Protein AF-A0A641AIF2-F1 (afdb_monomer_lite)

InterPro domains:
  IPR007793 DivIVA [PF05103] (24-147)

Secondary structure (DSSP, 8-state):
-------TTTGGGGTSTT-PPPPPTTTPPPHHHHHHHHHHHHHHHHHHHHHHHHHHHHHHHHHHHHHHHHHHHHHHHS--HHHHHHHHHHHHHHHHHHHHHHHHHHHHHHHHHHHHHHHHHHHHHHHHHHHHHHHHHHHHHHHHHHHHHHHHHHHHHHHHHHHHHHHHHHHHHHHHHHHHHHHHHHHHHHHHHHHHHHHHHHHHHHHHHHHHHHHHHHHHHHHHHHHHHHHHHHHHHHHHHHHHHHHHHHHHHHHHHHHHHHHHHHHHHHHHHHHHHHHHHHHHHHHHHHHHHHHHHHHHHHHHHHHHHHHHHHHHHHHHHHHHHHHHHHHHHHSTTT-TTS--------------------------------------

pLDDT: mean 80.52, std 20.73, range [28.09, 98.62]

Foldseek 3Di:
DDDDDDDPPCVCVVVCPPVDDDDDPPDDDDRVVVVVVVVVVVVVVVVVVVVVVVVVVVVVVVVVVVVVVVVVVVCVVDPDPVNVVVVVVVVVVVVVVVVVVVVVVVVVVVVVVVVVVVVVVVVVVVVVVVVVVVVVVVVVVVVVVVVVVVVVVVVVVVVVVVVVVVVVVVVVVVVVVVVVVVVVVVVVVVVVVVVVVVVVVVVVVVVVVVVVVVVVVVVVVVVVVVVVVVVVVVVVVVVVVVVVVVVVVVVVVVVVVVVVVVVVVVVVVVVVVVVVVVVVVVVVVVVVVVVVVVVVVVVVVVVVVVVVVVVVVVVVVVVVVVVVVVVVVVVVPPCPVPPPDDDDDDDDDDDDDDDDDDDDDDDDDDDDDDDDDDDDDDDD

Radius of gyration: 135.3 Å; chains: 1; bounding box: 207×60×384 Å

Structure (mmCIF, N/CA/C/O backbone):
data_AF-A0A641AIF2-F1
#
_entry.id   AF-A0A641AIF2-F1
#
loop_
_atom_site.group_PDB
_atom_site.id
_atom_site.type_symbol
_atom_site.label_atom_id
_atom_site.label_alt_id
_atom_site.label_comp_id
_atom_site.label_asym_id
_atom_site.label_entity_id
_atom_site.label_seq_id
_atom_site.pdbx_PDB_ins_code
_atom_site.Cartn_x
_atom_site.Cartn_y
_atom_site.Cartn_z
_atom_site.occupancy
_atom_site.B_iso_or_equiv
_atom_site.auth_seq_id
_atom_site.auth_comp_id
_atom_site.auth_asym_id
_atom_site.auth_atom_id
_atom_site.pdbx_PDB_model_num
ATOM 1 N N . MET A 1 1 ? 99.222 33.443 -136.476 1.00 42.41 1 MET A N 1
ATOM 2 C CA . MET A 1 1 ? 99.562 34.055 -137.776 1.00 42.41 1 MET A CA 1
ATOM 3 C C . MET A 1 1 ? 99.861 32.944 -138.768 1.00 42.41 1 MET A C 1
ATOM 5 O O . MET A 1 1 ? 100.984 32.464 -138.795 1.00 42.41 1 MET A O 1
ATOM 9 N N . SER A 1 2 ? 98.840 32.540 -139.521 1.00 39.19 2 SER A N 1
ATOM 10 C CA . SER A 1 2 ? 98.907 31.676 -140.707 1.00 39.19 2 SER A CA 1
ATOM 11 C C . SER A 1 2 ? 97.690 32.057 -141.552 1.00 39.19 2 SER A C 1
ATOM 13 O O . SER A 1 2 ? 96.603 32.155 -140.985 1.00 39.19 2 SER A O 1
ATOM 15 N N . ASP A 1 3 ? 97.852 32.328 -142.846 1.00 42.34 3 ASP A N 1
ATOM 16 C CA . ASP A 1 3 ? 96.747 32.814 -143.684 1.00 42.34 3 ASP A CA 1
ATOM 17 C C . ASP A 1 3 ? 95.771 31.709 -144.103 1.00 42.34 3 ASP A C 1
ATOM 19 O O . ASP A 1 3 ? 96.189 30.641 -144.550 1.00 42.34 3 ASP A O 1
ATOM 23 N N . GLN A 1 4 ? 94.473 32.027 -144.073 1.00 40.91 4 GLN A N 1
ATOM 24 C CA . GLN A 1 4 ? 93.466 31.431 -144.957 1.00 40.91 4 GLN A CA 1
ATOM 25 C C . GLN A 1 4 ? 92.321 32.434 -145.231 1.00 40.91 4 GLN A C 1
ATOM 27 O O . GLN A 1 4 ? 91.382 32.538 -144.439 1.00 40.91 4 GLN A O 1
ATOM 32 N N . PRO A 1 5 ? 92.362 33.186 -146.347 1.00 50.69 5 PRO A N 1
ATOM 33 C CA . PRO A 1 5 ? 91.233 34.001 -146.791 1.00 50.69 5 PRO A CA 1
ATOM 34 C C . PRO A 1 5 ? 90.191 33.108 -147.488 1.00 50.69 5 PRO A C 1
ATOM 36 O O . PRO A 1 5 ? 90.492 32.517 -148.524 1.00 50.69 5 PRO A O 1
ATOM 39 N N . GLY A 1 6 ? 88.975 32.982 -146.934 1.00 44.41 6 GLY A N 1
ATOM 40 C CA . GLY A 1 6 ? 88.009 31.998 -147.460 1.00 44.41 6 GLY A CA 1
ATOM 41 C C . GLY A 1 6 ? 86.504 32.192 -147.218 1.00 44.41 6 GLY A C 1
ATOM 42 O O . GLY A 1 6 ? 85.731 31.568 -147.938 1.00 44.41 6 GLY A O 1
ATOM 43 N N . LEU A 1 7 ? 86.048 33.025 -146.269 1.00 48.38 7 LEU A N 1
ATOM 44 C CA . LEU A 1 7 ? 84.605 33.146 -145.944 1.00 48.38 7 LEU A CA 1
ATOM 45 C C . LEU A 1 7 ? 83.919 34.449 -146.404 1.00 48.38 7 LEU A C 1
ATOM 47 O O . LEU A 1 7 ? 82.721 34.623 -146.183 1.00 48.38 7 LEU A O 1
ATOM 51 N N . SER A 1 8 ? 84.614 35.318 -147.143 1.00 51.38 8 SER A N 1
ATOM 52 C CA . SER A 1 8 ? 84.091 36.594 -147.679 1.00 51.38 8 SER A CA 1
ATOM 53 C C . SER A 1 8 ? 82.966 36.466 -148.731 1.00 51.38 8 SER A C 1
ATOM 55 O O . SER A 1 8 ? 82.612 37.451 -149.370 1.00 51.38 8 SER A O 1
ATOM 57 N N . ILE A 1 9 ? 82.421 35.263 -148.937 1.00 50.53 9 ILE A N 1
ATOM 58 C CA . ILE A 1 9 ? 81.323 34.956 -149.869 1.00 50.53 9 ILE A CA 1
ATOM 59 C C . ILE A 1 9 ? 79.959 34.888 -149.157 1.00 50.53 9 ILE A C 1
ATOM 61 O O . ILE A 1 9 ? 78.939 35.078 -149.810 1.00 50.53 9 ILE A O 1
ATOM 65 N N . PHE A 1 10 ? 79.921 34.656 -147.838 1.00 53.19 10 PHE A N 1
ATOM 66 C CA . PHE A 1 10 ? 78.660 34.510 -147.091 1.00 53.19 10 PHE A CA 1
ATOM 67 C C . PHE A 1 10 ? 78.241 35.765 -146.313 1.00 53.19 10 PHE A C 1
ATOM 69 O O . PHE A 1 10 ? 77.054 35.949 -146.058 1.00 53.19 10 PHE A O 1
ATOM 76 N N . ASP A 1 11 ? 79.171 36.665 -145.991 1.00 53.41 11 ASP A N 1
ATOM 77 C CA . ASP A 1 11 ? 78.887 37.918 -145.265 1.00 53.41 11 ASP A CA 1
ATOM 78 C C . ASP A 1 11 ? 78.024 38.903 -146.092 1.00 53.41 11 ASP A C 1
ATOM 80 O O . ASP A 1 11 ? 77.194 39.652 -145.571 1.00 53.41 11 ASP A O 1
ATOM 84 N N . SER A 1 12 ? 78.114 38.810 -147.424 1.00 51.56 12 SER A N 1
ATOM 85 C CA . SER A 1 12 ? 77.264 39.540 -148.376 1.00 51.56 12 SER A CA 1
ATOM 86 C C . SER A 1 12 ? 75.781 39.141 -148.333 1.00 51.56 12 SER A C 1
ATOM 88 O O . SER A 1 12 ? 74.952 39.877 -148.870 1.00 51.56 12 SER A O 1
ATOM 90 N N . SER A 1 13 ? 75.417 38.035 -147.666 1.00 52.59 13 SER A N 1
ATOM 91 C CA . SER A 1 13 ? 74.017 37.598 -147.508 1.00 52.59 13 SER A CA 1
ATOM 92 C C . SER A 1 13 ? 73.140 38.631 -146.787 1.00 52.59 13 SER A C 1
ATOM 94 O O . SER A 1 13 ? 71.960 38.782 -147.106 1.00 52.59 13 SER A O 1
ATOM 96 N N . SER A 1 14 ? 73.742 39.412 -145.885 1.00 52.69 14 SER A N 1
ATOM 97 C CA . SER A 1 14 ? 73.121 40.562 -145.214 1.00 52.69 14 SER A CA 1
ATOM 98 C C . SER A 1 14 ? 72.662 41.658 -146.188 1.00 52.69 14 SER A C 1
ATOM 100 O O . SER A 1 14 ? 71.681 42.349 -145.930 1.00 52.69 14 SER A O 1
ATOM 102 N N . SER A 1 15 ? 73.354 41.796 -147.323 1.00 48.53 15 SER A N 1
ATOM 103 C CA . SER A 1 15 ? 73.121 42.828 -148.342 1.00 48.53 15 SER A CA 1
ATOM 104 C C . SER A 1 15 ? 72.289 42.332 -149.532 1.00 48.53 15 SER A C 1
ATOM 106 O O . SER A 1 15 ? 71.837 43.140 -150.338 1.00 48.53 15 SER A O 1
ATOM 108 N N . SER A 1 16 ? 72.064 41.019 -149.662 1.00 53.88 16 SER A N 1
ATOM 109 C CA . SER A 1 16 ? 71.255 40.434 -150.744 1.00 53.88 16 SER A CA 1
ATOM 110 C C . SER A 1 16 ? 69.764 40.303 -150.417 1.00 53.88 16 SER A C 1
ATOM 112 O O . SER A 1 16 ? 69.002 39.850 -151.264 1.00 53.88 16 SER A O 1
ATOM 114 N N . ASN A 1 17 ? 69.322 40.689 -149.217 1.00 54.97 17 ASN A N 1
ATOM 115 C CA . ASN A 1 17 ? 67.929 40.512 -148.785 1.00 54.97 17 ASN A CA 1
ATOM 116 C C . ASN A 1 17 ? 66.923 41.432 -149.528 1.00 54.97 17 ASN A C 1
ATOM 118 O O . ASN A 1 17 ? 65.728 41.165 -149.491 1.00 54.97 17 ASN A O 1
ATOM 122 N N . ASP A 1 18 ? 67.414 42.460 -150.238 1.00 51.94 18 ASP A N 1
ATOM 123 C CA . ASP A 1 18 ? 66.660 43.333 -151.165 1.00 51.94 18 ASP A CA 1
ATOM 124 C C . ASP A 1 18 ? 66.903 42.997 -152.663 1.00 51.94 18 ASP A C 1
ATOM 126 O O . ASP A 1 18 ? 66.400 43.676 -153.563 1.00 51.94 18 ASP A O 1
ATOM 130 N N . ALA A 1 19 ? 67.696 41.964 -152.980 1.00 58.06 19 ALA A N 1
ATOM 131 C CA . ALA A 1 19 ? 68.145 41.677 -154.347 1.00 58.06 19 ALA A CA 1
ATOM 132 C C . ALA A 1 19 ? 67.113 40.870 -155.165 1.00 58.06 19 ALA A C 1
ATOM 134 O O . ALA A 1 19 ? 67.260 39.667 -155.376 1.00 58.06 19 ALA A O 1
ATOM 135 N N . SER A 1 20 ? 66.071 41.543 -155.662 1.00 58.50 20 SER A N 1
ATOM 136 C CA . SER A 1 20 ? 65.038 40.926 -156.510 1.00 58.50 20 SER A CA 1
ATOM 137 C C . SER A 1 20 ? 65.598 40.374 -157.837 1.00 58.50 20 SER A C 1
ATOM 139 O O . SER A 1 20 ? 66.307 41.068 -158.572 1.00 58.50 20 SER A O 1
ATOM 141 N N . PHE A 1 21 ? 65.254 39.125 -158.172 1.00 64.75 21 PHE A N 1
ATOM 142 C CA . PHE A 1 21 ? 65.678 38.468 -159.414 1.00 64.75 21 PHE A CA 1
ATOM 143 C C . PHE A 1 21 ? 64.967 39.056 -160.658 1.00 64.75 21 PHE A C 1
ATOM 145 O O . PHE A 1 21 ? 63.761 39.302 -160.623 1.00 64.75 21 PHE A O 1
ATOM 152 N N . PRO A 1 22 ? 65.664 39.256 -161.796 1.00 66.94 22 PRO A N 1
ATOM 153 C CA . PRO A 1 22 ? 65.098 39.935 -162.966 1.00 66.94 22 PRO A CA 1
ATOM 154 C C . PRO A 1 22 ? 64.020 39.106 -163.694 1.00 66.94 22 PRO A C 1
ATOM 156 O O . PRO A 1 22 ? 64.281 38.011 -164.193 1.00 66.94 22 PRO A O 1
ATOM 159 N N . LEU A 1 23 ? 62.808 39.662 -163.818 1.00 65.38 23 LEU A N 1
ATOM 160 C CA . LEU A 1 23 ? 61.637 38.966 -164.364 1.00 65.38 23 LEU A CA 1
ATOM 161 C C . LEU A 1 23 ? 61.704 38.765 -165.894 1.00 65.38 23 LEU A C 1
ATOM 163 O O . LEU A 1 23 ? 61.663 39.721 -166.673 1.00 65.38 23 LEU A O 1
ATOM 167 N N . ALA A 1 24 ? 61.695 37.505 -166.340 1.00 61.78 24 ALA A N 1
ATOM 168 C CA . ALA A 1 24 ? 61.659 37.130 -167.756 1.00 61.78 24 ALA A CA 1
ATOM 169 C C . ALA A 1 24 ? 60.217 36.929 -168.272 1.00 61.78 24 ALA A C 1
ATOM 171 O O . ALA A 1 24 ? 59.485 36.061 -167.803 1.00 61.78 24 ALA A O 1
ATOM 172 N N . ARG A 1 25 ? 59.808 37.686 -169.302 1.00 57.91 25 ARG A N 1
ATOM 173 C CA . ARG A 1 25 ? 58.403 37.768 -169.773 1.00 57.91 25 ARG A CA 1
ATOM 174 C C . ARG A 1 25 ? 57.797 36.506 -170.418 1.00 57.91 25 ARG A C 1
ATOM 176 O O . ARG A 1 25 ? 56.625 36.548 -170.790 1.00 57.91 25 ARG A O 1
ATOM 183 N N . ARG A 1 26 ? 58.541 35.406 -170.592 1.00 50.66 26 ARG A N 1
ATOM 184 C CA . ARG A 1 26 ? 58.003 34.126 -171.100 1.00 50.66 26 ARG A CA 1
ATOM 185 C C . ARG A 1 26 ? 58.921 32.954 -170.732 1.00 50.66 26 ARG A C 1
ATOM 187 O O . ARG A 1 26 ? 59.991 32.827 -171.314 1.00 50.66 26 ARG A O 1
ATOM 194 N N . GLY A 1 27 ? 58.481 32.089 -169.814 1.00 59.75 27 GLY A N 1
ATOM 195 C CA . GLY A 1 27 ? 59.185 30.846 -169.455 1.00 59.75 27 GLY A CA 1
ATOM 196 C C . GLY A 1 27 ? 60.202 30.938 -168.307 1.00 59.75 27 GLY A C 1
ATOM 197 O O . GLY A 1 27 ? 61.051 30.060 -168.203 1.00 59.75 27 GLY A O 1
ATOM 198 N N . GLY A 1 28 ? 60.142 31.978 -167.467 1.00 65.88 28 GLY A N 1
ATOM 199 C CA . GLY A 1 28 ? 60.872 32.007 -166.192 1.00 65.88 28 GLY A CA 1
ATOM 200 C C . GLY A 1 28 ? 60.208 31.143 -165.110 1.00 65.88 28 GLY A C 1
ATOM 201 O O . GLY A 1 28 ? 59.065 30.714 -165.272 1.00 65.88 28 GLY A O 1
ATOM 202 N N . TYR A 1 29 ? 60.923 30.912 -164.005 1.00 66.00 29 TYR A N 1
ATOM 203 C CA . TYR A 1 29 ? 60.352 30.321 -162.791 1.00 66.00 29 TYR A CA 1
ATOM 204 C C . TYR A 1 29 ? 59.322 31.260 -162.145 1.00 66.00 29 TYR A C 1
ATOM 206 O O . TYR A 1 29 ? 59.402 32.479 -162.300 1.00 66.00 29 TYR A O 1
ATOM 214 N N . ASP A 1 30 ? 58.373 30.679 -161.413 1.00 72.31 30 ASP A N 1
ATOM 215 C CA . ASP A 1 30 ? 57.391 31.407 -160.608 1.00 72.31 30 ASP A CA 1
ATOM 216 C C . ASP A 1 30 ? 58.085 32.118 -159.431 1.00 72.31 30 ASP A C 1
ATOM 218 O O . ASP A 1 30 ? 58.761 31.472 -158.625 1.00 72.31 30 ASP A O 1
ATOM 222 N N . SER A 1 31 ? 57.940 33.445 -159.351 1.00 71.69 31 SER A N 1
ATOM 223 C CA . SER A 1 31 ? 58.572 34.277 -158.319 1.00 71.69 31 SER A CA 1
ATOM 224 C C . SER A 1 31 ? 58.114 33.892 -156.921 1.00 71.69 31 SER A C 1
ATOM 226 O O . SER A 1 31 ? 58.937 33.780 -156.018 1.00 71.69 31 SER A O 1
ATOM 228 N N . ASP A 1 32 ? 56.823 33.615 -156.749 1.00 76.19 32 ASP A N 1
ATOM 229 C CA . ASP A 1 32 ? 56.238 33.387 -155.429 1.00 76.19 32 ASP A CA 1
ATOM 230 C C . ASP A 1 32 ? 56.726 32.047 -154.855 1.00 76.19 32 ASP A C 1
ATOM 232 O O . ASP A 1 32 ? 56.992 31.929 -153.655 1.00 76.19 32 ASP A O 1
ATOM 236 N N . ALA A 1 33 ? 56.929 31.058 -155.733 1.00 76.62 33 ALA A N 1
ATOM 237 C CA . ALA A 1 33 ? 57.526 29.768 -155.403 1.00 76.62 33 ALA A CA 1
ATOM 238 C C . ALA A 1 33 ? 59.029 29.877 -155.081 1.00 76.62 33 ALA A C 1
ATOM 240 O O . ALA A 1 33 ? 59.494 29.249 -154.126 1.00 76.62 33 ALA A O 1
ATOM 241 N N . VAL A 1 34 ? 59.789 30.688 -155.831 1.00 79.75 34 VAL A N 1
ATOM 242 C CA . VAL A 1 34 ? 61.215 30.938 -155.548 1.00 79.75 34 VAL A CA 1
ATOM 243 C C . VAL A 1 34 ? 61.377 31.684 -154.224 1.00 79.75 34 VAL A C 1
ATOM 245 O O . VAL A 1 34 ? 62.144 31.236 -153.376 1.00 79.75 34 VAL A O 1
ATOM 248 N N . ASP A 1 35 ? 60.608 32.743 -153.978 1.00 79.81 35 ASP A N 1
ATOM 249 C CA . ASP A 1 35 ? 60.676 33.508 -152.731 1.00 79.81 35 ASP A CA 1
ATOM 250 C C . ASP A 1 35 ? 60.191 32.687 -151.529 1.00 79.81 35 ASP A C 1
ATOM 252 O O . ASP A 1 35 ? 60.678 32.863 -150.411 1.00 79.81 35 ASP A O 1
ATOM 256 N N . ALA A 1 36 ? 59.236 31.768 -151.712 1.00 79.50 36 ALA A N 1
ATOM 257 C CA . ALA A 1 36 ? 58.882 30.790 -150.683 1.00 79.50 36 ALA A CA 1
ATOM 258 C C . ALA A 1 36 ? 60.044 29.817 -150.394 1.00 79.50 36 ALA A C 1
ATOM 260 O O . ALA A 1 36 ? 60.349 29.558 -149.225 1.00 79.50 36 ALA A O 1
ATOM 261 N N . TRP A 1 37 ? 60.740 29.324 -151.424 1.00 81.50 37 TRP A N 1
ATOM 262 C CA . TRP A 1 37 ? 61.894 28.435 -151.257 1.00 81.50 37 TRP A CA 1
ATOM 263 C C . TRP A 1 37 ? 63.092 29.145 -150.606 1.00 81.50 37 TRP A C 1
ATOM 265 O O . TRP A 1 37 ? 63.656 28.622 -149.647 1.00 81.50 37 TRP A O 1
ATOM 275 N N . VAL A 1 38 ? 63.421 30.369 -151.031 1.00 83.19 38 VAL A N 1
ATOM 276 C CA . VAL A 1 38 ? 64.496 31.194 -150.447 1.00 83.19 38 VAL A CA 1
ATOM 277 C C . VAL A 1 38 ? 64.205 31.524 -148.982 1.00 83.19 38 VAL A C 1
ATOM 279 O O . VAL A 1 38 ? 65.083 31.351 -148.139 1.00 83.19 38 VAL A O 1
ATOM 282 N N . ARG A 1 39 ? 62.967 31.912 -148.632 1.00 83.06 39 ARG A N 1
ATOM 283 C CA . ARG A 1 39 ? 62.565 32.089 -147.221 1.00 83.06 39 ARG A CA 1
ATOM 284 C C . ARG A 1 39 ? 62.699 30.796 -146.413 1.00 83.06 39 ARG A C 1
ATOM 286 O O . ARG A 1 39 ? 63.142 30.850 -145.268 1.00 83.06 39 ARG A O 1
ATOM 293 N N . THR A 1 40 ? 62.376 29.644 -147.004 1.00 84.25 40 THR A N 1
ATOM 294 C CA . THR A 1 40 ? 62.537 28.332 -146.350 1.00 84.25 40 THR A CA 1
ATOM 295 C C . THR A 1 40 ? 64.012 28.002 -146.103 1.00 84.25 40 THR A C 1
ATOM 297 O O . THR A 1 40 ? 64.371 27.644 -144.985 1.00 84.25 40 THR A O 1
ATOM 300 N N . GLN A 1 41 ? 64.882 28.181 -147.103 1.00 84.94 41 GLN A N 1
ATOM 301 C CA . GLN A 1 41 ? 66.323 27.930 -146.980 1.00 84.94 41 GLN A CA 1
ATOM 302 C C . GLN A 1 41 ? 67.024 28.912 -146.036 1.00 84.94 41 GLN A C 1
ATOM 304 O O . GLN A 1 41 ? 67.888 28.503 -145.268 1.00 84.94 41 GLN A O 1
ATOM 309 N N . ASN A 1 42 ? 66.631 30.189 -146.021 1.00 84.31 42 ASN A N 1
ATOM 310 C CA . ASN A 1 42 ? 67.172 31.152 -145.061 1.00 84.31 42 ASN A CA 1
ATOM 311 C C . ASN A 1 42 ? 66.746 30.784 -143.624 1.00 84.31 42 ASN A C 1
ATOM 313 O O . ASN A 1 42 ? 67.577 30.761 -142.724 1.00 84.31 42 ASN A O 1
ATOM 317 N N . ALA A 1 43 ? 65.489 30.373 -143.405 1.00 84.62 43 ALA A N 1
ATOM 318 C CA . ALA A 1 43 ? 65.041 29.868 -142.103 1.00 84.62 43 ALA A CA 1
ATOM 319 C C . ALA A 1 43 ? 65.747 28.563 -141.671 1.00 84.62 43 ALA A C 1
ATOM 321 O O . ALA A 1 43 ? 65.964 28.345 -140.478 1.00 84.62 43 ALA A O 1
ATOM 322 N N . GLU A 1 44 ? 66.124 27.699 -142.617 1.00 85.88 44 GLU A N 1
ATOM 323 C CA . GLU A 1 44 ? 66.931 26.501 -142.356 1.00 85.88 44 GLU A CA 1
ATOM 324 C C . GLU A 1 44 ? 68.383 26.860 -141.992 1.00 85.88 44 GLU A C 1
ATOM 326 O O . GLU A 1 44 ? 68.894 26.373 -140.984 1.00 85.88 44 GLU A O 1
ATOM 331 N N . LEU A 1 45 ? 69.010 27.793 -142.716 1.00 85.00 45 LEU A N 1
ATOM 332 C CA . LEU A 1 45 ? 70.344 28.317 -142.396 1.00 85.00 45 LEU A CA 1
ATOM 333 C C . LEU A 1 45 ? 70.396 29.013 -141.028 1.00 85.00 45 LEU A C 1
ATOM 335 O O . LEU A 1 45 ? 71.341 28.777 -140.279 1.00 85.00 45 LEU A O 1
ATOM 339 N N . GLN A 1 46 ? 69.385 29.814 -140.666 1.00 85.69 46 GLN A N 1
ATOM 340 C CA . GLN A 1 46 ? 69.303 30.423 -139.330 1.00 85.69 46 GLN A CA 1
ATOM 341 C C . GLN A 1 46 ? 69.189 29.350 -138.236 1.00 85.69 46 GLN A C 1
ATOM 343 O O . GLN A 1 46 ? 69.954 29.385 -137.278 1.00 85.69 46 GLN A O 1
ATOM 348 N N . ARG A 1 47 ? 68.336 28.325 -138.410 1.00 87.12 47 ARG A N 1
ATOM 349 C CA . ARG A 1 47 ? 68.268 27.188 -137.467 1.00 87.12 47 ARG A CA 1
ATOM 350 C C . ARG A 1 47 ? 69.608 26.476 -137.302 1.00 87.12 47 ARG A C 1
ATOM 352 O O . ARG A 1 47 ? 69.970 26.136 -136.179 1.00 87.12 47 ARG A O 1
ATOM 359 N N . VAL A 1 48 ? 70.339 26.245 -138.394 1.00 88.12 48 VAL A N 1
ATOM 360 C CA . VAL A 1 48 ? 71.667 25.617 -138.332 1.00 88.12 48 VAL A CA 1
ATOM 361 C C . VAL A 1 48 ? 72.657 26.528 -137.599 1.00 88.12 48 VAL A C 1
ATOM 363 O O . VAL A 1 48 ? 73.349 26.051 -136.701 1.00 88.12 48 VAL A O 1
ATOM 366 N N . ALA A 1 49 ? 72.681 27.829 -137.901 1.00 85.56 49 ALA A N 1
ATOM 367 C CA . ALA A 1 49 ? 73.546 28.800 -137.229 1.00 85.56 49 ALA A CA 1
ATOM 368 C C . ALA A 1 49 ? 73.261 28.907 -135.719 1.00 85.56 49 ALA A C 1
ATOM 370 O O . ALA A 1 49 ? 74.196 28.903 -134.920 1.00 85.56 49 ALA A O 1
ATOM 371 N N . ASP A 1 50 ? 71.991 28.934 -135.317 1.00 88.06 50 ASP A N 1
ATOM 372 C CA . ASP A 1 50 ? 71.599 28.985 -133.906 1.00 88.06 50 ASP A CA 1
ATOM 373 C C . ASP A 1 50 ? 71.880 27.659 -133.182 1.00 88.06 50 ASP A C 1
ATOM 375 O O . ASP A 1 50 ? 72.338 27.673 -132.041 1.00 88.06 50 ASP A O 1
ATOM 379 N N . SER A 1 51 ? 71.716 26.509 -133.851 1.00 88.50 51 SER A N 1
ATOM 380 C CA . SER A 1 51 ? 72.125 25.210 -133.291 1.00 88.50 51 SER A CA 1
ATOM 381 C C . SER A 1 51 ? 73.645 25.093 -133.108 1.00 88.50 51 SER A C 1
ATOM 383 O O . SER A 1 51 ? 74.107 24.498 -132.134 1.00 88.50 51 SER A O 1
ATOM 385 N N . LEU A 1 52 ? 74.428 25.706 -134.005 1.00 89.56 52 LEU A N 1
ATOM 386 C CA . LEU A 1 52 ? 75.885 25.751 -133.906 1.00 89.56 52 LEU A CA 1
ATOM 387 C C . LEU A 1 52 ? 76.336 26.645 -132.744 1.00 89.56 52 LEU A C 1
ATOM 389 O O . LEU A 1 52 ? 77.227 26.238 -132.004 1.00 89.56 52 LEU A O 1
ATOM 393 N N . ARG A 1 53 ? 75.699 27.811 -132.550 1.00 89.12 53 ARG A N 1
ATOM 394 C CA . ARG A 1 53 ? 75.927 28.673 -131.375 1.00 89.12 53 ARG A CA 1
ATOM 395 C C . ARG A 1 53 ? 75.615 27.935 -130.079 1.00 89.12 53 ARG A C 1
ATOM 397 O O . ARG A 1 53 ? 76.502 27.791 -129.252 1.00 89.12 53 ARG A O 1
ATOM 404 N N . ALA A 1 54 ? 74.418 27.357 -129.960 1.00 90.19 54 ALA A N 1
ATOM 405 C CA . ALA A 1 54 ? 74.016 26.619 -128.764 1.00 90.19 54 ALA A CA 1
ATOM 406 C C . ALA A 1 54 ? 75.000 25.486 -128.407 1.00 90.19 54 ALA A C 1
ATOM 408 O O . ALA A 1 54 ? 75.327 25.299 -127.239 1.00 90.19 54 ALA A O 1
ATOM 409 N N . SER A 1 55 ? 75.532 24.770 -129.406 1.00 88.44 55 SER A N 1
ATOM 410 C CA . SER A 1 55 ? 76.548 23.733 -129.182 1.00 88.44 55 SER A CA 1
ATOM 411 C C . SER A 1 55 ? 77.945 24.297 -128.860 1.00 88.44 55 SER A C 1
ATOM 413 O O . SER A 1 55 ? 78.732 23.634 -128.182 1.00 88.44 55 SER A O 1
ATOM 415 N N . GLN A 1 56 ? 78.275 25.514 -129.304 1.00 89.50 56 GLN A N 1
ATOM 416 C CA . GLN A 1 56 ? 79.499 26.222 -128.907 1.00 89.50 56 GLN A CA 1
ATOM 417 C C . GLN A 1 56 ? 79.413 26.711 -127.454 1.00 89.50 56 GLN A C 1
ATOM 419 O O . GLN A 1 56 ? 80.338 26.444 -126.689 1.00 89.50 56 GLN A O 1
ATOM 424 N N . ASP A 1 57 ? 78.284 27.301 -127.055 1.00 89.75 57 ASP A N 1
ATOM 425 C CA . ASP A 1 57 ? 78.003 27.737 -125.679 1.00 89.75 57 ASP A CA 1
ATOM 426 C C . ASP A 1 57 ? 77.994 26.533 -124.703 1.00 89.75 57 ASP A C 1
ATOM 428 O O . ASP A 1 57 ? 78.560 26.580 -123.605 1.00 89.75 57 ASP A O 1
ATOM 432 N N . GLU A 1 58 ? 77.426 25.398 -125.131 1.00 90.69 58 GLU A N 1
ATOM 433 C CA . GLU A 1 58 ? 77.500 24.114 -124.418 1.00 90.69 58 GLU A CA 1
ATOM 434 C C . GLU A 1 58 ? 78.950 23.606 -124.306 1.00 90.69 58 GLU A C 1
ATOM 436 O O . GLU A 1 58 ? 79.370 23.140 -123.249 1.00 90.69 58 GLU A O 1
ATOM 441 N N . ASN A 1 59 ? 79.768 23.738 -125.356 1.00 89.69 59 ASN A N 1
ATOM 442 C CA . ASN A 1 59 ? 81.184 23.355 -125.305 1.00 89.69 59 ASN A CA 1
ATOM 443 C C . ASN A 1 59 ? 82.024 24.259 -124.389 1.00 89.69 59 ASN A C 1
ATOM 445 O O . ASN A 1 59 ? 83.003 23.780 -123.814 1.00 89.69 59 ASN A O 1
ATOM 449 N N . GLU A 1 60 ? 81.691 25.543 -124.261 1.00 91.69 60 GLU A N 1
ATOM 450 C CA . GLU A 1 60 ? 82.389 26.474 -123.368 1.00 91.69 60 GLU A CA 1
ATOM 451 C C . GLU A 1 60 ? 82.039 26.188 -121.901 1.00 91.69 60 GLU A C 1
ATOM 453 O O . GLU A 1 60 ? 82.935 25.926 -121.097 1.00 91.69 60 GLU A O 1
ATOM 458 N N . THR A 1 61 ? 80.752 26.053 -121.575 1.00 91.31 61 THR A N 1
ATOM 459 C CA . THR A 1 61 ? 80.298 25.656 -120.226 1.00 91.31 61 THR A CA 1
ATOM 460 C C . THR A 1 61 ? 80.759 24.245 -119.818 1.00 91.31 61 THR A C 1
ATOM 462 O O . THR A 1 61 ? 81.105 24.006 -118.654 1.00 91.31 61 THR A O 1
ATOM 465 N N . LEU A 1 62 ? 80.876 23.300 -120.762 1.00 89.69 62 LEU A N 1
ATOM 466 C CA . LEU A 1 62 ? 81.515 21.998 -120.515 1.00 89.69 62 LEU A CA 1
ATOM 467 C C . LEU A 1 62 ? 83.026 22.112 -120.242 1.00 89.69 62 LEU A C 1
ATOM 469 O O . LEU A 1 62 ? 83.567 21.314 -119.476 1.00 89.69 62 LEU A O 1
ATOM 473 N N . ARG A 1 63 ? 83.731 23.097 -120.812 1.00 89.19 63 ARG A N 1
ATOM 474 C CA . ARG A 1 63 ? 85.155 23.339 -120.504 1.00 89.19 63 ARG A CA 1
ATOM 475 C C . ARG A 1 63 ? 85.333 23.965 -119.128 1.00 89.19 63 ARG A C 1
ATOM 477 O O . ARG A 1 63 ? 86.140 23.450 -118.358 1.00 89.19 63 ARG A O 1
ATOM 484 N N . GLU A 1 64 ? 84.546 24.987 -118.794 1.00 90.81 64 GLU A N 1
ATOM 485 C CA . GLU A 1 64 ? 84.562 25.611 -117.464 1.00 90.81 64 GLU A CA 1
ATOM 486 C C . GLU A 1 64 ? 84.274 24.585 -116.360 1.00 90.81 64 GLU A C 1
ATOM 488 O O . GLU A 1 64 ? 84.962 24.549 -115.338 1.00 90.81 64 GLU A O 1
ATOM 493 N N . THR A 1 65 ? 83.293 23.700 -116.562 1.00 88.19 65 THR A N 1
ATOM 494 C CA . THR A 1 65 ? 82.987 22.638 -115.589 1.00 88.19 65 THR A CA 1
ATOM 495 C C . THR A 1 65 ? 84.087 21.576 -115.506 1.00 88.19 65 THR A C 1
ATOM 497 O O . THR A 1 65 ? 84.386 21.121 -114.403 1.00 88.19 65 THR A O 1
ATOM 500 N N . ILE A 1 66 ? 84.759 21.225 -116.611 1.00 89.38 66 ILE A N 1
ATOM 501 C CA . ILE A 1 66 ? 85.950 20.354 -116.588 1.00 89.38 66 ILE A CA 1
ATOM 502 C C . ILE A 1 66 ? 87.117 21.007 -115.830 1.00 89.38 66 ILE A C 1
ATOM 504 O O . ILE A 1 66 ? 87.817 20.313 -115.095 1.00 89.38 66 ILE A O 1
ATOM 508 N N . GLU A 1 67 ? 87.340 22.313 -115.979 1.00 87.19 67 GLU A N 1
ATOM 509 C CA . GLU A 1 67 ? 88.401 23.047 -115.276 1.00 87.19 67 GLU A CA 1
ATOM 510 C C . GLU A 1 67 ? 88.116 23.129 -113.768 1.00 87.19 67 GLU A C 1
ATOM 512 O O . GLU A 1 67 ? 88.918 22.653 -112.965 1.00 87.19 67 GLU A O 1
ATOM 517 N N . ASN A 1 68 ? 86.902 23.534 -113.381 1.00 86.44 68 ASN A N 1
ATOM 518 C CA . ASN A 1 68 ? 86.444 23.504 -111.985 1.00 86.44 68 ASN A CA 1
ATOM 519 C C . ASN A 1 68 ? 86.510 22.095 -111.354 1.00 86.44 68 ASN A C 1
ATOM 521 O O . ASN A 1 68 ? 86.728 21.958 -110.148 1.00 86.44 68 ASN A O 1
ATOM 525 N N . LEU A 1 69 ? 86.307 21.027 -112.135 1.00 83.56 69 LEU A N 1
ATOM 526 C CA . LEU A 1 69 ? 86.462 19.650 -111.655 1.00 83.56 69 LEU A CA 1
ATOM 527 C C . LEU A 1 69 ? 87.934 19.239 -111.503 1.00 83.56 69 LEU A C 1
ATOM 529 O O . LEU A 1 69 ? 88.243 18.518 -110.555 1.00 83.56 69 LEU A O 1
ATOM 533 N N . LYS A 1 70 ? 88.845 19.707 -112.367 1.00 81.00 70 LYS A N 1
ATOM 534 C CA . LYS A 1 70 ? 90.294 19.477 -112.218 1.00 81.00 70 LYS A CA 1
ATOM 535 C C . LYS A 1 70 ? 90.845 20.146 -110.965 1.00 81.00 70 LYS A C 1
ATOM 537 O O . LYS A 1 70 ? 91.501 19.467 -110.182 1.00 81.00 70 LYS A O 1
ATOM 542 N N . ASP A 1 71 ? 90.516 21.414 -110.733 1.00 79.56 71 ASP A N 1
ATOM 543 C CA . ASP A 1 71 ? 90.973 22.157 -109.551 1.00 79.56 71 ASP A CA 1
ATOM 544 C C . ASP A 1 71 ? 90.523 21.471 -108.253 1.00 79.56 71 ASP A C 1
ATOM 546 O O . ASP A 1 71 ? 91.292 21.328 -107.301 1.00 79.56 71 ASP A O 1
ATOM 550 N N . ARG A 1 72 ? 89.288 20.951 -108.237 1.00 75.31 72 ARG A N 1
ATOM 551 C CA . ARG A 1 72 ? 88.755 20.152 -107.123 1.00 75.31 72 ARG A CA 1
ATOM 552 C C . ARG A 1 72 ? 89.466 18.809 -106.932 1.00 75.31 72 ARG A C 1
ATOM 554 O O . ARG A 1 72 ? 89.487 18.323 -105.806 1.00 75.31 72 ARG A O 1
ATOM 561 N N . VAL A 1 73 ? 90.027 18.208 -107.983 1.00 74.81 73 VAL A N 1
ATOM 562 C CA . VAL A 1 73 ? 90.824 16.972 -107.889 1.00 74.81 73 VAL A CA 1
ATOM 563 C C . VAL A 1 73 ? 92.250 17.275 -107.424 1.00 74.81 73 VAL A C 1
ATOM 565 O O . VAL A 1 73 ? 92.720 16.632 -106.488 1.00 74.81 73 VAL A O 1
ATOM 568 N N . GLU A 1 74 ? 92.921 18.290 -107.974 1.00 71.25 74 GLU A N 1
ATOM 569 C CA . GLU A 1 74 ? 94.277 18.656 -107.533 1.00 71.25 74 GLU A CA 1
ATOM 570 C C . GLU A 1 74 ? 94.294 19.149 -106.073 1.00 71.25 74 GLU A C 1
ATOM 572 O O . GLU A 1 74 ? 95.211 18.817 -105.319 1.00 71.25 74 GLU A O 1
ATOM 577 N N . ALA A 1 75 ? 93.237 19.836 -105.621 1.00 66.31 75 ALA A N 1
ATOM 578 C CA . ALA A 1 75 ? 93.053 20.200 -104.214 1.00 66.31 75 ALA A CA 1
ATOM 579 C C . ALA A 1 75 ? 92.922 18.989 -103.262 1.00 66.31 75 ALA A C 1
ATOM 581 O O . ALA A 1 75 ? 93.203 19.122 -102.068 1.00 66.31 75 ALA A O 1
ATOM 582 N N . VAL A 1 76 ? 92.520 17.815 -103.769 1.00 68.12 76 VAL A N 1
ATOM 583 C CA . VAL A 1 76 ? 92.486 16.547 -103.016 1.00 68.12 76 VAL A CA 1
ATOM 584 C C . VAL A 1 76 ? 93.839 15.829 -103.077 1.00 68.12 76 VAL A C 1
ATOM 586 O O . VAL A 1 76 ? 94.274 15.278 -102.067 1.00 68.12 76 VAL A O 1
ATOM 589 N N . GLU A 1 77 ? 94.541 15.867 -104.214 1.00 65.69 77 GLU A N 1
ATOM 590 C CA . GLU A 1 77 ? 95.877 15.262 -104.351 1.00 65.69 77 GLU A CA 1
ATOM 591 C C . GLU A 1 77 ? 96.980 16.024 -103.592 1.00 65.69 77 GLU A C 1
ATOM 593 O O . GLU A 1 77 ? 97.968 15.415 -103.173 1.00 65.69 77 GLU A O 1
ATOM 598 N N . LYS A 1 78 ? 96.834 17.343 -103.391 1.00 62.97 78 LYS A N 1
ATOM 599 C CA . LYS A 1 78 ? 97.835 18.204 -102.728 1.00 62.97 78 LYS A CA 1
ATOM 600 C C . LYS A 1 78 ? 97.221 19.041 -101.590 1.00 62.97 78 LYS A C 1
ATOM 602 O O . LYS A 1 78 ? 97.055 20.254 -101.743 1.00 62.97 78 LYS A O 1
ATOM 607 N N . PRO A 1 79 ? 96.912 18.441 -100.421 1.00 58.91 79 PRO A N 1
ATOM 608 C CA . PRO A 1 79 ? 96.291 19.158 -99.309 1.00 58.91 79 PRO A CA 1
ATOM 609 C C . PRO A 1 79 ? 97.150 20.322 -98.794 1.00 58.91 79 PRO A C 1
ATOM 611 O O . PRO A 1 79 ? 98.256 20.133 -98.286 1.00 58.91 79 PRO A O 1
ATOM 614 N N . THR A 1 80 ? 96.618 21.540 -98.881 1.00 64.56 80 THR A N 1
ATOM 615 C CA . THR A 1 80 ? 97.225 22.742 -98.290 1.00 64.56 80 THR A CA 1
ATOM 616 C C . THR A 1 80 ? 96.691 22.988 -96.878 1.00 64.56 80 THR A C 1
ATOM 618 O O . THR A 1 80 ? 95.557 22.640 -96.550 1.00 64.56 80 THR A O 1
ATOM 621 N N . TYR A 1 81 ? 97.498 23.625 -96.022 1.00 60.16 81 TYR A N 1
ATOM 622 C CA . TYR A 1 81 ? 97.149 23.870 -94.612 1.00 60.16 81 TYR A CA 1
ATOM 623 C C . TYR A 1 81 ? 95.878 24.734 -94.451 1.00 60.16 81 TYR A C 1
ATOM 625 O O . TYR A 1 81 ? 95.111 24.562 -93.506 1.00 60.16 81 TYR A O 1
ATOM 633 N N . THR A 1 82 ? 95.621 25.627 -95.411 1.00 72.50 82 THR A N 1
ATOM 634 C CA . THR A 1 82 ? 94.390 26.425 -95.528 1.00 72.50 82 THR A CA 1
ATOM 635 C C . THR A 1 82 ? 93.179 25.579 -95.928 1.00 72.50 82 THR A C 1
ATOM 637 O O . THR A 1 82 ? 92.111 25.736 -95.342 1.00 72.50 82 THR A O 1
ATOM 640 N N . GLY A 1 83 ? 93.341 24.640 -96.868 1.00 68.19 83 GLY A N 1
ATOM 641 C CA . GLY A 1 83 ? 92.305 23.667 -97.225 1.00 68.19 83 GLY A CA 1
ATOM 642 C C . GLY A 1 83 ? 91.918 22.772 -96.045 1.00 68.19 83 GLY A C 1
ATOM 643 O O . GLY A 1 83 ? 90.731 22.572 -95.791 1.00 68.19 83 GLY A O 1
ATOM 644 N N . LEU A 1 84 ? 92.905 22.319 -95.263 1.00 70.75 84 LEU A N 1
ATOM 645 C CA . LEU A 1 84 ? 92.667 21.539 -94.046 1.00 70.75 84 LEU A CA 1
ATOM 646 C C . LEU A 1 84 ? 91.888 22.345 -92.990 1.00 70.75 84 LEU A C 1
ATOM 648 O O . LEU A 1 84 ? 90.967 21.815 -92.376 1.00 70.75 84 LEU A O 1
ATOM 652 N N . GLY A 1 85 ? 92.213 23.633 -92.820 1.00 80.06 85 GLY A N 1
ATOM 653 C CA . GLY A 1 85 ? 91.481 24.546 -91.936 1.00 80.06 85 GLY A CA 1
ATOM 654 C C . GLY A 1 85 ? 90.028 24.771 -92.369 1.00 80.06 85 GLY A C 1
ATOM 655 O O . GLY A 1 85 ? 89.124 24.679 -91.543 1.00 80.06 85 GLY A O 1
ATOM 656 N N . ASN A 1 86 ? 89.785 24.982 -93.666 1.00 78.62 86 ASN A N 1
ATOM 657 C CA . ASN A 1 86 ? 88.429 25.121 -94.209 1.00 78.62 86 ASN A CA 1
ATOM 658 C C . ASN A 1 86 ? 87.613 23.827 -94.060 1.00 78.62 86 ASN A C 1
ATOM 660 O O . ASN A 1 86 ? 86.442 23.884 -93.690 1.00 78.62 86 ASN A O 1
ATOM 664 N N . HIS A 1 87 ? 88.221 22.660 -94.291 1.00 79.75 87 HIS A N 1
ATOM 665 C CA . HIS A 1 87 ? 87.550 21.376 -94.088 1.00 79.75 87 HIS A CA 1
ATOM 666 C C . HIS A 1 87 ? 87.258 21.109 -92.602 1.00 79.75 87 HIS A C 1
ATOM 668 O O . HIS A 1 87 ? 86.160 20.676 -92.265 1.00 79.75 87 HIS A O 1
ATOM 674 N N . ALA A 1 88 ? 88.185 21.444 -91.698 1.00 81.06 88 ALA A N 1
ATOM 675 C CA . ALA A 1 88 ? 87.957 21.363 -90.256 1.00 81.06 88 ALA A CA 1
ATOM 676 C C . ALA A 1 88 ? 86.831 22.304 -89.788 1.00 81.06 88 ALA A C 1
ATOM 678 O O . ALA A 1 88 ? 86.019 21.905 -88.960 1.00 81.06 88 ALA A O 1
ATOM 679 N N . ALA A 1 89 ? 86.727 23.514 -90.351 1.00 82.75 89 ALA A N 1
ATOM 680 C CA . ALA A 1 89 ? 85.624 24.435 -90.075 1.00 82.75 89 ALA A CA 1
ATOM 681 C C . ALA A 1 89 ? 84.272 23.913 -90.604 1.00 82.75 89 ALA A C 1
ATOM 683 O O . ALA A 1 89 ? 83.259 24.047 -89.924 1.00 82.75 89 ALA A O 1
ATOM 684 N N . GLN A 1 90 ? 84.250 23.267 -91.776 1.00 85.00 90 GLN A N 1
ATOM 685 C CA . GLN A 1 90 ? 83.050 22.605 -92.308 1.00 85.00 90 GLN A CA 1
ATOM 686 C C . GLN A 1 90 ? 82.625 21.402 -91.454 1.00 85.00 90 GLN A C 1
ATOM 688 O O . GLN A 1 90 ? 81.441 21.251 -91.165 1.00 85.00 90 GLN A O 1
ATOM 693 N N . LEU A 1 91 ? 83.576 20.571 -91.013 1.00 88.06 91 LEU A N 1
ATOM 694 C CA . LEU A 1 91 ? 83.311 19.459 -90.096 1.00 88.06 91 LEU A CA 1
ATOM 695 C C . LEU A 1 91 ? 82.826 19.950 -88.728 1.00 88.06 91 LEU A C 1
ATOM 697 O O . LEU A 1 91 ? 81.920 19.343 -88.164 1.00 88.06 91 LEU A O 1
ATOM 701 N N . LEU A 1 92 ? 83.385 21.050 -88.211 1.00 87.62 92 LEU A N 1
ATOM 702 C CA . LEU A 1 92 ? 82.929 21.666 -86.966 1.00 87.62 92 LEU A CA 1
ATOM 703 C C . LEU A 1 92 ? 81.504 22.210 -87.110 1.00 87.62 92 LEU A C 1
ATOM 705 O O . LEU A 1 92 ? 80.666 21.869 -86.288 1.00 87.62 92 LEU A O 1
ATOM 709 N N . GLY A 1 93 ? 81.198 22.958 -88.174 1.00 90.38 93 GLY A N 1
ATOM 710 C CA . GLY A 1 93 ? 79.843 23.459 -88.428 1.00 90.38 93 GLY A CA 1
ATOM 711 C C . GLY A 1 93 ? 78.811 22.339 -88.613 1.00 90.38 93 GLY A C 1
ATOM 712 O O . GLY A 1 93 ? 77.706 22.427 -88.085 1.00 90.38 93 GLY A O 1
ATOM 713 N N . LEU A 1 94 ? 79.181 21.243 -89.287 1.00 91.25 94 LEU A N 1
ATOM 714 C CA . LEU A 1 94 ? 78.327 20.057 -89.415 1.00 91.25 94 LEU A CA 1
ATOM 715 C C . LEU A 1 94 ? 78.125 19.340 -88.067 1.00 91.25 94 LEU A C 1
ATOM 717 O O . LEU A 1 94 ? 77.026 18.873 -87.780 1.00 91.25 94 LEU A O 1
ATOM 721 N N . ALA A 1 95 ? 79.160 19.273 -87.224 1.00 92.19 95 ALA A N 1
ATOM 722 C CA . ALA A 1 95 ? 79.068 18.703 -85.881 1.00 92.19 95 ALA A CA 1
ATOM 723 C C . ALA A 1 95 ? 78.279 19.599 -84.909 1.00 92.19 95 ALA A C 1
ATOM 725 O O . ALA A 1 95 ? 77.562 19.083 -84.056 1.00 92.19 95 ALA A O 1
ATOM 726 N N . GLU A 1 96 ? 78.368 20.924 -85.044 1.00 92.69 96 GLU A N 1
ATOM 727 C CA . GLU A 1 96 ? 77.547 21.891 -84.309 1.00 92.69 96 GLU A CA 1
ATOM 728 C C . GLU A 1 96 ? 76.076 21.797 -84.729 1.00 92.69 96 GLU A C 1
ATOM 730 O O . GLU A 1 96 ? 75.208 21.790 -83.854 1.00 92.69 96 GLU A O 1
ATOM 735 N N . GLN A 1 97 ? 75.801 21.627 -86.029 1.00 94.12 97 GLN A N 1
ATOM 736 C CA . GLN A 1 97 ? 74.456 21.384 -86.549 1.00 94.12 97 GLN A CA 1
ATOM 737 C C . GLN A 1 97 ? 73.882 20.047 -86.056 1.00 94.12 97 GLN A C 1
ATOM 739 O O . GLN A 1 97 ? 72.792 20.046 -85.494 1.00 94.12 97 GLN A O 1
ATOM 744 N N . GLU A 1 98 ? 74.596 18.919 -86.181 1.00 93.94 98 GLU A N 1
ATOM 745 C CA . GLU A 1 98 ? 74.108 17.629 -85.655 1.00 93.94 98 GLU A CA 1
ATOM 746 C C . GLU A 1 98 ? 73.951 17.680 -84.126 1.00 93.94 98 GLU A C 1
ATOM 748 O O . GLU A 1 98 ? 72.986 17.144 -83.590 1.00 93.94 98 GLU A O 1
ATOM 753 N N . ALA A 1 99 ? 74.831 18.378 -83.397 1.00 94.69 99 ALA A N 1
ATOM 754 C CA . ALA A 1 99 ? 74.656 18.592 -81.961 1.00 94.69 99 ALA A CA 1
ATOM 755 C C . ALA A 1 99 ? 73.423 19.457 -81.640 1.00 94.69 99 ALA A C 1
ATOM 757 O O . ALA A 1 99 ? 72.773 19.238 -80.617 1.00 94.69 99 ALA A O 1
ATOM 758 N N . GLU A 1 100 ? 73.071 20.426 -82.487 1.00 95.50 100 GLU A N 1
ATOM 759 C CA . GLU A 1 100 ? 71.824 21.179 -82.366 1.00 95.50 100 GLU A CA 1
ATOM 760 C C . GLU A 1 100 ? 70.597 20.325 -82.698 1.00 95.50 100 GLU A C 1
ATOM 762 O O . GLU A 1 100 ? 69.651 20.320 -81.912 1.00 95.50 100 GLU A O 1
ATOM 767 N N . ASP A 1 101 ? 70.624 19.537 -83.771 1.00 94.88 101 ASP A N 1
ATOM 768 C CA . ASP A 1 101 ? 69.539 18.622 -84.128 1.00 94.88 101 ASP A CA 1
ATOM 769 C C . ASP A 1 101 ? 69.345 17.515 -83.078 1.00 94.88 101 ASP A C 1
ATOM 771 O O . ASP A 1 101 ? 68.206 17.200 -82.731 1.00 94.88 101 ASP A O 1
ATOM 775 N N . VAL A 1 102 ? 70.418 16.986 -82.479 1.00 96.31 102 VAL A N 1
ATOM 776 C CA . VAL A 1 102 ? 70.359 16.058 -81.334 1.00 96.31 102 VAL A CA 1
ATOM 777 C C . VAL A 1 102 ? 69.772 16.735 -80.093 1.00 96.31 102 VAL A C 1
ATOM 779 O O . VAL A 1 102 ? 68.904 16.145 -79.450 1.00 96.31 102 VAL A O 1
ATOM 782 N N . ARG A 1 103 ? 70.172 17.974 -79.761 1.00 96.69 103 ARG A N 1
ATOM 783 C CA . ARG A 1 103 ? 69.561 18.735 -78.649 1.00 96.69 103 ARG A CA 1
ATOM 784 C C . ARG A 1 103 ? 68.074 18.987 -78.898 1.00 96.69 103 ARG A C 1
ATOM 786 O O . ARG A 1 103 ? 67.257 18.717 -78.025 1.00 96.69 103 ARG A O 1
ATOM 793 N N . ASN A 1 104 ? 67.713 19.446 -80.093 1.00 96.62 104 ASN A N 1
ATOM 794 C CA . ASN A 1 104 ? 66.333 19.731 -80.484 1.00 96.62 104 ASN A CA 1
ATOM 795 C C . ASN A 1 104 ? 65.464 18.463 -80.507 1.00 96.62 104 ASN A C 1
ATOM 797 O O . ASN A 1 104 ? 64.287 18.522 -80.155 1.00 96.62 104 ASN A O 1
ATOM 801 N N . ARG A 1 105 ? 66.035 17.312 -80.881 1.00 96.12 105 ARG A N 1
ATOM 802 C CA . ARG A 1 105 ? 65.396 15.991 -80.801 1.00 96.12 105 ARG A CA 1
ATOM 803 C C . ARG A 1 105 ? 65.166 15.579 -79.343 1.00 96.12 105 ARG A C 1
ATOM 805 O O . ARG A 1 105 ? 64.025 15.328 -78.972 1.00 96.12 105 ARG A O 1
ATOM 812 N N . ALA A 1 106 ? 66.202 15.635 -78.504 1.00 96.31 106 ALA A N 1
ATOM 813 C CA . ALA A 1 106 ? 66.118 15.289 -77.084 1.00 96.31 106 ALA A CA 1
ATOM 814 C C . ALA A 1 106 ? 65.147 16.189 -76.291 1.00 96.31 106 ALA A C 1
ATOM 816 O O . ALA A 1 106 ? 64.451 15.701 -75.405 1.00 96.31 106 ALA A O 1
ATOM 817 N N . ILE A 1 107 ? 65.051 17.484 -76.624 1.00 97.00 107 ILE A N 1
ATOM 818 C CA . ILE A 1 107 ? 64.066 18.402 -76.024 1.00 97.00 107 ILE A CA 1
ATOM 819 C C . ILE A 1 107 ? 62.637 17.980 -76.394 1.00 97.00 107 ILE A C 1
ATOM 821 O O . ILE A 1 107 ? 61.794 17.879 -75.509 1.00 97.00 107 ILE A O 1
ATOM 825 N N . ARG A 1 108 ? 62.361 17.660 -77.668 1.00 97.06 108 ARG A N 1
ATOM 826 C CA . ARG A 1 108 ? 61.030 17.181 -78.097 1.00 97.06 108 ARG A CA 1
ATOM 827 C C . ARG A 1 108 ? 60.665 15.845 -77.447 1.00 97.06 108 ARG A C 1
ATOM 829 O O . ARG A 1 108 ? 59.533 15.678 -77.007 1.00 97.06 108 ARG A O 1
ATOM 836 N N . GLU A 1 109 ? 61.616 14.918 -77.360 1.00 96.88 109 GLU A N 1
ATOM 837 C CA . GLU A 1 109 ? 61.436 13.624 -76.689 1.00 96.88 109 GLU A CA 1
ATOM 838 C C . GLU A 1 109 ? 61.156 13.798 -75.185 1.00 96.88 109 GLU A C 1
ATOM 840 O O . GLU A 1 109 ? 60.283 13.120 -74.642 1.00 96.88 109 GLU A O 1
ATOM 845 N N . ALA A 1 110 ? 61.823 14.751 -74.522 1.00 97.19 110 ALA A N 1
ATOM 846 C CA . ALA A 1 110 ? 61.549 15.111 -73.132 1.00 97.19 110 ALA A CA 1
ATOM 847 C C . ALA A 1 110 ? 60.171 15.776 -72.958 1.00 97.19 110 ALA A C 1
ATOM 849 O O . ALA A 1 110 ? 59.418 15.371 -72.075 1.00 97.19 110 ALA A O 1
ATOM 850 N N . ASP A 1 111 ? 59.798 16.730 -73.818 1.00 97.31 111 ASP A N 1
ATOM 851 C CA . ASP A 1 111 ? 58.473 17.370 -73.812 1.00 97.31 111 ASP A CA 1
ATOM 852 C C . ASP A 1 111 ? 57.344 16.351 -74.039 1.00 97.31 111 ASP A C 1
ATOM 854 O O . ASP A 1 111 ? 56.276 16.447 -73.433 1.00 97.31 111 ASP A O 1
ATOM 858 N N . GLU A 1 112 ? 57.552 15.372 -74.922 1.00 97.31 112 GLU A N 1
ATOM 859 C CA . GLU A 1 112 ? 56.620 14.264 -75.132 1.00 97.31 112 GLU A CA 1
ATOM 860 C C . GLU A 1 112 ? 56.533 13.329 -73.923 1.00 97.31 112 GLU A C 1
ATOM 862 O O . GLU A 1 112 ? 55.438 12.879 -73.586 1.00 97.31 112 GLU A O 1
ATOM 867 N N . LEU A 1 113 ? 57.660 13.022 -73.273 1.00 97.56 113 LEU A N 1
ATOM 868 C CA . LEU A 1 113 ? 57.687 12.188 -72.072 1.00 97.56 113 LEU A CA 1
ATOM 869 C C . LEU A 1 113 ? 56.990 12.880 -70.892 1.00 97.56 113 LEU A C 1
ATOM 871 O O . LEU A 1 113 ? 56.229 12.232 -70.178 1.00 97.56 113 LEU A O 1
ATOM 875 N N . VAL A 1 114 ? 57.195 14.190 -70.722 1.00 98.06 114 VAL A N 1
ATOM 876 C CA . VAL A 1 114 ? 56.496 15.000 -69.712 1.00 98.06 114 VAL A CA 1
ATOM 877 C C . VAL A 1 114 ? 54.991 14.997 -69.973 1.00 98.06 114 VAL A C 1
ATOM 879 O O . VAL A 1 114 ? 54.241 14.678 -69.058 1.00 98.06 114 VAL A O 1
ATOM 882 N N . LYS A 1 115 ? 54.538 15.239 -71.212 1.00 97.94 115 LYS A N 1
ATOM 883 C CA . LYS A 1 115 ? 53.102 15.186 -71.559 1.00 97.94 115 LYS A CA 1
ATOM 884 C C . LYS A 1 115 ? 52.484 13.820 -71.262 1.00 97.94 115 LYS A C 1
ATOM 886 O O . LYS A 1 115 ? 51.450 13.760 -70.607 1.00 97.94 115 LYS A O 1
ATOM 891 N N . LYS A 1 116 ? 53.146 12.725 -71.658 1.00 97.50 116 LYS A N 1
ATOM 892 C CA . LYS A 1 116 ? 52.688 11.352 -71.368 1.00 97.50 116 LYS A CA 1
ATOM 893 C C . LYS A 1 116 ? 52.599 11.103 -69.856 1.00 97.50 116 LYS A C 1
ATOM 895 O O . LYS A 1 116 ? 51.589 10.592 -69.385 1.00 97.50 116 LYS A O 1
ATOM 900 N N . ALA A 1 117 ? 53.589 11.545 -69.078 1.00 97.25 117 ALA A N 1
ATOM 901 C CA . ALA A 1 117 ? 53.563 11.441 -67.618 1.00 97.25 117 ALA A CA 1
ATOM 902 C C . ALA A 1 117 ? 52.480 12.325 -66.960 1.00 97.25 117 ALA A C 1
ATOM 904 O O . ALA A 1 117 ? 51.889 11.929 -65.955 1.00 97.25 117 ALA A O 1
ATOM 905 N N . GLU A 1 118 ? 52.184 13.506 -67.511 1.00 97.88 118 GLU A N 1
ATOM 906 C CA . GLU A 1 118 ? 51.096 14.378 -67.050 1.00 97.88 118 GLU A CA 1
ATOM 907 C C . GLU A 1 118 ? 49.711 13.791 -67.362 1.00 97.88 118 GLU A C 1
ATOM 909 O O . GLU A 1 118 ? 48.829 13.835 -66.499 1.00 97.88 118 GLU A O 1
ATOM 914 N N . GLU A 1 119 ? 49.538 13.194 -68.546 1.00 97.81 119 GLU A N 1
ATOM 915 C CA . GLU A 1 119 ? 48.342 12.456 -68.973 1.00 97.81 119 GLU A CA 1
ATOM 916 C C . GLU A 1 119 ? 48.117 11.204 -68.109 1.00 97.81 119 GLU A C 1
ATOM 918 O O . GLU A 1 119 ? 47.030 11.023 -67.556 1.00 97.81 119 GLU A O 1
ATOM 923 N N . GLU A 1 120 ? 49.147 10.380 -67.897 1.00 97.50 120 GLU A N 1
ATOM 924 C CA . GLU A 1 120 ? 49.102 9.222 -66.995 1.00 97.50 120 GLU A CA 1
ATOM 925 C C . GLU A 1 120 ? 48.771 9.640 -65.556 1.00 97.50 120 GLU A C 1
ATOM 927 O O . GLU A 1 120 ? 47.861 9.083 -64.936 1.00 97.50 120 GLU A O 1
ATOM 932 N N . ALA A 1 121 ? 49.424 10.681 -65.030 1.00 97.75 121 ALA A N 1
ATOM 933 C CA . ALA A 1 121 ? 49.109 11.212 -63.708 1.00 97.75 121 ALA A CA 1
ATOM 934 C C . ALA A 1 121 ? 47.690 11.806 -63.639 1.00 97.75 121 ALA A C 1
ATOM 936 O O . ALA A 1 121 ? 47.052 11.757 -62.587 1.00 97.75 121 ALA A O 1
ATOM 937 N N . ALA A 1 122 ? 47.165 12.393 -64.720 1.00 97.75 122 ALA A N 1
ATOM 938 C CA . ALA A 1 122 ? 45.777 12.852 -64.786 1.00 97.75 122 ALA A CA 1
ATOM 939 C C . ALA A 1 122 ? 44.794 11.672 -64.741 1.00 97.75 122 ALA A C 1
ATOM 941 O O . ALA A 1 122 ? 43.857 11.715 -63.945 1.00 97.75 122 ALA A O 1
ATOM 942 N N . MET A 1 123 ? 45.049 10.597 -65.495 1.00 98.06 123 MET A N 1
ATOM 943 C CA . MET A 1 123 ? 44.243 9.372 -65.455 1.00 98.06 123 MET A CA 1
ATOM 944 C C . MET A 1 123 ? 44.260 8.718 -64.067 1.00 98.06 123 MET A C 1
ATOM 946 O O . MET A 1 123 ? 43.194 8.439 -63.526 1.00 98.06 123 MET A O 1
ATOM 950 N N . VAL A 1 124 ? 45.434 8.563 -63.442 1.00 98.06 124 VAL A N 1
ATOM 951 C CA . VAL A 1 124 ? 45.567 7.986 -62.087 1.00 98.06 124 VAL A CA 1
ATOM 952 C C . VAL A 1 124 ? 44.869 8.843 -61.022 1.00 98.06 124 VAL A C 1
ATOM 954 O O . VAL A 1 124 ? 44.266 8.305 -60.095 1.00 98.06 124 VAL A O 1
ATOM 957 N N . ARG A 1 125 ? 44.896 10.178 -61.144 1.00 98.12 125 ARG A N 1
ATOM 958 C CA . ARG A 1 125 ? 44.129 11.070 -60.251 1.00 98.12 125 ARG A CA 1
ATOM 959 C C . ARG A 1 125 ? 42.621 10.967 -60.492 1.00 98.12 125 ARG A C 1
ATOM 961 O O . ARG A 1 125 ? 41.861 11.017 -59.529 1.00 98.12 125 ARG A O 1
ATOM 968 N N . ALA A 1 126 ? 42.184 10.813 -61.741 1.00 97.94 126 ALA A N 1
ATOM 969 C CA . ALA A 1 126 ? 40.772 10.661 -62.080 1.00 97.94 126 ALA A CA 1
ATOM 970 C C . ALA A 1 126 ? 40.192 9.340 -61.548 1.00 97.94 126 ALA A C 1
ATOM 972 O O . ALA A 1 126 ? 39.137 9.363 -60.915 1.00 97.94 126 ALA A O 1
ATOM 973 N N . THR A 1 127 ? 40.894 8.213 -61.723 1.00 97.81 127 THR A N 1
ATOM 974 C CA . THR A 1 127 ? 40.462 6.917 -61.174 1.00 97.81 127 THR A CA 1
ATOM 975 C C . THR A 1 127 ? 40.489 6.915 -59.649 1.00 97.81 127 THR A C 1
ATOM 977 O O . THR A 1 127 ? 39.482 6.583 -59.037 1.00 97.81 127 THR A O 1
ATOM 980 N N . ALA A 1 128 ? 41.566 7.392 -59.013 1.00 98.00 128 ALA A N 1
ATOM 981 C CA . ALA A 1 128 ? 41.643 7.455 -57.551 1.00 98.00 128 ALA A CA 1
ATOM 982 C C . ALA A 1 128 ? 40.551 8.345 -56.921 1.00 98.00 128 ALA A C 1
ATOM 984 O O . ALA A 1 128 ? 40.058 8.039 -55.834 1.00 98.00 128 ALA A O 1
ATOM 985 N N . ASN A 1 129 ? 40.143 9.428 -57.596 1.00 97.88 129 ASN A N 1
ATOM 986 C CA . ASN A 1 129 ? 39.001 10.236 -57.169 1.00 97.88 129 ASN A CA 1
ATOM 987 C C . ASN A 1 129 ? 37.675 9.480 -57.334 1.00 97.88 129 ASN A C 1
ATOM 989 O O . ASN A 1 129 ? 36.880 9.475 -56.397 1.00 97.88 129 ASN A O 1
ATOM 993 N N . HIS A 1 130 ? 37.459 8.815 -58.474 1.00 97.94 130 HIS A N 1
ATOM 994 C CA . HIS A 1 130 ? 36.249 8.031 -58.738 1.00 97.94 130 HIS A CA 1
ATOM 995 C C . HIS A 1 130 ? 36.079 6.876 -57.740 1.00 97.94 130 HIS A C 1
ATOM 997 O O . HIS A 1 130 ? 35.027 6.760 -57.113 1.00 97.94 130 HIS A O 1
ATOM 1003 N N . ASP A 1 131 ? 37.134 6.094 -57.502 1.00 98.00 131 ASP A N 1
ATOM 1004 C CA . ASP A 1 131 ? 37.149 5.011 -56.515 1.00 98.00 131 ASP A CA 1
ATOM 1005 C C . ASP A 1 131 ? 36.843 5.552 -55.107 1.00 98.00 131 ASP A C 1
ATOM 1007 O O . ASP A 1 131 ? 36.077 4.960 -54.346 1.00 98.00 131 ASP A O 1
ATOM 1011 N N . ALA A 1 132 ? 37.395 6.718 -54.750 1.00 98.12 132 ALA A N 1
ATOM 1012 C CA . ALA A 1 132 ? 37.131 7.365 -53.468 1.00 98.12 132 ALA A CA 1
ATOM 1013 C C . ALA A 1 132 ? 35.713 7.966 -53.368 1.00 98.12 132 ALA A C 1
ATOM 1015 O O . ALA A 1 132 ? 35.190 8.114 -52.262 1.00 98.12 132 ALA A O 1
ATOM 1016 N N . GLU A 1 133 ? 35.077 8.347 -54.473 1.00 98.00 133 GLU A N 1
ATOM 1017 C CA . GLU A 1 133 ? 33.662 8.737 -54.514 1.00 98.00 133 GLU A CA 1
ATOM 1018 C C . GLU A 1 133 ? 32.750 7.512 -54.380 1.00 98.00 133 GLU A C 1
ATOM 1020 O O . GLU A 1 133 ? 31.828 7.536 -53.565 1.00 98.00 133 GLU A O 1
ATOM 1025 N N . GLU A 1 134 ? 33.052 6.410 -55.070 1.00 98.31 134 GLU A N 1
ATOM 1026 C CA . GLU A 1 134 ? 32.285 5.165 -54.969 1.00 98.31 134 GLU A CA 1
ATOM 1027 C C . GLU A 1 134 ? 32.371 4.554 -53.559 1.00 98.31 134 GLU A C 1
ATOM 1029 O O . GLU A 1 134 ? 31.350 4.193 -52.969 1.00 98.31 134 GLU A O 1
ATOM 1034 N N . MET A 1 135 ? 33.570 4.517 -52.963 1.00 97.81 135 MET A N 1
ATOM 1035 C CA . MET A 1 135 ? 33.782 4.091 -51.572 1.00 97.81 135 MET A CA 1
ATOM 1036 C C . MET A 1 135 ? 32.961 4.931 -50.581 1.00 97.81 135 MET A C 1
ATOM 1038 O O . MET A 1 135 ? 32.366 4.378 -49.656 1.00 97.81 135 MET A O 1
ATOM 1042 N N . ARG A 1 136 ? 32.883 6.257 -50.780 1.00 98.00 136 ARG A N 1
ATOM 1043 C CA . ARG A 1 136 ? 32.036 7.139 -49.956 1.00 98.00 136 ARG A CA 1
ATOM 1044 C C . ARG A 1 136 ? 30.551 6.865 -50.182 1.00 98.00 136 ARG A C 1
ATOM 1046 O O . ARG A 1 136 ? 29.813 6.808 -49.206 1.00 98.00 136 ARG A O 1
ATOM 1053 N N . GLY A 1 137 ? 30.122 6.656 -51.428 1.00 98.19 137 GLY A N 1
ATOM 1054 C CA . GLY A 1 137 ? 28.738 6.313 -51.765 1.00 98.19 137 GLY A CA 1
ATOM 1055 C C . GLY A 1 137 ? 28.276 5.029 -51.072 1.00 98.19 137 GLY A C 1
ATOM 1056 O O . GLY A 1 137 ? 27.270 5.044 -50.366 1.00 98.19 137 GLY A O 1
ATOM 1057 N N . ARG A 1 138 ? 29.061 3.948 -51.183 1.00 98.38 138 ARG A N 1
ATOM 1058 C CA . ARG A 1 138 ? 28.809 2.678 -50.477 1.00 98.38 138 ARG A CA 1
ATOM 1059 C C . ARG A 1 138 ? 28.748 2.875 -48.958 1.00 98.38 138 ARG A C 1
ATOM 1061 O O . ARG A 1 138 ? 27.803 2.418 -48.325 1.00 98.38 138 ARG A O 1
ATOM 1068 N N . ALA A 1 139 ? 29.709 3.603 -48.384 1.00 98.06 139 ALA A N 1
ATOM 1069 C CA . ALA A 1 139 ? 29.757 3.857 -46.944 1.00 98.06 139 ALA A CA 1
ATOM 1070 C C . ALA A 1 139 ? 28.560 4.679 -46.429 1.00 98.06 139 ALA A C 1
ATOM 1072 O O . ALA A 1 139 ? 28.093 4.430 -45.320 1.00 98.06 139 ALA A O 1
ATOM 1073 N N . VAL A 1 140 ? 28.039 5.632 -47.214 1.00 98.44 140 VAL A N 1
ATOM 1074 C CA . VAL A 1 140 ? 26.813 6.373 -46.870 1.00 98.44 140 VAL A CA 1
ATOM 1075 C C . VAL A 1 140 ? 25.601 5.442 -46.875 1.00 98.44 140 VAL A C 1
ATOM 1077 O O . VAL A 1 140 ? 24.879 5.419 -45.882 1.00 98.44 140 VAL A O 1
ATOM 1080 N N . VAL A 1 141 ? 25.420 4.622 -47.917 1.00 98.50 141 VAL A N 1
ATOM 1081 C CA . VAL A 1 141 ? 24.305 3.657 -47.990 1.00 98.50 141 VAL A CA 1
ATOM 1082 C C . VAL A 1 141 ? 24.355 2.666 -46.823 1.00 98.50 141 VAL A C 1
ATOM 1084 O O . VAL A 1 141 ? 23.362 2.508 -46.119 1.00 98.50 141 VAL A O 1
ATOM 1087 N N . GLU A 1 142 ? 25.519 2.080 -46.526 1.00 98.38 142 GLU A N 1
ATOM 1088 C CA . GLU A 1 142 ? 25.688 1.191 -45.367 1.00 98.38 142 GLU A CA 1
ATOM 1089 C C . GLU A 1 142 ? 25.353 1.870 -44.027 1.00 98.38 142 GLU A C 1
ATOM 1091 O O . GLU A 1 142 ? 24.853 1.217 -43.108 1.00 98.38 142 GLU A O 1
ATOM 1096 N N . LEU A 1 143 ? 25.663 3.162 -43.872 1.00 98.44 143 LEU A N 1
ATOM 1097 C CA . LEU A 1 143 ? 25.344 3.923 -42.662 1.00 98.44 143 LEU A CA 1
ATOM 1098 C C . LEU A 1 143 ? 23.855 4.271 -42.577 1.00 98.44 143 LEU A C 1
ATOM 1100 O O . LEU A 1 143 ? 23.306 4.268 -41.476 1.00 98.44 143 LEU A O 1
ATOM 1104 N N . GLU A 1 144 ? 23.191 4.536 -43.701 1.00 98.31 144 GLU A N 1
ATOM 1105 C CA . GLU A 1 144 ? 21.743 4.759 -43.760 1.00 98.31 144 GLU A CA 1
ATOM 1106 C C . GLU A 1 144 ? 20.960 3.467 -43.483 1.00 98.31 144 GLU A C 1
ATOM 1108 O O . GLU A 1 144 ? 20.022 3.491 -42.685 1.00 98.31 144 GLU A O 1
ATOM 1113 N N . GLU A 1 145 ? 21.392 2.325 -44.027 1.00 98.50 145 GLU A N 1
ATOM 1114 C CA . GLU A 1 145 ? 20.823 1.004 -43.728 1.00 98.50 145 GLU A CA 1
ATOM 1115 C C . GLU A 1 145 ? 20.972 0.639 -42.245 1.00 98.50 145 GLU A C 1
ATOM 1117 O O . GLU A 1 145 ? 19.981 0.317 -41.586 1.00 98.50 145 GLU A O 1
ATOM 1122 N N . LYS A 1 146 ? 22.182 0.762 -41.679 1.00 98.44 146 LYS A N 1
ATOM 1123 C CA . LYS A 1 146 ? 22.433 0.494 -40.248 1.00 98.44 146 LYS A CA 1
ATOM 1124 C C . LYS A 1 146 ? 21.678 1.472 -39.347 1.00 98.44 146 LYS A C 1
ATOM 1126 O O . LYS A 1 146 ? 21.163 1.073 -38.307 1.00 98.44 146 LYS A O 1
ATOM 1131 N N . ARG A 1 147 ? 21.559 2.745 -39.743 1.00 98.38 147 ARG A N 1
ATOM 1132 C CA . ARG A 1 147 ? 20.740 3.735 -39.027 1.00 98.38 147 ARG A CA 1
ATOM 1133 C C . ARG A 1 147 ? 19.259 3.368 -39.058 1.00 98.38 147 ARG A C 1
ATOM 1135 O O . ARG A 1 147 ? 18.596 3.536 -38.040 1.00 98.38 147 ARG A O 1
ATOM 1142 N N . LYS A 1 148 ? 18.742 2.888 -40.193 1.00 98.50 148 LYS A N 1
ATOM 1143 C CA . LYS A 1 148 ? 17.354 2.429 -40.313 1.00 98.50 148 LYS A CA 1
ATOM 1144 C C . LYS A 1 148 ? 17.103 1.229 -39.400 1.00 98.50 148 LYS A C 1
ATOM 1146 O O . LYS A 1 148 ? 16.184 1.290 -38.595 1.00 98.50 148 LYS A O 1
ATOM 1151 N N . GLN A 1 149 ? 17.964 0.211 -39.458 1.00 98.50 149 GLN A N 1
ATOM 1152 C CA . GLN A 1 149 ? 17.891 -0.975 -38.595 1.00 98.50 149 GLN A CA 1
ATOM 1153 C C . GLN A 1 149 ? 17.873 -0.592 -37.109 1.00 98.50 149 GLN A C 1
ATOM 1155 O O . GLN A 1 149 ? 16.962 -0.983 -36.394 1.00 98.50 149 GLN A O 1
ATOM 1160 N N . LEU A 1 150 ? 18.799 0.266 -36.663 1.00 98.38 150 LEU A N 1
ATOM 1161 C CA . LEU A 1 150 ? 18.857 0.721 -35.267 1.00 98.38 150 LEU A CA 1
ATOM 1162 C C . LEU A 1 150 ? 17.642 1.556 -34.823 1.00 98.38 150 LEU A C 1
ATOM 1164 O O . LEU A 1 150 ? 17.376 1.632 -33.625 1.00 98.38 150 LEU A O 1
ATOM 1168 N N . LEU A 1 151 ? 16.920 2.197 -35.748 1.00 98.38 151 LEU A N 1
ATOM 1169 C CA . LEU A 1 151 ? 15.658 2.880 -35.445 1.00 98.38 151 LEU A CA 1
ATOM 1170 C C . LEU A 1 151 ? 14.494 1.885 -35.371 1.00 98.38 151 LEU A C 1
ATOM 1172 O O . LEU A 1 151 ? 13.727 1.943 -34.417 1.00 98.38 151 LEU A O 1
ATOM 1176 N N . GLU A 1 152 ? 14.406 0.942 -36.311 1.00 98.50 152 GLU A N 1
ATOM 1177 C CA . GLU A 1 152 ? 13.393 -0.123 -36.309 1.00 98.50 152 GLU A CA 1
ATOM 1178 C C . GLU A 1 152 ? 13.529 -1.025 -35.062 1.00 98.50 152 GLU A C 1
ATOM 1180 O O . GLU A 1 152 ? 12.532 -1.307 -34.396 1.00 98.50 152 GLU A O 1
ATOM 1185 N N . ASP A 1 153 ? 14.759 -1.378 -34.668 1.00 98.31 153 ASP A N 1
ATOM 1186 C CA . ASP A 1 153 ? 15.064 -2.095 -33.421 1.00 98.31 153 ASP A CA 1
ATOM 1187 C C . ASP A 1 153 ? 14.672 -1.279 -32.174 1.00 98.31 153 ASP A C 1
ATOM 1189 O O . ASP A 1 153 ? 14.092 -1.818 -31.231 1.00 98.31 153 ASP A O 1
ATOM 1193 N N . ALA A 1 154 ? 14.968 0.027 -32.146 1.00 98.31 154 ALA A N 1
ATOM 1194 C CA . ALA A 1 154 ? 14.646 0.888 -31.006 1.00 98.31 154 ALA A CA 1
ATOM 1195 C C . ALA A 1 154 ? 13.133 1.125 -30.853 1.00 98.31 154 ALA A C 1
ATOM 1197 O O . ALA A 1 154 ? 12.629 1.158 -29.729 1.00 98.31 154 ALA A O 1
ATOM 1198 N N . GLU A 1 155 ? 12.402 1.259 -31.962 1.00 98.25 155 GLU A N 1
ATOM 1199 C CA . GLU A 1 155 ? 10.940 1.353 -31.972 1.00 98.25 155 GLU A CA 1
ATOM 1200 C C . GLU A 1 155 ? 10.294 0.037 -31.511 1.00 98.25 155 GLU A C 1
ATOM 1202 O O . GLU A 1 155 ? 9.372 0.073 -30.692 1.00 98.25 155 GLU A O 1
ATOM 1207 N N . ALA A 1 156 ? 10.823 -1.118 -31.934 1.00 98.38 156 ALA A N 1
ATOM 1208 C CA . ALA A 1 156 ? 10.383 -2.429 -31.455 1.00 98.38 156 ALA A CA 1
ATOM 1209 C C . ALA A 1 156 ? 10.633 -2.610 -29.946 1.00 98.38 156 ALA A C 1
ATOM 1211 O O . ALA A 1 156 ? 9.700 -2.911 -29.202 1.00 98.38 156 ALA A O 1
ATOM 1212 N N . MET A 1 157 ? 11.851 -2.333 -29.460 1.00 98.06 157 MET A N 1
ATOM 1213 C CA . MET A 1 157 ? 12.174 -2.401 -28.026 1.00 98.06 157 MET A CA 1
ATOM 1214 C C . MET A 1 157 ? 11.315 -1.447 -27.185 1.00 98.06 157 MET A C 1
ATOM 1216 O O . MET A 1 157 ? 10.946 -1.781 -26.058 1.00 98.06 157 MET A O 1
ATOM 1220 N N . HIS A 1 158 ? 10.975 -0.267 -27.713 1.00 98.38 158 HIS A N 1
ATOM 1221 C CA . HIS A 1 158 ? 10.069 0.664 -27.044 1.00 98.38 158 HIS A CA 1
ATOM 1222 C C . HIS A 1 158 ? 8.627 0.133 -27.005 1.00 98.38 158 HIS A C 1
ATOM 1224 O O . HIS A 1 158 ? 7.971 0.240 -25.969 1.00 98.38 158 HIS A O 1
ATOM 1230 N N . ALA A 1 159 ? 8.128 -0.457 -28.096 1.00 98.38 159 ALA A N 1
ATOM 1231 C CA . ALA A 1 159 ? 6.796 -1.061 -28.142 1.00 98.38 159 ALA A CA 1
ATOM 1232 C C . ALA A 1 159 ? 6.663 -2.238 -27.157 1.00 98.38 159 ALA A C 1
ATOM 1234 O O . ALA A 1 159 ? 5.713 -2.265 -26.372 1.00 98.38 159 ALA A O 1
ATOM 1235 N N . ASP A 1 160 ? 7.646 -3.143 -27.130 1.00 98.25 160 ASP A N 1
ATOM 1236 C CA . ASP A 1 160 ? 7.703 -4.268 -26.187 1.00 98.25 160 ASP A CA 1
ATOM 1237 C C . ASP A 1 160 ? 7.766 -3.784 -24.729 1.00 98.25 160 ASP A C 1
ATOM 1239 O O . ASP A 1 160 ? 7.058 -4.303 -23.862 1.00 98.25 160 ASP A O 1
ATOM 1243 N N . ALA A 1 161 ? 8.571 -2.752 -24.445 1.00 98.19 161 ALA A N 1
ATOM 1244 C CA . ALA A 1 161 ? 8.665 -2.164 -23.110 1.00 98.19 161 ALA A CA 1
ATOM 1245 C C . ALA A 1 161 ? 7.339 -1.525 -22.661 1.00 98.19 161 ALA A C 1
ATOM 1247 O O . ALA A 1 161 ? 6.914 -1.745 -21.524 1.00 98.19 161 ALA A O 1
ATOM 1248 N N . VAL A 1 162 ? 6.659 -0.779 -23.541 1.00 98.50 162 VAL A N 1
ATOM 1249 C CA . VAL A 1 162 ? 5.334 -0.206 -23.251 1.00 98.50 162 VAL A CA 1
ATOM 1250 C C . VAL A 1 162 ? 4.331 -1.321 -22.964 1.00 98.50 162 VAL A C 1
ATOM 1252 O O . VAL A 1 162 ? 3.756 -1.327 -21.875 1.00 98.50 162 VAL A O 1
ATOM 1255 N N . ALA A 1 163 ? 4.191 -2.301 -23.862 1.00 98.38 163 ALA A N 1
ATOM 1256 C CA . ALA A 1 163 ? 3.266 -3.422 -23.693 1.00 98.38 163 ALA A CA 1
ATOM 1257 C C . ALA A 1 163 ? 3.513 -4.182 -22.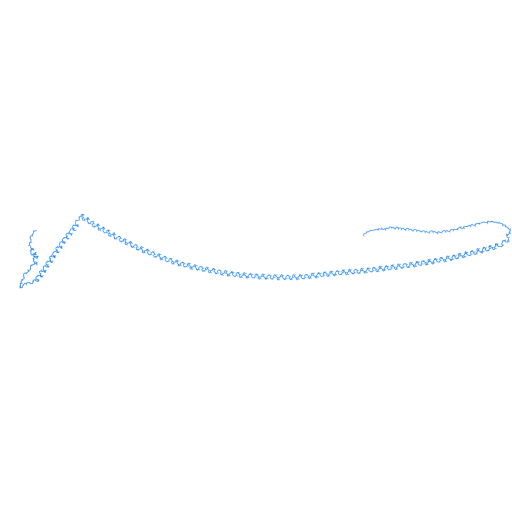377 1.00 98.38 163 ALA A C 1
ATOM 1259 O O . ALA A 1 163 ? 2.577 -4.432 -21.620 1.00 98.38 163 ALA A O 1
ATOM 1260 N N . HIS A 1 164 ? 4.777 -4.456 -22.036 1.00 98.25 164 HIS A N 1
ATOM 1261 C CA . HIS A 1 164 ? 5.128 -5.104 -20.774 1.00 98.25 164 HIS A CA 1
ATOM 1262 C C . HIS A 1 164 ? 4.744 -4.261 -19.543 1.00 98.25 164 HIS A C 1
ATOM 1264 O O . HIS A 1 164 ? 4.247 -4.806 -18.555 1.00 98.25 164 HIS A O 1
ATOM 1270 N N . THR A 1 165 ? 4.919 -2.933 -19.586 1.00 98.44 165 THR A N 1
ATOM 1271 C CA . THR A 1 165 ? 4.468 -2.058 -18.486 1.00 98.44 165 THR A CA 1
ATOM 1272 C C . THR A 1 165 ? 2.946 -1.960 -18.381 1.00 98.44 165 THR A C 1
ATOM 1274 O O . THR A 1 165 ? 2.430 -1.868 -17.265 1.00 98.44 165 THR A O 1
ATOM 1277 N N . GLU A 1 166 ? 2.215 -2.030 -19.497 1.00 98.38 166 GLU A N 1
ATOM 1278 C CA . GLU A 1 166 ? 0.750 -2.070 -19.500 1.00 98.38 166 GLU A CA 1
ATOM 1279 C C . GLU A 1 166 ? 0.220 -3.399 -18.942 1.00 98.38 166 GLU A C 1
ATOM 1281 O O . GLU A 1 166 ? -0.671 -3.376 -18.092 1.00 98.38 166 GLU A O 1
ATOM 1286 N N . ASP A 1 167 ? 0.819 -4.537 -19.307 1.00 98.44 167 ASP A N 1
ATOM 1287 C CA . ASP A 1 167 ? 0.484 -5.855 -18.749 1.00 98.44 167 ASP A CA 1
ATOM 1288 C C . ASP A 1 167 ? 0.758 -5.935 -17.240 1.00 98.44 167 ASP A C 1
ATOM 1290 O O . ASP A 1 167 ? -0.117 -6.352 -16.471 1.00 98.44 167 ASP A O 1
ATOM 1294 N N . LEU A 1 168 ? 1.939 -5.484 -16.790 1.00 98.50 168 LEU A N 1
ATOM 1295 C CA . LEU A 1 168 ? 2.287 -5.415 -15.365 1.00 98.50 168 LEU A CA 1
ATOM 1296 C C . LEU A 1 168 ? 1.326 -4.505 -14.594 1.00 98.50 168 LEU A C 1
ATOM 1298 O O . LEU A 1 168 ? 0.876 -4.859 -13.501 1.00 98.50 168 LEU A O 1
ATOM 1302 N N . ARG A 1 169 ? 0.964 -3.350 -15.164 1.00 98.56 169 ARG A N 1
ATOM 1303 C CA . ARG A 1 169 ? -0.022 -2.445 -14.568 1.00 98.56 169 ARG A CA 1
ATOM 1304 C C . ARG A 1 169 ? -1.401 -3.101 -14.497 1.00 98.56 169 ARG A C 1
ATOM 1306 O O . ARG A 1 169 ? -2.028 -3.067 -13.441 1.00 98.56 169 ARG A O 1
ATOM 1313 N N . ALA A 1 170 ? -1.863 -3.732 -15.573 1.00 98.38 170 ALA A N 1
ATOM 1314 C CA . ALA A 1 170 ? -3.146 -4.423 -15.609 1.00 98.38 170 ALA A CA 1
ATOM 1315 C C . ALA A 1 170 ? -3.179 -5.618 -14.642 1.00 98.38 170 ALA A C 1
ATOM 1317 O O . ALA A 1 170 ? -4.229 -5.931 -14.082 1.00 98.38 170 ALA A O 1
ATOM 1318 N N . GLN A 1 171 ? -2.055 -6.311 -14.425 1.00 98.38 171 GLN A N 1
ATOM 1319 C CA . GLN A 1 171 ? -1.919 -7.325 -13.376 1.00 98.38 171 GLN A CA 1
ATOM 1320 C C . GLN A 1 171 ? -2.031 -6.695 -11.980 1.00 98.38 171 GLN A C 1
ATOM 1322 O O . GLN A 1 171 ? -2.894 -7.109 -11.209 1.00 98.38 171 GLN A O 1
ATOM 1327 N N . ALA A 1 172 ? -1.249 -5.655 -11.682 1.00 98.12 172 ALA A N 1
ATOM 1328 C CA . ALA A 1 172 ? -1.276 -4.977 -10.385 1.00 98.12 172 ALA A CA 1
ATOM 1329 C C . ALA A 1 172 ? -2.654 -4.367 -10.055 1.00 98.12 172 ALA A C 1
ATOM 1331 O O . ALA A 1 172 ? -3.106 -4.441 -8.913 1.00 98.12 172 ALA A O 1
ATOM 1332 N N . GLU A 1 173 ? -3.369 -3.816 -11.043 1.00 98.31 173 GLU A N 1
ATOM 1333 C CA . GLU A 1 173 ? -4.741 -3.319 -10.873 1.00 98.31 173 GLU A CA 1
ATOM 1334 C C . GLU A 1 173 ? -5.737 -4.459 -10.576 1.00 98.31 173 GLU A C 1
ATOM 1336 O O . GLU A 1 173 ? -6.601 -4.302 -9.708 1.00 98.31 173 GLU A O 1
ATOM 1341 N N . ARG A 1 174 ? -5.588 -5.633 -11.215 1.00 98.50 174 ARG A N 1
ATOM 1342 C CA . ARG A 1 174 ? -6.389 -6.839 -10.920 1.00 98.50 174 ARG A CA 1
ATOM 1343 C C . ARG A 1 174 ? -6.107 -7.391 -9.521 1.00 98.50 174 ARG A C 1
ATOM 1345 O O . ARG A 1 174 ? -7.051 -7.677 -8.788 1.00 98.50 174 ARG A O 1
ATOM 1352 N N . GLU A 1 175 ? -4.841 -7.509 -9.131 1.00 98.44 175 GLU A N 1
ATOM 1353 C CA . GLU A 1 175 ? -4.436 -7.977 -7.798 1.00 98.44 175 GLU A CA 1
ATOM 1354 C C . GLU A 1 175 ? -4.911 -7.012 -6.701 1.00 98.44 175 GLU A C 1
ATOM 1356 O O . GLU A 1 175 ? -5.528 -7.436 -5.723 1.00 98.44 175 GLU A O 1
ATOM 1361 N N . ALA A 1 176 ? -4.741 -5.700 -6.894 1.00 98.31 176 ALA A N 1
ATOM 1362 C CA . ALA A 1 176 ? -5.237 -4.689 -5.964 1.00 98.31 176 ALA A CA 1
ATOM 1363 C C . ALA A 1 176 ? -6.772 -4.699 -5.835 1.00 98.31 176 ALA A C 1
ATOM 1365 O O . ALA A 1 176 ? -7.294 -4.452 -4.746 1.00 98.31 176 ALA A O 1
ATOM 1366 N N . ALA A 1 177 ? -7.509 -4.997 -6.912 1.00 98.19 177 ALA A N 1
ATOM 1367 C CA . ALA A 1 177 ? -8.960 -5.173 -6.860 1.00 98.19 177 ALA A CA 1
ATOM 1368 C C . ALA A 1 177 ? -9.366 -6.442 -6.085 1.00 98.19 177 ALA A C 1
ATOM 1370 O O . ALA A 1 177 ? -10.283 -6.385 -5.267 1.00 98.19 177 ALA A O 1
ATOM 1371 N N . GLN A 1 178 ? -8.660 -7.562 -6.281 1.00 98.44 178 GLN A N 1
ATOM 1372 C CA . GLN A 1 178 ? -8.896 -8.807 -5.538 1.00 98.44 178 GLN A CA 1
ATOM 1373 C C . GLN A 1 178 ? -8.614 -8.644 -4.038 1.00 98.44 178 GLN A C 1
ATOM 1375 O O . GLN A 1 178 ? -9.445 -9.030 -3.218 1.00 98.44 178 GLN A O 1
ATOM 1380 N N . VAL A 1 179 ? -7.491 -8.016 -3.669 1.00 98.44 179 VAL A N 1
ATOM 1381 C CA . VAL A 1 179 ? -7.127 -7.759 -2.264 1.00 98.44 179 VAL A CA 1
ATOM 1382 C C . VAL A 1 179 ? -8.136 -6.829 -1.583 1.00 98.44 179 VAL A C 1
ATOM 1384 O O . VAL A 1 179 ? -8.514 -7.082 -0.440 1.00 98.44 179 VAL A O 1
ATOM 1387 N N . LYS A 1 180 ? -8.631 -5.792 -2.277 1.00 98.44 180 LYS A N 1
ATOM 1388 C CA . LYS A 1 180 ? -9.712 -4.932 -1.758 1.00 98.44 180 LYS A CA 1
ATOM 1389 C C . LYS A 1 180 ? -11.000 -5.716 -1.523 1.00 98.44 180 LYS A C 1
ATOM 1391 O O . LYS A 1 180 ? -11.548 -5.638 -0.430 1.00 98.44 180 LYS A O 1
ATOM 1396 N N . LEU A 1 181 ? -11.443 -6.506 -2.503 1.00 98.62 181 LEU A N 1
ATOM 1397 C CA . LEU A 1 181 ? -12.665 -7.305 -2.388 1.00 98.62 181 LEU A CA 1
ATOM 1398 C C . LEU A 1 181 ? -12.580 -8.328 -1.242 1.00 98.62 181 LEU A C 1
ATOM 1400 O O . LEU A 1 181 ? -13.547 -8.492 -0.502 1.00 98.62 181 LEU A O 1
ATOM 1404 N N . ALA A 1 182 ? -11.426 -8.977 -1.059 1.00 98.38 182 ALA A N 1
ATOM 1405 C CA . ALA A 1 182 ? -11.186 -9.874 0.070 1.00 98.38 182 ALA A CA 1
ATOM 1406 C C . ALA A 1 182 ? -11.245 -9.124 1.414 1.00 98.38 182 ALA A C 1
ATOM 1408 O O . ALA A 1 182 ? -11.989 -9.522 2.306 1.00 98.38 182 ALA A O 1
ATOM 1409 N N . ALA A 1 183 ? -10.549 -7.988 1.537 1.00 98.31 183 ALA A N 1
ATOM 1410 C CA . ALA A 1 183 ? -10.557 -7.177 2.755 1.00 98.31 183 ALA A CA 1
ATOM 1411 C C . ALA A 1 183 ? -11.950 -6.604 3.094 1.00 98.31 183 ALA A C 1
ATOM 1413 O O . ALA A 1 183 ? -12.308 -6.503 4.267 1.00 98.31 183 ALA A O 1
ATOM 1414 N N . GLU A 1 184 ? -12.757 -6.254 2.088 1.00 98.38 184 GLU A N 1
ATOM 1415 C CA . GLU A 1 184 ? -14.151 -5.831 2.262 1.00 98.38 184 GLU A CA 1
ATOM 1416 C C . GLU A 1 184 ? -15.039 -6.984 2.757 1.00 98.38 184 GLU A C 1
ATOM 1418 O O . GLU A 1 184 ? -15.824 -6.790 3.690 1.00 98.38 184 GLU A O 1
ATOM 1423 N N . GLN A 1 185 ? -14.875 -8.190 2.201 1.00 98.56 185 GLN A N 1
ATOM 1424 C CA . GLN A 1 185 ? -15.583 -9.393 2.654 1.00 98.56 185 GLN A CA 1
ATOM 1425 C C . GLN A 1 185 ? -15.186 -9.785 4.082 1.00 98.56 185 GLN A C 1
ATOM 1427 O O . GLN A 1 185 ? -16.065 -10.024 4.908 1.00 98.56 185 GLN A O 1
ATOM 1432 N N . ASP A 1 186 ? -13.896 -9.778 4.419 1.00 98.31 186 ASP A N 1
ATOM 1433 C CA . ASP A 1 186 ? -13.413 -10.073 5.772 1.00 98.31 186 ASP A CA 1
ATOM 1434 C C . ASP A 1 186 ? -13.890 -9.028 6.789 1.00 98.31 186 ASP A C 1
ATOM 1436 O O . ASP A 1 186 ? -14.366 -9.383 7.870 1.00 98.31 186 ASP A O 1
ATOM 1440 N N . ALA A 1 187 ? -13.871 -7.739 6.433 1.00 98.31 187 ALA A N 1
ATOM 1441 C CA . ALA A 1 187 ? -14.428 -6.680 7.272 1.00 98.31 187 ALA A CA 1
ATOM 1442 C C . ALA A 1 187 ? -15.951 -6.821 7.460 1.00 98.31 187 ALA A C 1
ATOM 1444 O O . ALA A 1 187 ? -16.464 -6.551 8.551 1.00 98.31 187 ALA A O 1
ATOM 1445 N N . GLN A 1 188 ? -16.688 -7.261 6.435 1.00 98.44 188 GLN A N 1
ATOM 1446 C CA . GLN A 1 188 ? -18.118 -7.560 6.544 1.00 98.44 188 GLN A CA 1
ATOM 1447 C C . GLN A 1 188 ? -18.371 -8.789 7.431 1.00 98.44 188 GLN A C 1
ATOM 1449 O O . GLN A 1 188 ? -19.225 -8.730 8.318 1.00 98.44 188 GLN A O 1
ATOM 1454 N N . ASN A 1 189 ? -17.605 -9.866 7.254 1.00 98.31 189 ASN A N 1
ATOM 1455 C CA . ASN A 1 189 ? -17.684 -11.084 8.060 1.00 98.31 189 ASN A CA 1
ATOM 1456 C C . ASN A 1 189 ? -17.389 -10.796 9.540 1.00 98.31 189 ASN A C 1
ATOM 1458 O O . ASN A 1 189 ? -18.173 -11.189 10.404 1.00 98.31 189 ASN A O 1
ATOM 1462 N N . ALA A 1 190 ? -16.332 -10.034 9.836 1.00 98.19 190 ALA A N 1
ATOM 1463 C CA . ALA A 1 190 ? -15.985 -9.612 11.192 1.00 98.19 190 ALA A CA 1
ATOM 1464 C C . ALA A 1 190 ? -17.083 -8.742 11.834 1.00 98.19 190 ALA A C 1
ATOM 1466 O O . ALA A 1 190 ? -17.456 -8.965 12.986 1.00 98.19 190 ALA A O 1
ATOM 1467 N N . ARG A 1 191 ? -17.671 -7.795 11.084 1.00 98.31 191 ARG A N 1
ATOM 1468 C CA . ARG A 1 191 ? -18.809 -6.978 11.555 1.00 98.31 191 ARG A CA 1
ATOM 1469 C C . ARG A 1 191 ? -20.050 -7.822 11.849 1.00 98.31 191 ARG A C 1
ATOM 1471 O O . ARG A 1 191 ? -20.715 -7.581 12.854 1.00 98.31 191 ARG A O 1
ATOM 1478 N N . LEU A 1 192 ? -20.362 -8.809 11.008 1.00 98.50 192 LEU A N 1
ATOM 1479 C CA . LEU A 1 192 ? -21.486 -9.726 11.225 1.00 98.50 192 LEU A CA 1
ATOM 1480 C C . LEU A 1 192 ? -21.239 -10.666 12.415 1.00 98.50 192 LEU A C 1
ATOM 1482 O O . LEU A 1 192 ? -22.170 -10.922 13.176 1.00 98.50 192 LEU A O 1
ATOM 1486 N N . GLY A 1 193 ? -20.001 -11.131 12.611 1.00 98.38 193 GLY A N 1
ATOM 1487 C CA . GLY A 1 193 ? -19.579 -11.888 13.794 1.00 98.38 193 GLY A CA 1
ATOM 1488 C C . GLY A 1 193 ? -19.776 -11.088 15.080 1.00 98.38 193 GLY A C 1
ATOM 1489 O O . GLY A 1 193 ? -20.594 -11.465 15.915 1.00 98.38 193 GLY A O 1
ATOM 1490 N N . ALA A 1 194 ? -19.141 -9.917 15.175 1.00 98.12 194 ALA A N 1
ATOM 1491 C CA . ALA A 1 194 ? -19.244 -9.035 16.338 1.00 98.12 194 ALA A CA 1
ATOM 1492 C C . ALA A 1 194 ? -20.692 -8.593 16.634 1.00 98.12 194 ALA A C 1
ATOM 1494 O O . ALA A 1 194 ? -21.082 -8.484 17.794 1.00 98.12 194 ALA A O 1
ATOM 1495 N N . THR A 1 195 ? -21.523 -8.384 15.603 1.00 98.12 195 THR A N 1
ATOM 1496 C CA . THR A 1 195 ? -22.953 -8.074 15.794 1.00 98.12 195 THR A CA 1
ATOM 1497 C C . THR A 1 195 ? -23.684 -9.244 16.459 1.00 98.12 195 THR A C 1
ATOM 1499 O O . THR A 1 195 ? -24.367 -9.041 17.460 1.00 98.12 195 THR A O 1
ATOM 1502 N N . ARG A 1 196 ? -23.481 -10.477 15.970 1.00 98.44 196 ARG A N 1
ATOM 1503 C CA . ARG A 1 196 ? -24.075 -11.694 16.553 1.00 98.44 196 ARG A CA 1
ATOM 1504 C C . ARG A 1 196 ? -23.578 -11.956 17.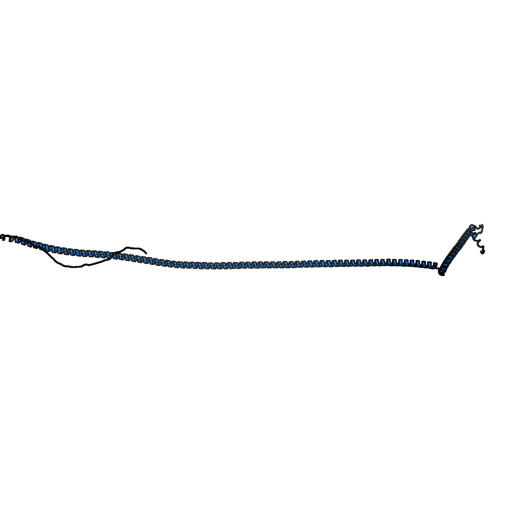973 1.00 98.44 196 ARG A C 1
ATOM 1506 O O . ARG A 1 196 ? -24.367 -12.369 18.815 1.00 98.44 196 ARG A O 1
ATOM 1513 N N . GLU A 1 197 ? -22.303 -11.708 18.254 1.00 98.12 197 GLU A N 1
ATOM 1514 C CA . GLU A 1 197 ? -21.730 -11.828 19.601 1.00 98.12 197 GLU A CA 1
ATOM 1515 C C . GLU A 1 197 ? -22.362 -10.820 20.571 1.00 98.12 197 GLU A C 1
ATOM 1517 O O . GLU A 1 197 ? -22.765 -11.196 21.67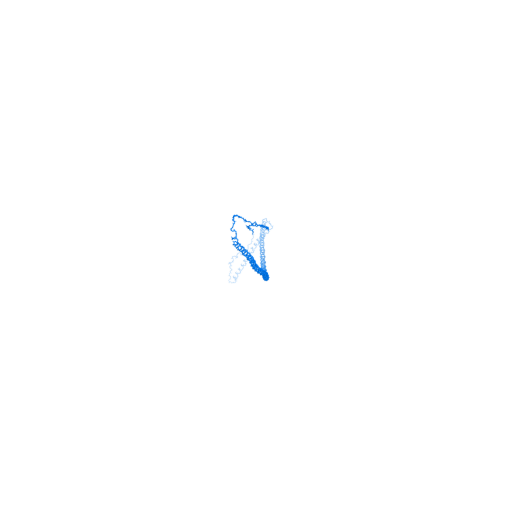0 1.00 98.12 197 GLU A O 1
ATOM 1522 N N . VAL A 1 198 ? -22.547 -9.561 20.153 1.00 98.38 198 VAL A N 1
ATOM 1523 C CA . VAL A 1 198 ? -23.246 -8.536 20.949 1.00 98.38 198 VAL A CA 1
ATOM 1524 C C . VAL A 1 198 ? -24.720 -8.892 21.172 1.00 98.38 198 VAL A C 1
ATOM 1526 O O . VAL A 1 198 ? -25.233 -8.699 22.275 1.00 98.38 198 VAL A O 1
ATOM 1529 N N . GLU A 1 199 ? -25.411 -9.435 20.168 1.00 98.06 199 GLU A N 1
ATOM 1530 C CA . GLU A 1 199 ? -26.793 -9.920 20.302 1.00 98.06 199 GLU A CA 1
ATOM 1531 C C . GLU A 1 199 ? -26.893 -11.119 21.258 1.00 98.06 199 GLU A C 1
ATOM 1533 O O . GLU A 1 199 ? -27.764 -11.137 22.129 1.00 98.06 199 GLU A O 1
ATOM 1538 N N . GLN A 1 200 ? -25.975 -12.086 21.164 1.00 98.25 200 GLN A N 1
ATOM 1539 C CA . GLN A 1 200 ? -25.907 -13.236 22.071 1.00 98.25 200 GLN A CA 1
ATOM 1540 C C . GLN A 1 200 ? -25.578 -12.819 23.510 1.00 98.25 200 GLN A C 1
ATOM 1542 O O . GLN A 1 200 ? -26.222 -13.306 24.439 1.00 98.25 200 GLN A O 1
ATOM 1547 N N . ALA A 1 201 ? -24.633 -11.894 23.701 1.00 97.94 201 ALA A N 1
ATOM 1548 C CA . ALA A 1 201 ? -24.269 -11.362 25.012 1.00 97.94 201 ALA A CA 1
ATOM 1549 C C . ALA A 1 201 ? -25.431 -10.592 25.660 1.00 97.94 201 ALA A C 1
ATOM 1551 O O . ALA A 1 201 ? -25.711 -10.791 26.841 1.00 97.94 201 ALA A O 1
ATOM 1552 N N . ARG A 1 202 ? -26.168 -9.780 24.887 1.00 98.06 202 ARG A N 1
ATOM 1553 C CA . ARG A 1 202 ? -27.409 -9.134 25.353 1.00 98.06 202 ARG A CA 1
ATOM 1554 C C . ARG A 1 202 ? -28.462 -10.167 25.742 1.00 98.06 202 ARG A C 1
ATOM 1556 O O . ARG A 1 202 ? -28.945 -10.139 26.865 1.00 98.06 202 ARG A O 1
ATOM 1563 N N . ALA A 1 203 ? -28.737 -11.139 24.872 1.00 98.06 203 ALA A N 1
ATOM 1564 C CA . ALA A 1 203 ? -29.707 -12.194 25.152 1.00 98.06 203 ALA A CA 1
ATOM 1565 C C . ALA A 1 203 ? -29.299 -13.104 26.329 1.00 98.06 203 ALA A C 1
ATOM 1567 O O . ALA A 1 203 ? -30.161 -13.746 26.926 1.00 98.06 203 ALA A O 1
ATOM 1568 N N . ALA A 1 204 ? -28.009 -13.217 26.664 1.00 97.88 204 ALA A N 1
ATOM 1569 C CA . ALA A 1 204 ? -27.534 -13.863 27.889 1.00 97.88 204 ALA A CA 1
ATOM 1570 C C . ALA A 1 204 ? -27.793 -12.984 29.124 1.00 97.88 204 ALA A C 1
ATOM 1572 O O . ALA A 1 204 ? -28.480 -13.428 30.040 1.00 97.88 204 ALA A O 1
ATOM 1573 N N . ALA A 1 205 ? -27.358 -11.721 29.099 1.00 97.88 205 ALA A N 1
ATOM 1574 C CA . ALA A 1 205 ? -27.571 -10.771 30.190 1.00 97.88 205 ALA A CA 1
ATOM 1575 C C . ALA A 1 205 ? -29.064 -10.547 30.504 1.00 97.88 205 ALA A C 1
ATOM 1577 O O . ALA A 1 205 ? -29.447 -10.497 31.670 1.00 97.88 205 ALA A O 1
ATOM 1578 N N . ASP A 1 206 ? -29.933 -10.478 29.491 1.00 98.00 206 ASP A N 1
ATOM 1579 C CA . ASP A 1 206 ? -31.384 -10.373 29.679 1.00 98.00 206 ASP A CA 1
ATOM 1580 C C . ASP A 1 206 ? -31.956 -11.609 30.396 1.00 98.00 206 ASP A C 1
ATOM 1582 O O . ASP A 1 206 ? -32.786 -11.469 31.299 1.00 98.00 206 ASP A O 1
ATOM 1586 N N . ARG A 1 207 ? -31.479 -12.820 30.060 1.00 98.06 207 ARG A N 1
ATOM 1587 C CA . ARG A 1 207 ? -31.858 -14.058 30.766 1.00 98.06 207 ARG A CA 1
ATOM 1588 C C . ARG A 1 207 ? -31.403 -14.017 32.222 1.00 98.06 207 ARG A C 1
ATOM 1590 O O . ARG A 1 207 ? -32.253 -14.138 33.102 1.00 98.06 207 ARG A O 1
ATOM 1597 N N . GLU A 1 208 ? -30.126 -13.737 32.479 1.00 98.00 208 GLU A N 1
ATOM 1598 C CA . GLU A 1 208 ? -29.572 -13.596 33.835 1.00 98.00 208 GLU A CA 1
ATOM 1599 C C . GLU A 1 208 ? -30.344 -12.556 34.667 1.00 98.00 208 GLU A C 1
ATOM 1601 O O . GLU A 1 208 ? -30.698 -12.813 35.818 1.00 98.00 208 GLU A O 1
ATOM 1606 N N . VAL A 1 209 ? -30.707 -11.412 34.076 1.00 98.25 209 VAL A N 1
ATOM 1607 C CA . VAL A 1 209 ? -31.530 -10.382 34.728 1.00 98.25 209 VAL A CA 1
ATOM 1608 C C . VAL A 1 209 ? -32.949 -10.884 35.023 1.00 98.25 209 VAL A C 1
ATOM 1610 O O . VAL A 1 209 ? -33.485 -10.575 36.091 1.00 98.25 209 VAL A O 1
ATOM 1613 N N . THR A 1 210 ? -33.583 -11.660 34.136 1.00 98.06 210 THR A N 1
ATOM 1614 C CA . THR A 1 210 ? -34.900 -12.262 34.433 1.00 98.06 210 THR A CA 1
ATOM 1615 C C . THR A 1 210 ? -34.830 -13.345 35.510 1.00 98.06 210 THR A C 1
ATOM 1617 O O . THR A 1 210 ? -35.709 -13.394 36.374 1.00 98.06 210 THR A O 1
ATOM 1620 N N . GLU A 1 211 ? -33.774 -14.157 35.527 1.00 97.81 211 GLU A N 1
ATOM 1621 C CA . GLU A 1 211 ? -33.552 -15.196 36.535 1.00 97.81 211 GLU A CA 1
ATOM 1622 C C . GLU A 1 211 ? -33.254 -14.58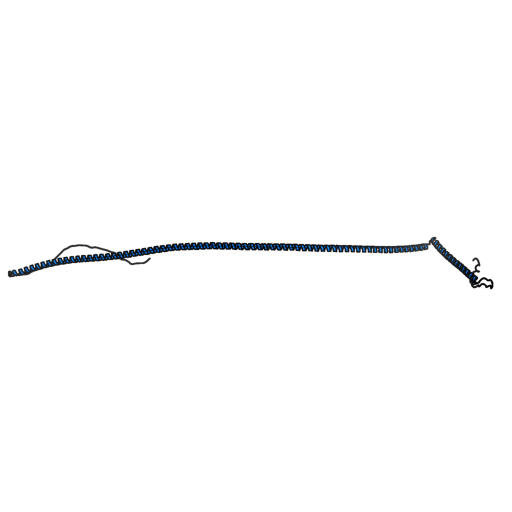1 37.908 1.00 97.81 211 GLU A C 1
ATOM 1624 O O . GLU A 1 211 ? -33.922 -14.922 38.885 1.00 97.81 211 GLU A O 1
ATOM 1629 N N . ALA A 1 212 ? -32.368 -13.584 37.981 1.00 97.38 212 ALA A N 1
ATOM 1630 C CA . ALA A 1 212 ? -32.092 -12.832 39.205 1.00 97.38 212 ALA A CA 1
ATOM 1631 C C . ALA A 1 212 ? -33.345 -12.116 39.744 1.00 97.38 212 ALA A C 1
ATOM 1633 O O . ALA A 1 212 ? -33.609 -12.146 40.947 1.00 97.38 212 ALA A O 1
ATOM 1634 N N . ARG A 1 213 ? -34.177 -11.528 38.869 1.00 97.50 213 ARG A N 1
ATOM 1635 C CA . ARG A 1 213 ? -35.477 -10.943 39.261 1.00 97.50 213 ARG A CA 1
ATOM 1636 C C . ARG A 1 213 ? -36.445 -11.994 39.808 1.00 97.50 213 ARG A C 1
ATOM 1638 O O . ARG A 1 213 ? -37.143 -11.709 40.779 1.00 97.50 213 ARG A O 1
ATOM 1645 N N . ARG A 1 214 ? -36.484 -13.196 39.220 1.00 97.94 214 ARG A N 1
ATOM 1646 C CA . ARG A 1 214 ? -37.301 -14.325 39.696 1.00 97.94 214 ARG A CA 1
ATOM 1647 C C . ARG A 1 214 ? -36.825 -14.827 41.063 1.00 97.94 214 ARG A C 1
ATOM 1649 O O . ARG A 1 214 ? -37.665 -15.021 41.937 1.00 97.94 214 ARG A O 1
ATOM 1656 N N . VAL A 1 215 ? -35.517 -14.997 41.267 1.00 97.75 215 VAL A N 1
ATOM 1657 C CA . VAL A 1 215 ? -34.942 -15.383 42.570 1.00 97.75 215 VAL A CA 1
ATOM 1658 C C . VAL A 1 215 ? -35.274 -14.328 43.626 1.00 97.75 215 VAL A C 1
ATOM 1660 O O . VAL A 1 215 ? -35.881 -14.661 44.639 1.00 97.75 215 VAL A O 1
ATOM 1663 N N . LEU A 1 216 ? -35.013 -13.047 43.343 1.00 97.56 216 LEU A N 1
ATOM 1664 C CA . LEU A 1 216 ? -35.317 -11.940 44.255 1.00 97.56 216 LEU A CA 1
ATOM 1665 C C . LEU A 1 216 ? -36.816 -11.833 44.594 1.00 97.56 216 LEU A C 1
ATOM 1667 O O . LEU A 1 216 ? -37.167 -11.433 45.703 1.00 97.56 216 LEU A O 1
ATOM 1671 N N . ALA A 1 217 ? -37.714 -12.171 43.663 1.00 97.12 217 ALA A N 1
ATOM 1672 C CA . ALA A 1 217 ? -39.151 -12.220 43.934 1.00 97.12 217 ALA A CA 1
ATOM 1673 C C . ALA A 1 217 ? -39.511 -13.354 44.911 1.00 97.12 217 ALA A C 1
ATOM 1675 O O . ALA A 1 217 ? -40.236 -13.111 45.875 1.00 97.12 217 ALA A O 1
ATOM 1676 N N . VAL A 1 218 ? -38.957 -14.555 44.710 1.00 97.81 218 VAL A N 1
ATOM 1677 C CA . VAL A 1 218 ? -39.151 -15.707 45.609 1.00 97.81 218 VAL A CA 1
ATOM 1678 C C . VAL A 1 218 ? -38.546 -15.443 46.992 1.00 97.81 218 VAL A C 1
ATOM 1680 O O . VAL A 1 218 ? -39.179 -15.750 47.997 1.00 97.81 218 VAL A O 1
ATOM 1683 N N . GLU A 1 219 ? -37.367 -14.824 47.077 1.00 96.94 219 GLU A N 1
ATOM 1684 C CA . GLU A 1 219 ? -36.756 -14.446 48.359 1.00 96.94 219 GLU A CA 1
ATOM 1685 C C . GLU A 1 219 ? -37.570 -13.383 49.102 1.00 96.94 219 GLU A C 1
ATOM 1687 O O . GLU A 1 219 ? -37.781 -13.511 50.307 1.00 96.94 219 GLU A O 1
ATOM 1692 N N . LYS A 1 220 ? -38.080 -12.364 48.396 1.00 97.06 220 LYS A N 1
ATOM 1693 C CA . LYS A 1 220 ? -38.981 -11.361 48.985 1.00 97.06 220 LYS A CA 1
ATOM 1694 C C . LYS A 1 220 ? -40.274 -11.985 49.495 1.00 97.06 220 LYS A C 1
ATOM 1696 O O . LYS A 1 220 ? -40.716 -11.624 50.581 1.00 97.06 220 LYS A O 1
ATOM 1701 N N . GLU A 1 221 ? -40.859 -12.927 48.758 1.00 96.69 221 GLU A N 1
ATOM 1702 C CA . GLU A 1 221 ? -42.039 -13.655 49.226 1.00 96.69 221 GLU A CA 1
ATOM 1703 C C . GLU A 1 221 ? -41.710 -14.527 50.448 1.00 96.69 221 GLU A C 1
ATOM 1705 O O . GLU A 1 221 ? -42.445 -14.494 51.434 1.00 96.69 221 GLU A O 1
ATOM 1710 N N . ARG A 1 222 ? -40.579 -15.245 50.434 1.00 97.31 222 ARG A N 1
ATOM 1711 C CA . ARG A 1 222 ? -40.106 -16.059 51.565 1.00 97.31 222 ARG A CA 1
ATOM 1712 C C . ARG A 1 222 ? -39.930 -15.212 52.829 1.00 97.31 222 ARG A C 1
ATOM 1714 O O . ARG A 1 222 ? -40.438 -15.588 53.878 1.00 97.31 222 ARG A O 1
ATOM 1721 N N . LEU A 1 223 ? -39.266 -14.060 52.715 1.00 96.75 223 LEU A N 1
ATOM 1722 C CA . LEU A 1 223 ? -39.051 -13.120 53.820 1.00 96.75 223 LEU A CA 1
ATOM 1723 C C . LEU A 1 223 ? -40.357 -12.464 54.295 1.00 96.75 223 LEU A C 1
ATOM 1725 O O . LEU A 1 223 ? -40.527 -12.257 55.492 1.00 96.75 223 LEU A O 1
ATOM 1729 N N . ALA A 1 224 ? -41.296 -12.166 53.392 1.00 96.56 224 ALA A N 1
ATOM 1730 C CA . ALA A 1 224 ? -42.607 -11.629 53.762 1.00 96.56 224 ALA A CA 1
ATOM 1731 C C . ALA A 1 224 ? -43.464 -12.661 54.517 1.00 96.56 224 ALA A C 1
ATOM 1733 O O . ALA A 1 224 ? -44.102 -12.311 55.510 1.00 96.56 224 ALA A O 1
ATOM 1734 N N . ARG A 1 225 ? -43.439 -13.934 54.093 1.00 96.75 225 ARG A N 1
ATOM 1735 C CA . ARG A 1 225 ? -44.077 -15.048 54.815 1.00 96.75 225 ARG A CA 1
ATOM 1736 C C . ARG A 1 225 ? -43.432 -15.256 56.185 1.00 96.75 225 ARG A C 1
ATOM 1738 O O . ARG A 1 225 ? -44.137 -15.204 57.181 1.00 96.75 225 ARG A O 1
ATOM 1745 N N . GLU A 1 226 ? -42.104 -15.358 56.248 1.00 97.00 226 GLU A N 1
ATOM 1746 C CA . GLU A 1 226 ? -41.340 -15.508 57.497 1.00 97.00 226 GLU A CA 1
ATOM 1747 C C . GLU A 1 226 ? -41.608 -14.352 58.483 1.00 97.00 226 GLU A C 1
ATOM 1749 O O . GLU A 1 226 ? -41.827 -14.582 59.671 1.00 97.00 226 GLU A O 1
ATOM 1754 N N . ALA A 1 227 ? -41.669 -13.104 58.009 1.00 96.75 227 ALA A N 1
ATOM 1755 C CA . ALA A 1 227 ? -42.038 -11.954 58.836 1.00 96.75 227 ALA A CA 1
ATOM 1756 C C . ALA A 1 227 ? -43.501 -12.018 59.317 1.00 96.75 227 ALA A C 1
ATOM 1758 O O . ALA A 1 227 ? -43.780 -11.699 60.473 1.00 96.75 227 ALA A O 1
ATOM 1759 N N . SER A 1 228 ? -44.431 -12.458 58.461 1.00 96.69 228 SER A N 1
ATOM 1760 C CA . SER A 1 228 ? -45.849 -12.626 58.806 1.00 96.69 228 SER A CA 1
ATOM 1761 C C . SER A 1 228 ? -46.081 -13.759 59.811 1.00 96.69 228 SER A C 1
ATOM 1763 O O . SER A 1 228 ? -46.873 -13.599 60.735 1.00 96.69 228 SER A O 1
ATOM 1765 N N . GLU A 1 229 ? -45.390 -14.888 59.659 1.00 96.69 229 GLU A N 1
ATOM 1766 C CA . GLU A 1 229 ? -45.443 -16.047 60.557 1.00 96.69 229 GLU A CA 1
ATOM 1767 C C . GLU A 1 229 ? -44.852 -15.700 61.930 1.00 96.69 229 GLU A C 1
ATOM 1769 O O . GLU A 1 229 ? -45.476 -15.965 62.960 1.00 96.69 229 GLU A O 1
ATOM 1774 N N . ASN A 1 230 ? -43.708 -15.007 61.961 1.00 96.06 230 ASN A N 1
ATOM 1775 C CA . ASN A 1 230 ? -43.124 -14.490 63.199 1.00 96.06 230 ASN A CA 1
ATOM 1776 C C . ASN A 1 230 ? -44.033 -13.453 63.883 1.00 96.06 230 ASN A C 1
ATOM 1778 O O . ASN A 1 230 ? -44.191 -13.492 65.102 1.00 96.06 230 ASN A O 1
ATOM 1782 N N . HIS A 1 231 ? -44.676 -12.556 63.124 1.00 96.44 231 HIS A N 1
ATOM 1783 C CA . HIS A 1 231 ? -45.629 -11.591 63.678 1.00 96.44 231 HIS A CA 1
ATOM 1784 C C . HIS A 1 231 ? -46.890 -12.269 64.234 1.00 96.44 231 HIS A C 1
ATOM 1786 O O . HIS A 1 231 ? -47.331 -11.926 65.329 1.00 96.44 231 HIS A O 1
ATOM 1792 N N . ALA A 1 232 ? -47.441 -13.261 63.528 1.00 97.00 232 ALA A N 1
ATOM 1793 C CA . ALA A 1 232 ? -48.584 -14.041 63.994 1.00 97.00 232 ALA A CA 1
ATOM 1794 C C . ALA A 1 232 ? -48.249 -14.838 65.266 1.00 97.00 232 ALA A C 1
ATOM 1796 O O . ALA A 1 232 ? -49.007 -14.788 66.229 1.00 97.00 232 ALA A O 1
ATOM 1797 N N . SER A 1 233 ? -47.083 -15.492 65.310 1.00 97.06 233 SER A N 1
ATOM 1798 C CA . SER A 1 233 ? -46.582 -16.197 66.498 1.00 97.06 233 SER A CA 1
ATOM 1799 C C . SER A 1 233 ? -46.380 -15.249 67.686 1.00 97.06 233 SER A C 1
ATOM 1801 O O . SER A 1 233 ? -46.808 -15.551 68.800 1.00 97.06 233 SER A O 1
ATOM 1803 N N . ALA A 1 234 ? -45.805 -14.063 67.459 1.00 96.38 234 ALA A N 1
ATOM 1804 C CA . ALA A 1 234 ? -45.661 -13.041 68.494 1.00 96.38 234 ALA A CA 1
ATOM 1805 C C . ALA A 1 234 ? -47.022 -12.531 69.004 1.00 96.38 234 ALA A C 1
ATOM 1807 O O . ALA A 1 234 ? -47.197 -12.391 70.212 1.00 96.38 234 ALA A O 1
ATOM 1808 N N . MET A 1 235 ? -47.996 -12.309 68.113 1.00 96.75 235 MET A N 1
ATOM 1809 C CA . MET A 1 235 ? -49.365 -11.914 68.474 1.00 96.75 235 MET A CA 1
ATOM 1810 C C . MET A 1 235 ? -50.131 -13.019 69.215 1.00 96.75 235 MET A C 1
ATOM 1812 O O . MET A 1 235 ? -50.894 -12.729 70.133 1.00 96.75 235 MET A O 1
ATOM 1816 N N . GLU A 1 236 ? -49.914 -14.291 68.877 1.00 97.12 236 GLU A N 1
ATOM 1817 C CA . GLU A 1 236 ? -50.488 -15.419 69.617 1.00 97.12 236 GLU A CA 1
ATOM 1818 C C . GLU A 1 236 ? -49.872 -15.529 71.023 1.00 97.12 236 GLU A C 1
ATOM 1820 O O . GLU A 1 236 ? -50.579 -15.771 72.002 1.00 97.12 236 GLU A O 1
ATOM 1825 N N . GLN A 1 237 ? -48.560 -15.306 71.151 1.00 96.62 237 GLN A N 1
ATOM 1826 C CA . GLN A 1 237 ? -47.860 -15.297 72.438 1.00 96.62 237 GLN A CA 1
ATOM 1827 C C . GLN A 1 237 ? -48.295 -14.123 73.326 1.00 96.62 237 GLN A C 1
ATOM 1829 O O . GLN A 1 237 ? -48.586 -14.336 74.504 1.00 96.62 237 GLN A O 1
ATOM 1834 N N . THR A 1 238 ? -48.403 -12.901 72.791 1.00 95.25 238 THR A N 1
ATOM 1835 C CA . THR A 1 238 ? -48.921 -11.755 73.560 1.00 95.25 238 THR A CA 1
ATOM 1836 C C . THR A 1 238 ? -50.402 -11.923 73.888 1.00 95.25 238 THR A C 1
ATOM 1838 O O . THR A 1 238 ? -50.791 -11.642 75.018 1.00 95.25 238 THR A O 1
ATOM 1841 N N . GLY A 1 239 ? -51.211 -12.465 72.972 1.00 96.81 239 GLY A N 1
ATOM 1842 C CA . GLY A 1 239 ? -52.611 -12.817 73.223 1.00 96.81 239 GLY A CA 1
ATOM 1843 C C . GLY A 1 239 ? -52.769 -13.809 74.379 1.00 96.81 239 GLY A C 1
ATOM 1844 O O . GLY A 1 239 ? -53.557 -13.562 75.290 1.00 96.81 239 GLY A O 1
ATOM 1845 N N . LYS A 1 240 ? -51.956 -14.874 74.411 1.00 96.56 240 LYS A N 1
ATOM 1846 C CA . LYS A 1 240 ? -51.901 -15.820 75.539 1.00 96.56 240 LYS A CA 1
ATOM 1847 C C . LYS A 1 240 ? -51.479 -15.138 76.837 1.00 96.56 240 LYS A C 1
ATOM 1849 O O . LYS A 1 240 ? -52.137 -15.339 77.848 1.00 96.56 240 LYS A O 1
ATOM 1854 N N . LEU A 1 241 ? -50.437 -14.301 76.822 1.00 95.50 241 LEU A N 1
ATOM 1855 C CA . LEU A 1 241 ? -49.988 -13.563 78.011 1.00 95.50 241 LEU A CA 1
ATOM 1856 C C . LEU A 1 241 ? -51.056 -12.593 78.545 1.00 95.50 241 LEU A C 1
ATOM 1858 O O . LEU A 1 241 ? -51.212 -12.478 79.760 1.00 95.50 241 LEU A O 1
ATOM 1862 N N . VAL A 1 242 ? -51.817 -11.934 77.665 1.00 96.94 242 VAL A N 1
ATOM 1863 C CA . VAL A 1 242 ? -52.953 -11.076 78.042 1.00 96.94 242 VAL A CA 1
ATOM 1864 C C . VAL A 1 242 ? -54.108 -11.910 78.596 1.00 96.94 242 VAL A C 1
ATOM 1866 O O . VAL A 1 242 ? -54.640 -11.561 79.644 1.00 96.94 242 VAL A O 1
ATOM 1869 N N . GLN A 1 243 ? -54.456 -13.041 77.976 1.00 96.81 243 GLN A N 1
ATOM 1870 C CA . GLN A 1 243 ? -55.493 -13.948 78.481 1.00 96.81 243 GLN A CA 1
ATOM 1871 C C . GLN A 1 243 ? -55.124 -14.538 79.855 1.00 96.81 243 GLN A C 1
ATOM 1873 O O . GLN A 1 243 ? -55.972 -14.611 80.748 1.00 96.81 243 GLN A O 1
ATOM 1878 N N . ASP A 1 244 ? -53.857 -14.903 80.059 1.00 95.25 244 ASP A N 1
ATOM 1879 C CA . ASP A 1 244 ? -53.313 -15.332 81.349 1.00 95.25 244 ASP A CA 1
ATOM 1880 C C . ASP A 1 244 ? -53.393 -14.207 82.389 1.00 95.25 244 ASP A C 1
ATOM 1882 O O . ASP A 1 244 ? -53.829 -14.439 83.516 1.00 95.25 244 ASP A O 1
ATOM 1886 N N . ALA A 1 245 ? -53.004 -12.982 82.021 1.00 94.12 245 ALA A N 1
ATOM 1887 C CA . ALA A 1 245 ? -53.071 -11.817 82.899 1.00 94.12 245 ALA A CA 1
ATOM 1888 C C . ALA A 1 245 ? -54.520 -11.465 83.276 1.00 94.12 245 ALA A C 1
ATOM 1890 O O . ALA A 1 245 ? -54.804 -11.269 84.455 1.00 94.12 245 ALA A O 1
ATOM 1891 N N . GLU A 1 246 ? -55.451 -11.473 82.319 1.00 95.50 246 GLU A N 1
ATOM 1892 C CA . GLU A 1 246 ? -56.888 -11.315 82.562 1.00 95.50 246 GLU A CA 1
ATOM 1893 C C . GLU A 1 246 ? -57.439 -12.403 83.486 1.00 95.50 246 GLU A C 1
ATOM 1895 O O . GLU A 1 246 ? -58.238 -12.111 84.371 1.00 95.50 246 GLU A O 1
ATOM 1900 N N . THR A 1 247 ? -57.035 -13.659 83.291 1.00 96.06 247 THR A N 1
ATOM 1901 C CA . THR A 1 247 ? -57.508 -14.784 84.111 1.00 96.06 247 THR A CA 1
ATOM 1902 C C . THR A 1 247 ? -56.970 -14.677 85.537 1.00 96.06 247 THR A C 1
ATOM 1904 O O . THR A 1 247 ? -57.717 -14.865 86.496 1.00 96.06 247 THR A O 1
ATOM 1907 N N . ARG A 1 248 ? -55.700 -14.284 85.702 1.00 94.44 248 ARG A N 1
ATOM 1908 C CA . ARG A 1 248 ? -55.093 -13.997 87.011 1.00 94.44 248 ARG A CA 1
ATOM 1909 C C . ARG A 1 248 ? -55.738 -12.784 87.688 1.00 94.44 248 ARG A C 1
ATOM 1911 O O . ARG A 1 248 ? -55.934 -12.833 88.898 1.00 94.44 248 ARG A O 1
ATOM 1918 N N . ALA A 1 249 ? -56.097 -11.744 86.931 1.00 94.69 249 ALA A N 1
ATOM 1919 C CA . ALA A 1 249 ? -56.800 -10.563 87.432 1.00 94.69 249 ALA A CA 1
ATOM 1920 C C . ALA A 1 249 ? -58.225 -10.904 87.890 1.00 94.69 249 ALA A C 1
ATOM 1922 O O . ALA A 1 249 ? -58.564 -10.636 89.037 1.00 94.69 249 ALA A O 1
ATOM 1923 N N . LYS A 1 250 ? -59.020 -11.601 87.066 1.00 94.75 250 LYS A N 1
ATOM 1924 C CA . LYS A 1 250 ? -60.370 -12.079 87.429 1.00 94.75 250 LYS A CA 1
ATOM 1925 C C . LYS A 1 250 ? -60.329 -12.965 88.677 1.00 94.75 250 LYS A C 1
ATOM 1927 O O . LYS A 1 250 ? -61.049 -12.703 89.632 1.00 94.75 250 LYS A O 1
ATOM 1932 N N . ALA A 1 251 ? -59.397 -13.917 88.732 1.00 94.12 251 ALA A N 1
ATOM 1933 C CA . ALA A 1 251 ? -59.203 -14.768 89.904 1.00 94.12 251 ALA A CA 1
ATOM 1934 C C . ALA A 1 251 ? -58.654 -14.018 91.137 1.00 94.12 251 ALA A C 1
ATOM 1936 O O . ALA A 1 251 ? -58.683 -14.572 92.236 1.00 94.12 251 ALA A O 1
ATOM 1937 N N . ALA A 1 252 ? -58.101 -12.809 90.986 1.00 93.38 252 ALA A N 1
ATOM 1938 C CA . ALA A 1 252 ? -57.711 -11.937 92.095 1.00 93.38 252 ALA A CA 1
ATOM 1939 C C . ALA A 1 252 ? -58.887 -11.062 92.559 1.00 93.38 252 ALA A C 1
ATOM 1941 O O . ALA A 1 252 ? -59.102 -10.955 93.763 1.00 93.38 252 ALA A O 1
ATOM 1942 N N . ASP A 1 253 ? -59.690 -10.526 91.634 1.00 93.50 253 ASP A N 1
ATOM 1943 C CA . ASP A 1 253 ? -60.944 -9.815 91.920 1.00 93.50 253 ASP A CA 1
ATOM 1944 C C . ASP A 1 253 ? -61.961 -10.721 92.628 1.00 93.50 253 ASP A C 1
ATOM 1946 O O . ASP A 1 253 ? -62.624 -10.296 93.572 1.00 93.50 253 ASP A O 1
ATOM 1950 N N . GLU A 1 254 ? -62.080 -11.981 92.202 1.00 94.31 254 GLU A N 1
ATOM 1951 C CA . GLU A 1 254 ? -62.933 -12.986 92.843 1.00 94.31 254 GLU A CA 1
ATOM 1952 C C . GLU A 1 254 ? -62.464 -13.269 94.272 1.00 94.31 254 GLU A C 1
ATOM 1954 O O . GLU A 1 254 ? -63.245 -13.086 95.203 1.00 94.31 254 GLU A O 1
ATOM 1959 N N . ARG A 1 255 ? -61.172 -13.559 94.481 1.00 93.25 255 ARG A N 1
ATOM 1960 C CA . ARG A 1 255 ? -60.599 -13.711 95.832 1.00 93.25 255 ARG A CA 1
ATOM 1961 C C . ARG A 1 255 ? -60.743 -12.448 96.686 1.00 93.25 255 ARG A C 1
ATOM 1963 O O . ARG A 1 255 ? -60.994 -12.554 97.882 1.00 93.25 255 ARG A O 1
ATOM 1970 N N . ALA A 1 256 ? -60.625 -11.255 96.105 1.00 92.25 256 ALA A N 1
ATOM 1971 C CA . ALA A 1 256 ? -60.849 -10.000 96.820 1.00 92.25 256 ALA A CA 1
ATOM 1972 C C . ALA A 1 256 ? -62.318 -9.854 97.253 1.00 92.25 256 ALA A C 1
ATOM 1974 O O . ALA A 1 256 ? -62.580 -9.485 98.397 1.00 92.25 256 ALA A O 1
ATOM 1975 N N . ARG A 1 257 ? -63.277 -10.206 96.386 1.00 94.06 257 ARG A N 1
ATOM 1976 C CA . ARG A 1 257 ? -64.715 -10.232 96.710 1.00 94.06 257 ARG A CA 1
ATOM 1977 C C . ARG A 1 257 ? -65.052 -11.286 97.762 1.00 94.06 257 ARG A C 1
ATOM 1979 O O . ARG A 1 257 ? -65.817 -10.982 98.671 1.00 94.06 257 ARG A O 1
ATOM 1986 N N . GLU A 1 258 ? -64.472 -12.481 97.683 1.00 93.94 258 GLU A N 1
ATOM 1987 C CA . GLU A 1 258 ? -64.629 -13.542 98.688 1.00 93.94 258 GLU A CA 1
ATOM 1988 C C . GLU A 1 258 ? -64.087 -13.101 100.051 1.00 93.94 258 GLU A C 1
ATOM 1990 O O . GLU A 1 258 ? -64.796 -13.191 101.052 1.00 93.94 258 GLU A O 1
ATOM 1995 N N . MET A 1 259 ? -62.875 -12.536 100.092 1.00 92.81 259 MET A N 1
ATOM 1996 C CA . MET A 1 259 ? -62.280 -11.987 101.315 1.00 92.81 259 MET A CA 1
ATOM 1997 C C . MET A 1 259 ? -63.106 -10.827 101.885 1.00 92.81 259 MET A C 1
ATOM 1999 O O . MET A 1 259 ? -63.306 -10.765 103.097 1.00 92.81 259 MET A O 1
ATOM 2003 N N . MET A 1 260 ? -63.641 -9.938 101.040 1.00 91.75 260 MET A N 1
ATOM 2004 C CA . MET A 1 260 ? -64.559 -8.879 101.476 1.00 91.75 260 MET A CA 1
ATOM 2005 C C . MET A 1 260 ? -65.872 -9.450 102.025 1.00 91.75 260 MET A C 1
ATOM 2007 O O . MET A 1 260 ? -66.305 -9.012 103.085 1.00 91.75 260 MET A O 1
ATOM 2011 N N . ALA A 1 261 ? -66.472 -10.449 101.372 1.00 93.25 261 ALA A N 1
ATOM 2012 C CA . ALA A 1 261 ? -67.703 -11.098 101.825 1.00 93.25 261 ALA A CA 1
ATOM 2013 C C . ALA A 1 261 ? -67.506 -11.897 103.128 1.00 93.25 261 ALA A C 1
ATOM 2015 O O . ALA A 1 261 ? -68.382 -11.920 103.993 1.00 93.25 261 ALA A O 1
ATOM 2016 N N . GLN A 1 262 ? -66.340 -12.523 103.310 1.00 93.31 262 GLN A N 1
ATOM 2017 C CA . GLN A 1 262 ? -65.964 -13.167 104.565 1.00 93.31 262 GLN A CA 1
ATOM 2018 C C . GLN A 1 262 ? -65.711 -12.129 105.668 1.00 93.31 262 GLN A C 1
ATOM 2020 O O . GLN A 1 262 ? -66.137 -12.339 106.803 1.00 93.31 262 GLN A O 1
ATOM 2025 N N . ALA A 1 263 ? -65.081 -10.994 105.350 1.00 91.38 263 ALA A N 1
ATOM 2026 C CA . ALA A 1 263 ? -64.859 -9.903 106.295 1.00 91.38 263 ALA A CA 1
ATOM 2027 C C . ALA A 1 263 ? -66.169 -9.215 106.719 1.00 91.38 263 ALA A C 1
ATOM 2029 O O . ALA A 1 263 ? -66.354 -8.964 107.910 1.00 91.38 263 ALA A O 1
ATOM 2030 N N . THR A 1 264 ? -67.108 -8.961 105.797 1.00 92.06 264 THR A N 1
ATOM 2031 C CA . THR A 1 264 ? -68.436 -8.423 106.142 1.00 92.06 264 THR A CA 1
ATOM 2032 C C . THR A 1 264 ? -69.228 -9.424 106.969 1.00 92.06 264 THR A C 1
ATOM 2034 O O . THR A 1 264 ? -69.701 -9.052 108.035 1.00 92.06 264 THR A O 1
ATOM 2037 N N . LYS A 1 265 ? -69.272 -10.705 106.581 1.00 93.62 265 LYS A N 1
ATOM 2038 C CA . LYS A 1 265 ? -69.938 -11.760 107.364 1.00 93.62 265 LYS A CA 1
ATOM 2039 C C . LYS A 1 265 ? -69.332 -11.932 108.763 1.00 93.62 265 LYS A C 1
ATOM 2041 O O . LYS A 1 265 ? -70.064 -12.141 109.725 1.00 93.62 265 LYS A O 1
ATOM 2046 N N . SER A 1 266 ? -68.008 -11.832 108.892 1.00 91.94 266 SER A N 1
ATOM 2047 C CA . SER A 1 266 ? -67.311 -11.874 110.186 1.00 91.94 266 SER A CA 1
ATOM 2048 C C . SER A 1 266 ? -67.660 -10.658 111.051 1.00 91.94 266 SER A C 1
ATOM 2050 O O . SER A 1 266 ? -67.984 -10.804 112.227 1.00 91.94 266 SER A O 1
ATOM 2052 N N . ARG A 1 267 ? -67.696 -9.458 110.456 1.00 91.88 267 ARG A N 1
ATOM 2053 C CA . ARG A 1 267 ? -68.128 -8.217 111.118 1.00 91.88 267 ARG A CA 1
ATOM 2054 C C . ARG A 1 267 ? -69.600 -8.263 111.540 1.00 91.88 267 ARG A C 1
ATOM 2056 O O . ARG A 1 267 ? -69.924 -7.819 112.637 1.00 91.88 267 ARG A O 1
ATOM 2063 N N . GLU A 1 268 ? -70.477 -8.802 110.699 1.00 92.69 268 GLU A N 1
ATOM 2064 C CA . GLU A 1 268 ? -71.898 -9.015 110.993 1.00 92.69 268 GLU A CA 1
ATOM 2065 C C . GLU A 1 268 ? -72.070 -9.994 112.157 1.00 92.69 268 GLU A C 1
ATOM 2067 O O . GLU A 1 268 ? -72.736 -9.651 113.133 1.00 92.69 268 GLU A O 1
ATOM 2072 N N . ALA A 1 269 ? -71.404 -11.154 112.115 1.00 90.69 269 ALA A N 1
ATOM 2073 C CA . ALA A 1 269 ? -71.411 -12.131 113.204 1.00 90.69 269 ALA A CA 1
ATOM 2074 C C . ALA A 1 269 ? -70.898 -11.522 114.519 1.00 90.69 269 ALA A C 1
ATOM 2076 O O . ALA A 1 269 ? -71.606 -11.562 115.520 1.00 90.69 269 ALA A O 1
ATOM 2077 N N . ALA A 1 270 ? -69.741 -10.853 114.499 1.00 89.38 270 ALA A N 1
ATOM 2078 C CA . ALA A 1 270 ? -69.198 -10.160 115.667 1.00 89.38 270 ALA A CA 1
ATOM 2079 C C . ALA A 1 270 ? -70.149 -9.073 116.202 1.00 89.38 270 ALA A C 1
ATOM 2081 O O . ALA A 1 270 ? -70.281 -8.919 117.414 1.00 89.38 270 ALA A O 1
ATOM 2082 N N . SER A 1 271 ? -70.860 -8.347 115.330 1.00 90.94 271 SER A N 1
ATOM 2083 C CA . SER A 1 271 ? -71.865 -7.361 115.754 1.00 90.94 271 SER A CA 1
ATOM 2084 C C . SER A 1 271 ? -73.122 -8.005 116.353 1.00 90.94 271 SER A C 1
ATOM 2086 O O . SER A 1 271 ? -73.681 -7.474 117.312 1.00 90.94 271 SER A O 1
ATOM 2088 N N . ALA A 1 272 ? -73.540 -9.168 115.846 1.00 90.50 272 ALA A N 1
ATOM 2089 C CA . ALA A 1 272 ? -74.674 -9.926 116.364 1.00 90.50 272 ALA A CA 1
ATOM 2090 C C . ALA A 1 272 ? -74.348 -10.595 117.708 1.00 90.50 272 ALA A C 1
ATOM 2092 O O . ALA A 1 272 ? -75.183 -10.592 118.611 1.00 90.50 272 ALA A O 1
ATOM 2093 N N . ASP A 1 273 ? -73.132 -11.114 117.874 1.00 88.12 273 ASP A N 1
ATOM 2094 C CA . ASP A 1 273 ? -72.669 -11.697 119.133 1.00 88.12 273 ASP A CA 1
ATOM 2095 C C . ASP A 1 273 ? -72.365 -10.618 120.184 1.00 88.12 273 ASP A C 1
ATOM 2097 O O . ASP A 1 273 ? -72.709 -10.803 121.348 1.00 88.12 273 ASP A O 1
ATOM 2101 N N . ALA A 1 274 ? -71.872 -9.437 119.789 1.00 86.44 274 ALA A N 1
ATOM 2102 C CA . ALA A 1 274 ? -71.815 -8.270 120.674 1.00 86.44 274 ALA A CA 1
ATOM 2103 C C . ALA A 1 274 ? -73.220 -7.796 121.099 1.00 86.44 274 ALA A C 1
ATOM 2105 O O . ALA A 1 274 ? -73.437 -7.485 122.269 1.00 86.44 274 ALA A O 1
ATOM 2106 N N . ALA A 1 275 ? -74.200 -7.789 120.187 1.00 88.81 275 ALA A N 1
ATOM 2107 C CA . ALA A 1 275 ? -75.589 -7.466 120.520 1.00 88.81 275 ALA A CA 1
ATOM 2108 C C . ALA A 1 275 ? -76.218 -8.504 121.469 1.00 88.81 275 ALA A C 1
ATOM 2110 O O . ALA A 1 275 ? -76.902 -8.123 122.417 1.00 88.81 275 ALA A O 1
ATOM 2111 N N . ARG A 1 276 ? -75.942 -9.801 121.271 1.00 89.88 276 ARG A N 1
ATOM 2112 C CA . ARG A 1 276 ? -76.333 -10.882 122.196 1.00 89.88 276 ARG A CA 1
ATOM 2113 C C . ARG A 1 276 ? -75.672 -10.738 123.560 1.00 89.88 276 ARG A C 1
ATOM 2115 O O . ARG A 1 276 ? -76.356 -10.887 124.562 1.00 89.88 276 ARG A O 1
ATOM 2122 N N . LEU A 1 277 ? -74.377 -10.422 123.613 1.00 88.69 277 LEU A N 1
ATOM 2123 C CA . LEU A 1 277 ? -73.659 -10.192 124.868 1.00 88.69 277 LEU A CA 1
ATOM 2124 C C . LEU A 1 277 ? -74.278 -9.020 125.641 1.00 88.69 277 LEU A C 1
ATOM 2126 O O . LEU A 1 277 ? -74.521 -9.142 126.836 1.00 88.69 277 LEU A O 1
ATOM 2130 N N . LEU A 1 278 ? -74.603 -7.920 124.954 1.00 88.31 278 LEU A N 1
ATOM 2131 C CA . LEU A 1 278 ? -75.292 -6.774 125.550 1.00 88.31 278 LEU A CA 1
ATOM 2132 C C . LEU A 1 278 ? -76.714 -7.114 126.022 1.00 88.31 278 LEU A C 1
ATOM 2134 O O . LEU A 1 278 ? -77.131 -6.617 127.064 1.00 88.31 278 LEU A O 1
ATOM 2138 N N . GLU A 1 279 ? -77.466 -7.946 125.299 1.00 89.62 279 GLU A N 1
ATOM 2139 C CA . GLU A 1 279 ? -78.823 -8.340 125.705 1.00 89.62 279 GLU A CA 1
ATOM 2140 C C . GLU A 1 279 ? -78.820 -9.364 126.852 1.00 89.62 279 GLU A C 1
ATOM 2142 O O . GLU A 1 279 ? -79.624 -9.250 127.777 1.00 89.62 279 GLU A O 1
ATOM 2147 N N . ASN A 1 280 ? -77.865 -10.298 126.861 1.00 86.12 280 ASN A N 1
ATOM 2148 C CA . ASN A 1 280 ? -77.614 -11.188 127.994 1.00 86.12 280 ASN A CA 1
ATOM 2149 C C . ASN A 1 280 ? -77.203 -10.375 129.226 1.00 86.12 280 ASN A C 1
ATOM 2151 O O . ASN A 1 280 ? -77.830 -10.517 130.267 1.00 86.12 280 ASN A O 1
ATOM 2155 N N . ALA A 1 281 ? -76.248 -9.447 129.098 1.00 82.75 281 ALA A N 1
ATOM 2156 C CA . ALA A 1 281 ? -75.817 -8.582 130.195 1.00 82.75 281 ALA A CA 1
ATOM 2157 C C . ALA A 1 281 ? -76.953 -7.687 130.726 1.00 82.75 281 ALA A C 1
ATOM 2159 O O . ALA A 1 281 ? -77.081 -7.519 131.936 1.00 82.75 281 ALA A O 1
ATOM 2160 N N . LYS A 1 282 ? -77.836 -7.159 129.859 1.00 86.06 282 LYS A N 1
ATOM 2161 C CA . LYS A 1 282 ? -79.079 -6.491 130.297 1.00 86.06 282 LYS A CA 1
ATOM 2162 C C . LYS A 1 282 ? -80.012 -7.445 131.036 1.00 86.06 282 LYS A C 1
ATOM 2164 O O . LYS A 1 282 ? -80.606 -7.046 132.033 1.00 86.06 282 LYS A O 1
ATOM 2169 N N . THR A 1 283 ? -80.168 -8.674 130.546 1.00 86.81 283 THR A N 1
ATOM 2170 C CA . THR A 1 283 ? -81.053 -9.678 131.149 1.00 86.81 283 THR A CA 1
ATOM 2171 C C . THR A 1 283 ? -80.536 -10.072 132.530 1.00 86.81 283 THR A C 1
ATOM 2173 O O . THR A 1 283 ? -81.280 -9.963 133.499 1.00 86.81 283 THR A O 1
ATOM 2176 N N . GLU A 1 284 ? -79.251 -10.402 132.650 1.00 85.38 284 GLU A N 1
ATOM 2177 C CA . GLU A 1 284 ? -78.552 -10.696 133.903 1.00 85.38 284 GLU A CA 1
ATOM 2178 C C . GLU A 1 284 ? -78.592 -9.507 134.871 1.00 85.38 284 GLU A C 1
ATOM 2180 O O . GLU A 1 284 ? -78.949 -9.690 136.032 1.00 85.38 284 GLU A O 1
ATOM 2185 N N . ALA A 1 285 ? -78.339 -8.278 134.406 1.00 80.44 285 ALA A N 1
ATOM 2186 C CA . ALA A 1 285 ? -78.475 -7.074 135.228 1.00 80.44 285 ALA A CA 1
ATOM 2187 C C . ALA A 1 285 ? -79.927 -6.849 135.686 1.00 80.44 285 ALA A C 1
ATOM 2189 O O . ALA A 1 285 ? -80.164 -6.530 136.849 1.00 80.44 285 ALA A O 1
ATOM 2190 N N . SER A 1 286 ? -80.923 -7.065 134.819 1.00 84.56 286 SER A N 1
ATOM 2191 C CA . SER A 1 286 ? -82.340 -6.981 135.198 1.00 84.56 286 SER A CA 1
ATOM 2192 C C . SER A 1 286 ? -82.729 -8.076 136.195 1.00 84.56 286 SER A C 1
ATOM 2194 O O . SER A 1 286 ? -83.500 -7.824 137.120 1.00 84.56 286 SER A O 1
ATOM 2196 N N . GLN A 1 287 ? -82.137 -9.267 136.069 1.00 85.69 287 GLN A N 1
ATOM 2197 C CA . GLN A 1 287 ? -82.346 -10.389 136.970 1.00 85.69 287 GLN A CA 1
ATOM 2198 C C . GLN A 1 287 ? -81.692 -10.126 138.331 1.00 85.69 287 GLN A C 1
ATOM 2200 O O . GLN A 1 287 ? -82.362 -10.322 139.341 1.00 85.69 287 GLN A O 1
ATOM 2205 N N . GLN A 1 288 ? -80.465 -9.592 138.373 1.00 83.19 288 GLN A N 1
ATOM 2206 C CA . GLN A 1 288 ? -79.801 -9.114 139.593 1.00 83.19 288 GLN A CA 1
ATOM 2207 C C . GLN A 1 288 ? -80.587 -7.984 140.267 1.00 83.19 288 GLN A C 1
ATOM 2209 O O . GLN A 1 288 ? -80.812 -8.029 141.472 1.00 83.19 288 GLN A O 1
ATOM 2214 N N . VAL A 1 289 ? -81.077 -6.998 139.509 1.00 85.94 289 VAL A N 1
ATOM 2215 C CA . VAL A 1 289 ? -81.950 -5.942 140.047 1.00 85.94 289 VAL A CA 1
ATOM 2216 C C . VAL A 1 289 ? -83.250 -6.540 140.588 1.00 85.94 289 VAL A C 1
ATOM 2218 O O . VAL A 1 289 ? -83.719 -6.108 141.641 1.00 85.94 289 VAL A O 1
ATOM 2221 N N . SER A 1 290 ? -83.820 -7.560 139.938 1.00 84.81 290 SER A N 1
ATOM 2222 C CA . SER A 1 290 ? -85.030 -8.238 140.419 1.00 84.81 290 SER A CA 1
ATOM 2223 C C . SER A 1 290 ? -84.789 -9.076 141.681 1.00 84.81 290 SER A C 1
ATOM 2225 O O . SER A 1 290 ? -85.608 -9.021 142.598 1.00 84.81 290 SER A O 1
ATOM 2227 N N . SER A 1 291 ? -83.661 -9.792 141.783 1.00 79.56 291 SER A N 1
ATOM 2228 C CA . SER A 1 291 ? -83.322 -10.605 142.954 1.00 79.56 291 SER A CA 1
ATOM 2229 C C . SER A 1 291 ? -82.923 -9.728 144.134 1.00 79.56 291 SER A C 1
ATOM 2231 O O . SER A 1 291 ? -83.460 -9.922 145.219 1.00 79.56 291 SER A O 1
ATOM 2233 N N . ALA A 1 292 ? -82.108 -8.692 143.917 1.00 78.19 292 ALA A N 1
ATOM 2234 C CA . ALA A 1 292 ? -81.800 -7.679 144.924 1.00 78.19 292 ALA A CA 1
ATOM 2235 C C . ALA A 1 292 ? -83.060 -6.920 145.374 1.00 78.19 292 ALA A C 1
ATOM 2237 O O . ALA A 1 292 ? -83.208 -6.625 146.557 1.00 78.19 292 ALA A O 1
ATOM 2238 N N . SER A 1 293 ? -84.017 -6.657 144.474 1.00 78.19 293 SER A N 1
ATOM 2239 C CA . SER A 1 293 ? -85.315 -6.069 144.844 1.00 78.19 293 SER A CA 1
ATOM 2240 C C . SER A 1 293 ? -86.180 -7.032 145.657 1.00 78.19 293 SER A C 1
ATOM 2242 O O . SER A 1 293 ? -86.790 -6.610 146.637 1.00 78.19 293 SER A O 1
ATOM 2244 N N . ALA A 1 294 ? -86.229 -8.316 145.296 1.00 79.31 294 ALA A N 1
ATOM 2245 C CA . ALA A 1 294 ? -86.959 -9.340 146.044 1.00 79.31 294 ALA A CA 1
ATOM 2246 C C . ALA A 1 294 ? -86.327 -9.600 147.423 1.00 79.31 294 ALA A C 1
ATOM 2248 O O . ALA A 1 294 ? -87.038 -9.765 148.412 1.00 79.31 294 ALA A O 1
ATOM 2249 N N . GLU A 1 295 ? -84.999 -9.568 147.515 1.00 78.19 295 GLU A N 1
ATOM 2250 C CA . GLU A 1 295 ? -84.248 -9.686 148.762 1.00 78.19 295 GLU A CA 1
ATOM 2251 C C . GLU A 1 295 ? -84.411 -8.437 149.637 1.00 78.19 295 GLU A C 1
ATOM 2253 O O . GLU A 1 295 ? -84.734 -8.563 150.814 1.00 78.19 295 GLU A O 1
ATOM 2258 N N . ALA A 1 296 ? -84.346 -7.230 149.069 1.00 76.44 296 ALA A N 1
ATOM 2259 C CA . ALA A 1 296 ? -84.664 -5.993 149.781 1.00 76.44 296 ALA A CA 1
ATOM 2260 C C . ALA A 1 296 ? -86.133 -5.943 150.247 1.00 76.44 296 ALA A C 1
ATOM 2262 O O . ALA A 1 296 ? -86.413 -5.452 151.341 1.00 76.44 296 ALA A O 1
ATOM 2263 N N . GLN A 1 297 ? -87.080 -6.478 149.466 1.00 79.56 297 GLN A N 1
ATOM 2264 C CA . GLN A 1 297 ? -88.477 -6.640 149.887 1.00 79.56 297 GLN A CA 1
ATOM 2265 C C . GLN A 1 297 ? -88.619 -7.673 151.010 1.00 79.56 297 GLN A C 1
ATOM 2267 O O . GLN A 1 297 ? -89.334 -7.410 151.973 1.00 79.56 297 GLN A O 1
ATOM 2272 N N . LYS A 1 298 ? -87.906 -8.803 150.942 1.00 80.44 298 LYS A N 1
ATOM 2273 C CA . LYS A 1 298 ? -87.855 -9.826 151.998 1.00 80.44 298 LYS A CA 1
ATOM 2274 C C . LYS A 1 298 ? -87.273 -9.256 153.296 1.00 80.44 298 LYS A C 1
ATOM 2276 O O . LYS A 1 298 ? -87.899 -9.413 154.338 1.00 80.44 298 LYS A O 1
ATOM 2281 N N . ILE A 1 299 ? -86.152 -8.534 153.220 1.00 77.81 299 ILE A N 1
ATOM 2282 C CA . ILE A 1 299 ? -85.507 -7.839 154.346 1.00 77.81 299 ILE A CA 1
ATOM 2283 C C . ILE A 1 299 ? -86.452 -6.790 154.945 1.00 77.81 299 ILE A C 1
ATOM 2285 O O . ILE A 1 299 ? -86.621 -6.745 156.163 1.00 77.81 299 ILE A O 1
ATOM 2289 N N . ARG A 1 300 ? -87.129 -5.984 154.110 1.00 80.88 300 ARG A N 1
ATOM 2290 C CA . ARG A 1 300 ? -88.166 -5.047 154.577 1.00 80.88 300 ARG A CA 1
ATOM 2291 C C . ARG A 1 300 ? -89.324 -5.770 155.258 1.00 80.88 300 ARG A C 1
ATOM 2293 O O . ARG A 1 300 ? -89.741 -5.322 156.316 1.00 80.88 300 ARG A O 1
ATOM 2300 N N . ALA A 1 301 ? -89.812 -6.877 154.699 1.00 77.31 301 ALA A N 1
ATOM 2301 C CA . ALA A 1 301 ? -90.923 -7.645 155.258 1.00 77.31 301 ALA A CA 1
ATOM 2302 C C . ALA A 1 301 ? -90.568 -8.290 156.608 1.00 77.31 301 ALA A C 1
ATOM 2304 O O . ALA A 1 301 ? -91.383 -8.253 157.533 1.00 77.31 301 ALA A O 1
ATOM 2305 N N . THR A 1 302 ? -89.351 -8.827 156.769 1.00 76.88 302 THR A N 1
ATOM 2306 C CA . THR A 1 302 ? -88.860 -9.282 158.080 1.00 76.88 302 THR A CA 1
ATOM 2307 C C . THR A 1 302 ? -88.711 -8.109 159.044 1.00 76.88 302 THR A C 1
ATOM 2309 O O . THR A 1 302 ? -89.255 -8.172 160.141 1.00 76.88 302 THR A O 1
ATOM 2312 N N . ALA A 1 303 ? -88.112 -6.993 158.616 1.00 71.38 303 ALA A N 1
ATOM 2313 C CA . ALA A 1 303 ? -87.945 -5.808 159.458 1.00 71.38 303 ALA A CA 1
ATOM 2314 C C . ALA A 1 303 ? -89.288 -5.215 159.926 1.00 71.38 303 ALA A C 1
ATOM 2316 O O . ALA A 1 303 ? -89.411 -4.857 161.093 1.00 71.38 303 ALA A O 1
ATOM 2317 N N . THR A 1 304 ? -90.324 -5.167 159.078 1.00 76.12 304 THR A N 1
ATOM 2318 C CA . THR A 1 304 ? -91.672 -4.754 159.506 1.00 76.12 304 THR A CA 1
ATOM 2319 C C . THR A 1 304 ? -92.333 -5.789 160.412 1.00 76.12 304 THR A C 1
ATOM 2321 O O . THR A 1 304 ? -92.997 -5.404 161.367 1.00 76.12 304 THR A O 1
ATOM 2324 N N . THR A 1 305 ? -92.128 -7.089 160.174 1.00 77.19 305 THR A N 1
ATOM 2325 C CA . THR A 1 305 ? -92.677 -8.154 161.037 1.00 77.19 305 THR A CA 1
ATOM 2326 C C . THR A 1 305 ? -92.061 -8.117 162.438 1.00 77.19 305 THR A C 1
ATOM 2328 O O . THR A 1 305 ? -92.770 -8.263 163.435 1.00 77.19 305 THR A O 1
ATOM 2331 N N . ASP A 1 306 ? -90.754 -7.874 162.536 1.00 72.94 306 ASP A N 1
ATOM 2332 C CA . ASP A 1 306 ? -90.046 -7.789 163.811 1.00 72.94 306 ASP A CA 1
ATOM 2333 C C . ASP A 1 306 ? -90.262 -6.435 164.506 1.00 72.94 306 ASP A C 1
ATOM 2335 O O . ASP A 1 306 ? -90.458 -6.411 165.721 1.00 72.94 306 ASP A O 1
ATOM 2339 N N . ALA A 1 307 ? -90.393 -5.329 163.763 1.00 70.75 307 ALA A N 1
ATOM 2340 C CA . ALA A 1 307 ? -90.864 -4.054 164.311 1.00 70.75 307 ALA A CA 1
ATOM 2341 C C . ALA A 1 307 ? -92.312 -4.146 164.831 1.00 70.75 307 ALA A C 1
ATOM 2343 O O . ALA A 1 307 ? -92.633 -3.585 165.881 1.00 70.75 307 ALA A O 1
ATOM 2344 N N . GLU A 1 308 ? -93.197 -4.896 164.163 1.00 74.69 308 GLU A N 1
ATOM 2345 C CA . GLU A 1 308 ? -94.537 -5.193 164.677 1.00 74.69 308 GLU A CA 1
ATOM 2346 C C . GLU A 1 308 ? -94.492 -6.058 165.941 1.00 74.69 308 GLU A C 1
ATOM 2348 O O . GLU A 1 308 ? -95.231 -5.778 166.886 1.00 74.69 308 GLU A O 1
ATOM 2353 N N . ARG A 1 309 ? -93.623 -7.077 166.005 1.00 75.69 309 ARG A N 1
ATOM 2354 C CA . ARG A 1 309 ? -93.408 -7.880 167.223 1.00 75.69 309 ARG A CA 1
ATOM 2355 C C . ARG A 1 309 ? -92.917 -7.018 168.383 1.00 75.69 309 ARG A C 1
ATOM 2357 O O . ARG A 1 309 ? -93.516 -7.074 169.454 1.00 75.69 309 ARG A O 1
ATOM 2364 N N . GLN A 1 310 ? -91.905 -6.178 168.164 1.00 75.38 310 GLN A N 1
ATOM 2365 C CA . GLN A 1 310 ? -91.414 -5.219 169.158 1.00 75.38 310 GLN A CA 1
ATOM 2366 C C . GLN A 1 310 ? -92.522 -4.250 169.591 1.00 75.38 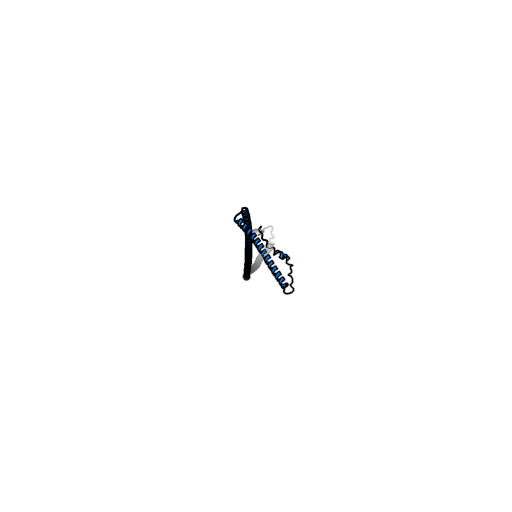310 GLN A C 1
ATOM 2368 O O . GLN A 1 310 ? -92.742 -4.067 170.783 1.00 75.38 310 GLN A O 1
ATOM 2373 N N . THR A 1 311 ? -93.306 -3.711 168.652 1.00 72.75 311 THR A N 1
ATOM 2374 C CA . THR A 1 311 ? -94.438 -2.818 168.959 1.00 72.75 311 THR A CA 1
ATOM 2375 C C . THR A 1 311 ? -95.529 -3.520 169.779 1.00 72.75 311 THR A C 1
ATOM 2377 O O . THR A 1 311 ? -96.128 -2.905 170.660 1.00 72.75 311 THR A O 1
ATOM 2380 N N . ARG A 1 312 ? -95.800 -4.808 169.526 1.00 74.81 312 ARG A N 1
ATOM 2381 C CA . ARG A 1 312 ? -96.742 -5.614 170.324 1.00 74.81 312 ARG A CA 1
ATOM 2382 C C . ARG A 1 312 ? -96.178 -5.926 171.718 1.00 74.81 312 ARG A C 1
ATOM 2384 O O . ARG A 1 312 ? -96.931 -5.833 172.681 1.00 74.81 312 ARG A O 1
ATOM 2391 N N . SER A 1 313 ? -94.878 -6.212 171.833 1.00 74.50 313 SER A N 1
ATOM 2392 C CA . SER A 1 313 ? -94.183 -6.406 173.118 1.00 74.50 313 SER A CA 1
ATOM 2393 C C . SER A 1 313 ? -94.238 -5.142 173.979 1.00 74.50 313 SER A C 1
ATOM 2395 O O . SER A 1 313 ? -94.771 -5.174 175.084 1.00 74.50 313 SER A O 1
ATOM 2397 N N . LEU A 1 314 ? -93.815 -4.002 173.425 1.00 69.19 314 LEU A N 1
ATOM 2398 C CA . LEU A 1 314 ? -93.829 -2.704 174.105 1.00 69.19 314 LEU A CA 1
ATOM 2399 C C . LEU A 1 314 ? -95.249 -2.277 174.509 1.00 69.19 314 LEU A C 1
ATOM 2401 O O . LEU A 1 314 ? -95.439 -1.690 175.571 1.00 69.19 314 LEU A O 1
ATOM 2405 N N . ARG A 1 315 ? -96.277 -2.597 173.708 1.00 72.50 315 ARG A N 1
ATOM 2406 C CA . ARG A 1 315 ? -97.682 -2.372 174.098 1.00 72.50 315 ARG A CA 1
ATOM 2407 C C . ARG A 1 315 ? -98.116 -3.259 175.266 1.00 72.50 315 ARG A C 1
ATOM 2409 O O . ARG A 1 315 ? -98.795 -2.757 176.155 1.00 72.50 315 ARG A O 1
ATOM 2416 N N . ALA A 1 316 ? -97.707 -4.528 175.298 1.00 74.75 316 ALA A N 1
ATOM 2417 C CA . ALA A 1 316 ? -97.991 -5.418 176.423 1.00 74.75 316 ALA A CA 1
ATOM 2418 C C . ALA A 1 316 ? -97.292 -4.953 177.716 1.00 74.75 316 ALA A C 1
ATOM 2420 O O . ALA A 1 316 ? -97.918 -4.949 178.777 1.00 74.75 316 ALA A O 1
ATOM 2421 N N . GLU A 1 317 ? -96.044 -4.481 177.627 1.00 72.31 317 GLU A N 1
ATOM 2422 C CA . GLU A 1 317 ? -95.327 -3.869 178.754 1.00 72.31 317 GLU A CA 1
ATOM 2423 C C . GLU A 1 317 ? -96.001 -2.576 179.231 1.00 72.31 317 GLU A C 1
ATOM 2425 O O . GLU A 1 317 ? -96.196 -2.399 180.433 1.00 72.31 317 GLU A O 1
ATOM 2430 N N . VAL A 1 318 ? -96.431 -1.695 178.319 1.00 73.56 318 VAL A N 1
ATOM 2431 C CA . VAL A 1 318 ? -97.167 -0.468 178.673 1.00 73.56 318 VAL A CA 1
ATOM 2432 C C . VAL A 1 318 ? -98.512 -0.782 179.333 1.00 73.56 318 VAL A C 1
ATOM 2434 O O . VAL A 1 318 ? -98.845 -0.148 180.334 1.00 73.56 318 VAL A O 1
ATOM 2437 N N . GLU A 1 319 ? -99.272 -1.769 178.848 1.00 72.50 319 GLU A N 1
ATOM 2438 C CA . GLU A 1 319 ? -100.490 -2.212 179.537 1.00 72.50 319 GLU A CA 1
ATOM 2439 C C . GLU A 1 319 ? -100.195 -2.792 180.924 1.00 72.50 319 GLU A C 1
ATOM 2441 O O . GLU A 1 319 ? -100.940 -2.533 181.868 1.00 72.50 319 GLU A O 1
ATOM 2446 N N . GLU A 1 320 ? -99.130 -3.580 181.085 1.00 74.25 320 GLU A N 1
ATOM 2447 C CA . GLU A 1 320 ? -98.793 -4.152 182.387 1.00 74.25 320 GLU A CA 1
ATOM 2448 C C . GLU A 1 320 ? -98.296 -3.084 183.374 1.00 74.25 320 GLU A C 1
ATOM 2450 O O . GLU A 1 320 ? -98.658 -3.120 184.552 1.00 74.25 320 GLU A O 1
ATOM 2455 N N . LEU A 1 321 ? -97.550 -2.082 182.902 1.00 70.19 321 LEU A N 1
ATOM 2456 C CA . LEU A 1 321 ? -97.183 -0.899 183.683 1.00 70.19 321 LEU A CA 1
ATOM 2457 C C . LEU A 1 321 ? -98.415 -0.064 184.066 1.00 70.19 321 LEU A C 1
ATOM 2459 O O . LEU A 1 321 ? -98.487 0.416 185.197 1.00 70.19 321 LEU A O 1
ATOM 2463 N N . GLN A 1 322 ? -99.420 0.057 183.191 1.00 67.94 322 GLN A N 1
ATOM 2464 C CA . GLN A 1 322 ? -100.698 0.696 183.531 1.00 67.94 322 GLN A CA 1
ATOM 2465 C C . GLN A 1 322 ? -101.493 -0.120 184.561 1.00 67.94 322 GLN A C 1
ATOM 2467 O O . GLN A 1 322 ? -101.943 0.443 185.556 1.00 67.94 322 GLN A O 1
ATOM 2472 N N . ARG A 1 323 ? -101.581 -1.449 184.415 1.00 70.06 323 ARG A N 1
ATOM 2473 C CA . ARG A 1 323 ? -102.211 -2.333 185.415 1.00 70.06 323 ARG A CA 1
ATOM 2474 C C . ARG A 1 323 ? -101.504 -2.256 186.778 1.00 70.06 323 ARG A C 1
ATOM 2476 O O . ARG A 1 323 ? -102.175 -2.219 187.808 1.00 70.06 323 ARG A O 1
ATOM 2483 N N . LYS A 1 324 ? -100.168 -2.154 186.802 1.00 66.25 324 LYS A N 1
ATOM 2484 C CA . LYS A 1 324 ? -99.375 -1.928 188.027 1.00 66.25 324 LYS A CA 1
ATOM 2485 C C . LYS A 1 324 ? -99.634 -0.541 188.633 1.00 66.25 324 LYS A C 1
ATOM 2487 O O . LYS A 1 324 ? -99.889 -0.455 189.832 1.00 66.25 324 LYS A O 1
ATOM 2492 N N . ARG A 1 325 ? -99.653 0.527 187.822 1.00 66.50 325 ARG A N 1
ATOM 2493 C CA . ARG A 1 325 ? -100.023 1.895 188.247 1.00 66.50 325 ARG A CA 1
ATOM 2494 C C . ARG A 1 325 ? -101.406 1.925 188.898 1.00 66.50 325 ARG A C 1
ATOM 2496 O O . ARG A 1 325 ? -101.559 2.508 189.967 1.00 66.50 325 ARG A O 1
ATOM 2503 N N . ASP A 1 326 ? -102.396 1.294 188.277 1.00 63.38 326 ASP A N 1
ATOM 2504 C CA . ASP A 1 326 ? -103.788 1.366 188.732 1.00 63.38 326 ASP A CA 1
ATOM 2505 C C . ASP A 1 326 ? -104.021 0.527 189.998 1.00 63.38 326 ASP A C 1
ATOM 2507 O O . ASP A 1 326 ? -104.753 0.957 190.891 1.00 63.38 326 ASP A O 1
ATOM 2511 N N . GLY A 1 327 ? -103.302 -0.591 190.158 1.00 65.06 327 GLY A N 1
ATOM 2512 C CA . GLY A 1 327 ? -103.223 -1.317 191.430 1.00 65.06 327 GLY A CA 1
ATOM 2513 C C . GLY A 1 327 ? -102.608 -0.484 192.565 1.00 65.06 327 GLY A C 1
ATOM 2514 O O . GLY A 1 327 ? -103.154 -0.449 193.669 1.00 65.06 327 GLY A O 1
ATOM 2515 N N . ILE A 1 328 ? -101.521 0.247 192.292 1.00 60.78 328 ILE A N 1
ATOM 2516 C CA . ILE A 1 328 ? -100.872 1.140 193.271 1.00 60.78 328 ILE A CA 1
ATOM 2517 C C . ILE A 1 328 ? -101.797 2.312 193.647 1.00 60.78 328 ILE A C 1
ATOM 2519 O O . ILE A 1 328 ? -101.941 2.629 194.828 1.00 60.78 328 ILE A O 1
ATOM 2523 N N . MET A 1 329 ? -102.484 2.919 192.674 1.00 58.50 329 MET A N 1
ATOM 2524 C CA . MET A 1 329 ? -103.455 3.994 192.923 1.00 58.50 329 MET A CA 1
ATOM 2525 C C . MET A 1 329 ? -104.664 3.518 193.743 1.00 58.50 329 MET A C 1
ATOM 2527 O O . MET A 1 329 ? -105.146 4.263 194.595 1.00 58.50 329 MET A O 1
ATOM 2531 N N . ALA A 1 330 ? -105.122 2.275 193.557 1.00 56.84 330 ALA A N 1
ATOM 2532 C CA . ALA A 1 330 ? -106.162 1.683 194.398 1.00 56.84 330 ALA A CA 1
ATOM 2533 C C . ALA A 1 330 ? -105.681 1.457 195.847 1.00 56.84 330 ALA A C 1
ATOM 2535 O O . ALA A 1 330 ? -106.392 1.789 196.798 1.00 56.84 330 ALA A O 1
ATOM 2536 N N . GLN A 1 331 ? -104.452 0.962 196.039 1.00 52.91 331 GLN A N 1
ATOM 2537 C CA . GLN A 1 331 ? -103.877 0.744 197.375 1.00 52.91 331 GLN A CA 1
ATOM 2538 C C . GLN A 1 331 ? -103.614 2.055 198.139 1.00 52.91 331 GLN A C 1
ATOM 2540 O O . GLN A 1 331 ? -103.800 2.098 199.358 1.00 52.91 331 GLN A O 1
ATOM 2545 N N . MET A 1 332 ? -103.303 3.150 197.435 1.00 54.22 332 MET A N 1
ATOM 2546 C CA . MET A 1 332 ? -103.233 4.505 198.008 1.00 54.22 332 MET A CA 1
ATOM 2547 C C . MET A 1 332 ? -104.580 5.025 198.546 1.00 54.22 332 MET A C 1
ATOM 2549 O O . MET A 1 332 ? -104.596 5.967 199.338 1.00 54.22 332 MET A O 1
ATOM 2553 N N . GLY A 1 333 ? -105.708 4.415 198.163 1.00 53.72 333 GLY A N 1
ATOM 2554 C CA . GLY A 1 333 ? -107.022 4.727 198.727 1.00 53.72 333 GLY A CA 1
ATOM 2555 C C . GLY A 1 333 ? -107.267 4.098 200.103 1.00 53.72 333 GLY A C 1
ATOM 2556 O O . GLY A 1 333 ? -107.823 4.752 200.980 1.00 53.72 333 GLY A O 1
ATOM 2557 N N . GLN A 1 334 ? -106.844 2.847 200.316 1.00 49.84 334 GLN A N 1
ATOM 2558 C CA . GLN A 1 334 ? -107.338 2.029 201.438 1.00 49.84 334 GLN A CA 1
ATOM 2559 C C . GLN A 1 334 ? -106.453 2.045 202.700 1.00 49.84 334 GLN A C 1
ATOM 2561 O O . GLN A 1 334 ? -106.917 1.663 203.771 1.00 49.84 334 GLN A O 1
ATOM 2566 N N . LEU A 1 335 ? -105.204 2.519 202.613 1.00 48.03 335 LEU A N 1
ATOM 2567 C CA . LEU A 1 335 ? -104.324 2.702 203.784 1.00 48.03 335 LEU A CA 1
ATOM 2568 C C . LEU A 1 335 ? -104.237 4.159 204.276 1.00 48.03 335 LEU A C 1
ATOM 2570 O O . LEU A 1 335 ? -103.691 4.412 205.353 1.00 48.03 335 LEU A O 1
ATOM 2574 N N . ARG A 1 336 ? -104.825 5.116 203.543 1.00 51.75 336 ARG A N 1
ATOM 2575 C CA . ARG A 1 336 ? -104.832 6.542 203.916 1.00 51.75 336 ARG A CA 1
ATOM 2576 C C . ARG A 1 336 ? -105.696 6.850 205.147 1.00 51.75 336 ARG A C 1
ATOM 2578 O O . ARG A 1 336 ? -105.402 7.807 205.855 1.00 51.75 336 ARG A O 1
ATOM 2585 N N . ASP A 1 337 ? -106.699 6.018 205.426 1.00 49.28 337 ASP A N 1
ATOM 2586 C CA . ASP A 1 337 ? -107.650 6.199 206.536 1.00 49.28 337 ASP A CA 1
ATOM 2587 C C . ASP A 1 337 ? -107.178 5.623 207.888 1.00 49.28 337 ASP A C 1
ATOM 2589 O O . ASP A 1 337 ? -107.841 5.841 208.899 1.00 49.28 337 ASP A O 1
ATOM 2593 N N . ILE A 1 338 ? -106.050 4.895 207.944 1.00 51.09 338 ILE A N 1
ATOM 2594 C CA . ILE A 1 338 ? -105.620 4.175 209.165 1.00 51.09 338 ILE A CA 1
ATOM 2595 C C . ILE A 1 338 ? -104.312 4.706 209.777 1.00 51.09 338 ILE A C 1
ATOM 2597 O O . ILE A 1 338 ? -104.127 4.583 210.984 1.00 51.09 338 ILE A O 1
ATOM 2601 N N . VAL A 1 339 ? -103.414 5.334 209.003 1.00 47.12 339 VAL A N 1
ATOM 2602 C CA . VAL A 1 339 ? -102.098 5.804 209.513 1.00 47.12 339 VAL A CA 1
ATOM 2603 C C . VAL A 1 339 ? -101.957 7.334 209.495 1.00 47.12 339 VAL A C 1
ATOM 2605 O O . VAL A 1 339 ? -100.861 7.892 209.453 1.00 47.12 339 VAL A O 1
ATOM 2608 N N . ALA A 1 340 ? -103.074 8.048 209.637 1.00 51.75 340 ALA A N 1
ATOM 2609 C CA . ALA A 1 340 ? -103.080 9.451 210.055 1.00 51.75 340 ALA A CA 1
ATOM 2610 C C . ALA A 1 340 ? -102.751 9.565 211.564 1.00 51.75 340 ALA A C 1
ATOM 2612 O O . ALA A 1 340 ? -103.592 9.968 212.367 1.00 51.75 340 ALA A O 1
ATOM 2613 N N . THR A 1 341 ? -101.556 9.125 211.987 1.00 43.28 341 THR A N 1
ATOM 2614 C CA . THR A 1 341 ? -101.209 9.030 213.423 1.00 43.28 341 THR A CA 1
ATOM 2615 C C . THR A 1 341 ? -99.759 9.394 213.779 1.00 43.28 341 THR A C 1
ATOM 2617 O O . THR A 1 341 ? -99.587 10.087 214.777 1.00 43.28 341 THR A O 1
ATOM 2620 N N . PHE A 1 342 ? -98.721 9.037 212.999 1.00 29.95 342 PHE A N 1
ATOM 2621 C CA . PHE A 1 342 ? -97.327 9.410 213.343 1.00 29.95 342 PHE A CA 1
ATOM 2622 C C . PHE A 1 342 ? -96.393 9.751 212.160 1.00 29.95 342 PHE A C 1
ATOM 2624 O O . PHE A 1 342 ? -95.640 8.909 211.689 1.00 29.95 342 PHE A O 1
ATOM 2631 N N . ALA A 1 343 ? -96.350 11.048 211.829 1.00 30.36 343 ALA A N 1
ATOM 2632 C CA . ALA A 1 343 ? -95.120 11.838 211.613 1.00 30.36 343 ALA A CA 1
ATOM 2633 C C . ALA A 1 343 ? -94.102 11.334 210.518 1.00 30.36 343 ALA A C 1
ATOM 2635 O O . ALA A 1 343 ? -94.569 10.735 209.551 1.00 30.36 343 ALA A O 1
ATOM 2636 N N . PRO A 1 344 ? -92.806 11.757 210.445 1.00 48.72 344 PRO A N 1
ATOM 2637 C CA . PRO A 1 344 ? -92.382 12.491 209.235 1.00 48.72 344 PRO A CA 1
ATOM 2638 C C . PRO A 1 344 ? -91.027 12.110 208.573 1.00 48.72 344 PRO A C 1
ATOM 2640 O O . PRO A 1 344 ? -90.076 11.726 209.245 1.00 48.72 344 PRO A O 1
ATOM 2643 N N . GLY A 1 345 ? -90.874 12.453 207.283 1.00 28.81 345 GLY A N 1
ATOM 2644 C CA . GLY A 1 345 ? -89.619 13.036 206.761 1.00 28.81 345 GLY A CA 1
ATOM 2645 C C . GLY A 1 345 ? -88.775 12.278 205.709 1.00 28.81 345 GLY A C 1
ATOM 2646 O O . GLY A 1 345 ? -88.390 11.139 205.917 1.00 28.81 345 GLY A O 1
ATOM 2647 N N . ALA A 1 346 ? -88.389 13.041 204.670 1.00 28.09 346 ALA A N 1
ATOM 2648 C CA . ALA A 1 346 ? -87.079 13.105 203.978 1.00 28.09 346 ALA A CA 1
ATOM 2649 C C . ALA A 1 346 ? -86.485 11.939 203.129 1.00 28.09 346 ALA A C 1
ATOM 2651 O O . ALA A 1 346 ? -86.541 10.778 203.505 1.00 28.09 346 ALA A O 1
ATOM 2652 N N . ALA A 1 347 ? -85.746 12.361 202.074 1.00 28.52 347 ALA A N 1
ATOM 2653 C CA . ALA A 1 347 ? -84.605 11.693 201.392 1.00 28.52 347 ALA A CA 1
ATOM 2654 C C . ALA A 1 347 ? -84.874 10.425 200.522 1.00 28.52 347 ALA A C 1
ATOM 2656 O O . ALA A 1 347 ? -85.847 9.726 200.769 1.00 28.52 347 ALA A O 1
ATOM 2657 N N . THR A 1 348 ? -84.085 10.017 199.500 1.00 28.66 348 THR A N 1
ATOM 2658 C CA . THR A 1 348 ? -83.089 10.631 198.553 1.00 28.66 348 THR A CA 1
ATOM 2659 C C . THR A 1 348 ? -82.711 9.588 197.463 1.00 28.66 348 THR A C 1
ATOM 2661 O O . THR A 1 348 ? -82.441 8.469 197.876 1.00 28.66 348 THR A O 1
ATOM 2664 N N . GLU A 1 349 ? -82.575 9.975 196.171 1.00 29.39 349 GLU A N 1
ATOM 2665 C CA . GLU A 1 349 ? -81.627 9.461 195.110 1.00 29.39 349 GLU A CA 1
ATOM 2666 C C . GLU A 1 349 ? -81.404 7.922 194.880 1.00 29.39 349 GLU A C 1
ATOM 2668 O O . GLU A 1 349 ? -82.012 7.113 195.574 1.00 29.39 349 GLU A O 1
ATOM 2673 N N . PRO A 1 350 ? -80.515 7.424 193.965 1.00 51.19 350 PRO A N 1
ATOM 2674 C CA . PRO A 1 350 ? -80.038 7.819 192.608 1.00 51.19 350 PRO A CA 1
ATOM 2675 C C . PRO A 1 350 ? -80.351 6.659 191.581 1.00 51.19 350 PRO A C 1
ATOM 2677 O O . PRO A 1 350 ? -81.486 6.189 191.630 1.00 51.19 350 PRO A O 1
ATOM 2680 N N . PRO A 1 351 ? -79.439 6.036 190.768 1.00 50.56 351 PRO A N 1
ATOM 2681 C CA . PRO A 1 351 ? -78.402 6.471 189.793 1.00 50.56 351 PRO A CA 1
ATOM 2682 C C . PRO A 1 351 ? -78.671 5.966 188.322 1.00 50.56 351 PRO A C 1
ATOM 2684 O O . PRO A 1 351 ? -79.821 5.758 187.948 1.00 50.56 351 PRO A O 1
ATOM 2687 N N . ALA A 1 352 ? -77.625 5.784 187.481 1.00 45.09 352 ALA A N 1
ATOM 2688 C CA . ALA A 1 352 ? -77.658 5.391 186.044 1.00 45.09 352 ALA A CA 1
ATOM 2689 C C . ALA A 1 352 ? -76.718 4.184 185.688 1.00 45.09 352 ALA A C 1
ATOM 2691 O O . ALA A 1 352 ? -76.504 3.336 186.550 1.00 45.09 352 ALA A O 1
ATOM 2692 N N . THR A 1 353 ? -76.123 4.132 184.472 1.00 32.81 353 THR A N 1
ATOM 2693 C CA . THR A 1 353 ? -75.177 3.120 183.880 1.00 32.81 353 THR A CA 1
ATOM 2694 C C . THR A 1 353 ? -75.751 1.732 183.489 1.00 32.81 353 THR A C 1
ATOM 2696 O O . THR A 1 353 ? -76.690 1.281 184.132 1.00 32.81 353 THR A O 1
ATOM 2699 N N . GLU A 1 354 ? -75.384 0.994 182.412 1.00 34.31 354 GLU A N 1
ATOM 2700 C CA . GLU A 1 354 ? -74.230 0.898 181.454 1.00 34.31 354 GLU A CA 1
ATOM 2701 C C . GLU A 1 354 ? -73.110 -0.098 181.873 1.00 34.31 354 GLU A C 1
ATOM 2703 O O . GLU A 1 354 ? -72.768 -0.150 183.048 1.00 34.31 354 GLU A O 1
ATOM 2708 N N . ALA A 1 355 ? -72.465 -0.926 181.020 1.00 35.34 355 ALA A N 1
ATOM 2709 C CA . ALA A 1 355 ? -72.563 -1.207 179.561 1.00 35.34 355 ALA A CA 1
ATOM 2710 C C . ALA A 1 355 ? -72.579 -2.758 179.278 1.00 35.34 355 ALA A C 1
ATOM 2712 O O . ALA A 1 355 ? -73.385 -3.412 1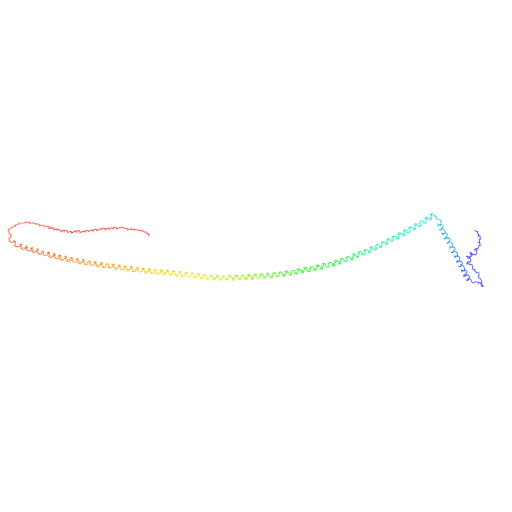79.928 1.00 35.34 355 ALA A O 1
ATOM 2713 N N . SER A 1 356 ? -71.832 -3.488 178.410 1.00 35.81 356 SER A N 1
ATOM 2714 C CA . SER A 1 356 ? -70.687 -3.281 177.476 1.00 35.81 356 SER A CA 1
ATOM 2715 C C . SER A 1 356 ? -70.488 -4.520 176.530 1.00 35.81 356 SER A C 1
ATOM 2717 O O . SER A 1 356 ? -71.333 -5.411 176.540 1.00 35.81 356 SER A O 1
ATOM 2719 N N . THR A 1 357 ? -69.331 -4.642 175.835 1.00 33.31 357 THR A N 1
ATOM 2720 C CA . THR A 1 357 ? -68.743 -5.822 175.096 1.00 33.31 357 THR A CA 1
ATOM 2721 C C . THR A 1 357 ? -69.299 -6.209 173.697 1.00 33.31 357 THR A C 1
ATOM 2723 O O . THR A 1 357 ? -70.461 -5.932 173.433 1.00 33.31 357 THR A O 1
ATOM 2726 N N . ALA A 1 358 ? -68.581 -6.894 172.769 1.00 34.53 358 ALA A N 1
ATOM 2727 C CA . ALA A 1 358 ? -67.126 -7.024 172.444 1.00 34.53 358 ALA A CA 1
ATOM 2728 C C . ALA A 1 358 ? -66.871 -7.842 171.125 1.00 34.53 358 ALA A C 1
ATOM 2730 O O . ALA A 1 358 ? -67.721 -8.648 170.765 1.00 34.53 358 ALA A O 1
ATOM 2731 N N . ALA A 1 359 ? -65.661 -7.716 170.526 1.00 33.78 359 ALA A N 1
ATOM 2732 C CA . ALA A 1 359 ? -65.020 -8.521 169.437 1.00 33.78 359 ALA A CA 1
ATOM 2733 C C . ALA A 1 359 ? -65.674 -8.526 168.023 1.00 33.78 359 ALA A C 1
ATOM 2735 O O . ALA A 1 359 ? -66.890 -8.430 167.929 1.00 33.78 359 ALA A O 1
ATOM 2736 N N . ALA A 1 360 ? -65.018 -8.742 166.866 1.00 34.12 360 ALA A N 1
ATOM 2737 C CA . ALA A 1 360 ? -63.646 -8.755 166.280 1.00 34.12 360 ALA A CA 1
ATOM 2738 C C . ALA A 1 360 ? -63.821 -9.449 164.875 1.00 34.12 360 ALA A C 1
ATOM 2740 O O . ALA A 1 360 ? -64.846 -10.107 164.698 1.00 34.12 360 ALA A O 1
ATOM 2741 N N . ASP A 1 361 ? -62.983 -9.413 163.827 1.00 34.75 361 ASP A N 1
ATOM 2742 C CA . ASP A 1 361 ? -61.651 -8.845 163.523 1.00 34.75 361 ASP A CA 1
ATOM 2743 C C . ASP A 1 361 ? -61.462 -8.727 161.969 1.00 34.75 361 ASP A C 1
ATOM 2745 O O . ASP A 1 361 ? -62.305 -9.284 161.271 1.00 34.75 361 ASP A O 1
ATOM 2749 N N . THR A 1 362 ? -60.396 -8.046 161.485 1.00 33.66 362 THR A N 1
ATOM 2750 C CA . THR A 1 362 ? -59.603 -8.193 160.201 1.00 33.66 362 THR A CA 1
ATOM 2751 C C . THR A 1 362 ? -60.262 -8.560 158.821 1.00 33.66 362 THR A C 1
ATOM 2753 O O . THR A 1 362 ? -61.355 -9.103 158.748 1.00 33.66 362 THR A O 1
ATOM 2756 N N . ASP A 1 363 ? -59.698 -8.292 157.620 1.00 31.55 363 ASP A N 1
ATOM 2757 C CA . ASP A 1 363 ? -58.396 -7.726 157.178 1.00 31.55 363 ASP A CA 1
ATOM 2758 C C . ASP A 1 363 ? -58.469 -7.013 155.784 1.00 31.55 363 ASP A C 1
ATOM 2760 O O . ASP A 1 363 ? -59.529 -6.977 155.154 1.00 31.55 363 ASP A O 1
ATOM 2764 N N . GLU A 1 364 ? -57.330 -6.479 155.311 1.00 35.31 364 GLU A N 1
ATOM 2765 C CA . GLU A 1 364 ? -57.049 -5.856 153.987 1.00 35.31 364 GLU A CA 1
ATOM 2766 C C . GLU A 1 364 ? -56.493 -6.926 152.966 1.00 35.31 364 GLU A C 1
ATOM 2768 O O . GLU A 1 364 ? -56.978 -8.059 153.084 1.00 35.31 364 GLU A O 1
ATOM 2773 N N . PRO A 1 365 ? -55.561 -6.743 151.973 1.00 51.03 365 PRO A N 1
ATOM 2774 C CA . PRO A 1 365 ? -54.769 -5.577 151.506 1.00 51.03 365 PRO A CA 1
ATOM 2775 C C . PRO A 1 365 ? -54.596 -5.398 149.949 1.00 51.03 365 PRO A C 1
ATOM 2777 O O . PRO A 1 365 ? -55.063 -6.221 149.168 1.00 51.03 365 PRO A O 1
ATOM 2780 N N . GLU A 1 366 ? -53.892 -4.316 149.546 1.00 38.97 366 GLU A N 1
ATOM 2781 C CA . GLU A 1 366 ? -52.789 -4.181 148.529 1.00 38.97 366 GLU A CA 1
ATOM 2782 C C . GLU A 1 366 ? -52.858 -4.798 147.090 1.00 38.97 366 GLU A C 1
ATOM 2784 O O . GLU A 1 366 ? -53.459 -5.843 146.867 1.00 38.97 366 GLU A O 1
ATOM 2789 N N . ALA A 1 367 ? -52.191 -4.271 146.037 1.00 38.53 367 ALA A N 1
ATOM 2790 C CA . ALA A 1 367 ? -51.450 -3.007 145.777 1.00 38.53 367 ALA A CA 1
ATOM 2791 C C . ALA A 1 367 ? -51.105 -2.852 144.256 1.00 38.53 367 ALA A C 1
ATOM 2793 O O . ALA A 1 367 ? -51.334 -3.801 143.510 1.00 38.53 367 ALA A O 1
ATOM 2794 N N . ASP A 1 368 ? -50.527 -1.695 143.860 1.00 37.78 368 ASP A N 1
ATOM 2795 C CA . ASP A 1 368 ? -49.532 -1.443 142.770 1.00 37.78 368 ASP A CA 1
ATOM 2796 C C . ASP A 1 368 ? -49.833 -1.867 141.294 1.00 37.78 368 ASP A C 1
ATOM 2798 O O . ASP A 1 368 ? -50.597 -2.786 141.030 1.00 37.78 368 ASP A O 1
ATOM 2802 N N . GLU A 1 369 ? -49.277 -1.293 140.209 1.00 39.50 369 GLU A N 1
ATOM 2803 C CA . GLU A 1 369 ? -48.527 -0.047 139.903 1.00 39.50 369 GLU A CA 1
ATOM 2804 C C . GLU A 1 369 ? -48.523 0.173 138.352 1.00 39.50 369 GLU A C 1
ATOM 2806 O O . GLU A 1 369 ? -49.102 -0.629 137.614 1.00 39.50 369 GLU A O 1
ATOM 2811 N N . VAL A 1 370 ? -47.776 1.192 137.881 1.00 41.53 370 VAL A N 1
ATOM 2812 C CA . VAL A 1 370 ? -47.071 1.329 136.572 1.00 41.53 370 VAL A CA 1
ATOM 2813 C C . VAL A 1 370 ? -47.550 2.441 135.609 1.00 41.53 370 VAL A C 1
ATOM 2815 O O . VAL A 1 370 ? -48.610 2.366 134.990 1.00 41.53 370 VAL A O 1
ATOM 2818 N N . ASP A 1 371 ? -46.657 3.433 135.493 1.00 39.06 371 ASP A N 1
ATOM 2819 C CA . ASP A 1 371 ? -46.273 4.382 134.416 1.00 39.06 371 ASP A CA 1
ATOM 2820 C C . ASP A 1 371 ? -46.849 4.158 132.990 1.00 39.06 371 ASP A C 1
ATOM 2822 O O . ASP A 1 371 ? -47.043 3.024 132.558 1.00 39.06 371 ASP A O 1
ATOM 2826 N N . ASP A 1 372 ? -47.217 5.158 132.170 1.00 40.91 372 ASP A N 1
ATOM 2827 C CA . ASP A 1 372 ? -46.625 6.468 131.773 1.00 40.91 372 ASP A CA 1
ATOM 2828 C C . ASP A 1 372 ? -45.680 6.401 130.533 1.00 40.91 372 ASP A C 1
ATOM 2830 O O . ASP A 1 372 ? -45.282 5.335 130.075 1.00 40.91 372 ASP A O 1
ATOM 2834 N N . GLU A 1 373 ? -45.400 7.572 129.948 1.00 38.97 373 GLU A N 1
ATOM 2835 C CA . GLU A 1 373 ? -44.487 7.902 128.840 1.00 38.97 373 GLU A CA 1
ATOM 2836 C C . GLU A 1 373 ? -44.826 7.474 127.387 1.00 38.97 373 GLU A C 1
ATOM 2838 O O . GLU A 1 373 ? -44.477 6.406 126.883 1.00 38.97 373 GLU A O 1
ATOM 2843 N N . SER A 1 374 ? -45.270 8.479 126.614 1.00 38.34 374 SER A N 1
ATOM 2844 C CA . SER A 1 374 ? -44.442 9.150 125.575 1.00 38.34 374 SER A CA 1
ATOM 2845 C C . SER A 1 374 ? -45.039 9.285 124.162 1.00 38.34 374 SER A C 1
ATOM 2847 O O . SER A 1 374 ? -45.886 8.522 123.700 1.00 38.34 374 SER A O 1
ATOM 2849 N N . SER A 1 375 ? -44.557 10.313 123.452 1.00 43.28 375 SER A N 1
ATOM 2850 C CA . SER A 1 375 ? -44.935 10.657 122.078 1.00 43.28 375 SER A CA 1
ATOM 2851 C C . SER A 1 375 ? -43.745 11.212 121.281 1.00 43.28 375 SER A C 1
ATOM 2853 O O . SER A 1 375 ? -43.278 12.312 121.574 1.00 43.28 375 SER A O 1
ATOM 2855 N N . ALA A 1 376 ? -43.290 10.480 120.260 1.00 39.84 376 ALA A N 1
ATOM 2856 C CA . ALA A 1 376 ? -42.306 10.852 119.225 1.00 39.84 376 ALA A CA 1
ATOM 2857 C C . ALA A 1 376 ? -42.063 9.611 118.326 1.00 39.84 376 ALA A C 1
ATOM 2859 O O . ALA A 1 376 ? -42.381 8.505 118.747 1.00 39.84 376 ALA A O 1
ATOM 2860 N N . SER A 1 377 ? -41.468 9.643 117.129 1.00 40.75 377 SER A N 1
ATOM 2861 C CA . SER A 1 377 ? -41.393 10.634 116.041 1.00 40.75 377 SER A CA 1
ATOM 2862 C C . SER A 1 377 ? -40.761 9.949 114.805 1.00 40.75 377 SER A C 1
ATOM 2864 O O . SER A 1 377 ? -40.113 8.919 114.941 1.00 40.75 377 SER A O 1
ATOM 2866 N N . SER A 1 378 ? -40.855 10.581 113.627 1.00 41.31 378 SER A N 1
ATOM 2867 C CA . SER A 1 378 ? -39.863 10.534 112.521 1.00 41.31 378 SER A CA 1
ATOM 2868 C C . SER A 1 378 ? -39.427 9.206 111.843 1.00 41.31 378 SER A C 1
ATOM 2870 O O . SER A 1 378 ? -38.736 8.377 112.421 1.00 41.31 378 SER A O 1
ATOM 2872 N N . SER A 1 379 ? -39.630 9.187 110.515 1.00 48.12 379 SER A N 1
ATOM 2873 C CA . SER A 1 379 ? -38.716 8.701 109.451 1.00 48.12 379 SER A CA 1
ATOM 2874 C C . SER A 1 379 ? -38.253 7.234 109.386 1.00 48.12 379 SER A C 1
ATOM 2876 O O . SER A 1 379 ? -37.306 6.831 110.063 1.00 48.12 379 SER A O 1
ATOM 2878 N N . SER A 1 380 ? -38.686 6.545 108.325 1.00 44.94 380 SER A N 1
ATOM 2879 C CA . SER A 1 380 ? -37.865 6.372 107.104 1.00 44.94 380 SER A CA 1
ATOM 2880 C C . SER A 1 380 ? -38.759 6.276 105.865 1.00 44.94 380 SER A C 1
ATOM 2882 O O . SER A 1 380 ? -39.948 5.939 106.054 1.00 44.94 380 SER A O 1
#

Sequence (380 aa):
MSDQPGLSIFDSSSSSNDASFPLARRGGYDSDAVDAWVRTQNAELQRVADSLRASQDENETLRETIENLKDRVEAVEKPTYTGLGNHAAQLLGLAEQEAEDVRNRAIREADELVKKAEEEAAMVRATANHDAEEMRGRAVVELEEKRKQLLEDAEAMHADAVAHTEDLRAQAEREAAQVKLAAEQDAQNARLGATREVEQARAAADREVTEARRVLAVEKERLAREASENHASAMEQTGKLVQDAETRAKAADERAREMMAQATKSREAASADAARLLENAKTEASQQVSSASAEAQKIRATATTDAERQTRSLRAEVEELQRKRDGIMAQMGQLRDIVATFAPGAATEPPATEASTAAADTDEPEADEVDDESSASSSS

Organism: NCBI:txid52699